Protein AF-A0AAV7J5C0-F1 (afdb_monomer_lite)

Radius of gyration: 35.24 Å; chains: 1; bounding box: 101×125×85 Å

pLDDT: mean 81.5, std 19.81, range [24.53, 98.94]

Sequence (619 aa):
MILKFVVALVFYFIASALSSQLDLTEGSPRLYENSSSINQPAPWHVSIRINGVHFCSGAIIGRDWVVTSAQCIASCTGTNRLITIQTASANFTISGSIHSIMTSIIHESYSTINCNLPTNDIGLLRISDYFNLDGPHAPKIINLNSSFTAPPDRKLNISNWNQDLVDGKISTNVEVSNWAILSSQQCIQYYYSMSGIDRSRFCAIDIEGPTGNPCSIGDTGNPVVLNGQLVGIKSWKMNCNLLPQAASLFTNIPVEKRFPHPSPIIELRAVKNEIEILGMRKAHLRDAVAMCDFMAYMEEQLKYKTTKWDEMQVARVVNEFRLEMDYNQGISFPTIVGYGPHAALPHYEPIDSTSLMIELNSTLVIDSGGQYLDGTTDVTRTIHFGEPTQEQKEAYTRVLIGSIELASLIFPSSLRTDQLDILARRPLWGMGNDYMHGTGHGIGHFLSVHEPPISVSYNMNATPTAGCTCYLSPGNFLSNEPGYYKAGDFGIRLENILEVVEADTPQQDKQRFLKFRDVTLIPYEPKLIDTSMLSSAHRRWLNNYNSRIRNEVGPELKKHLRMVGFKWMMKKTRSIPESGDVDERLFVGAASPSYFKYSGALITIVILIQIWADELLIL

Secondary structure (DSSP, 8-state):
--SSSSSSSSSSSSSSS---S-------------------S-TTEEEEEETTEEEEEEEE-SSSEEEE-THHHHTTTTS---EEEEEPPSBTTT---EEEEEEEEE-TT-B-TTTT--BS--EEEEESS-----STT---PPPB-TT----TT-EEEEEEEEEPTTT-PEEEEEEEEEEEEPPHHHHHHHTGGGT---TTEEEEEESSSTT--TT---SSS-EEEETTEEEEEEEE---TTT-TTPPEEEE---GGG------HHHHHHHS--HHHHHHHHHHHHHHHHHHHHHHHHHHHHHHHT-S--BHHHHHHHHHHHHHTSTTEEEESSPPEEEEGGGGGSTTPPP-TTTPPB--SSSEEEEEE-EEETTEE--EEEEEESS---HHHHHHHHHHHHHHHHHHT-EEETT-BGGGGHHHHHHHHHTTT---SS-SEEE--SSS-SSEEEEEE-S-GGG---TTS--B--TT-EEEE--EEEETTTEEEE--EEEEEEE---S-TTT--EEEEEE-------GGG--GGG--HHHHHHHHHHHHHHHHHHHHHHHHTT-HHHHHHHHHHTPPPPS-----GGGT--S-------SSHHHHHHHHHHHHHHHHTT--

Structure (mmCIF, N/CA/C/O backbone):
data_AF-A0AAV7J5C0-F1
#
_entry.id   AF-A0AAV7J5C0-F1
#
loop_
_atom_site.group_PDB
_atom_site.id
_atom_site.type_symbol
_atom_site.label_atom_id
_atom_site.label_alt_id
_atom_site.label_comp_id
_atom_site.label_asym_id
_atom_site.label_entity_id
_atom_site.label_seq_id
_atom_site.pdbx_PDB_ins_code
_atom_site.Cartn_x
_atom_site.Cartn_y
_atom_site.Cartn_z
_atom_site.occupancy
_atom_site.B_iso_or_equiv
_atom_site.auth_seq_id
_atom_site.auth_comp_id
_atom_site.auth_asym_id
_atom_site.auth_atom_id
_atom_site.pdbx_PDB_model_num
ATOM 1 N N . MET A 1 1 ? 26.106 -51.277 40.915 1.00 50.81 1 MET A N 1
ATOM 2 C CA . MET A 1 1 ? 27.466 -51.723 40.532 1.00 50.81 1 MET A CA 1
ATOM 3 C C . MET A 1 1 ? 27.262 -52.882 39.562 1.00 50.81 1 MET A C 1
ATOM 5 O O . MET A 1 1 ? 26.451 -53.727 39.892 1.00 50.81 1 MET A O 1
ATOM 9 N N . ILE A 1 2 ? 27.872 -52.874 38.368 1.00 45.19 2 ILE A N 1
ATOM 10 C CA . ILE A 1 2 ? 27.502 -53.707 37.186 1.00 45.19 2 ILE A CA 1
ATOM 11 C C . ILE A 1 2 ? 26.276 -53.183 36.396 1.00 45.19 2 ILE A C 1
ATOM 13 O O . ILE A 1 2 ? 25.371 -53.915 36.030 1.00 45.19 2 ILE A O 1
ATOM 17 N N . LEU A 1 3 ? 26.249 -51.874 36.118 1.00 39.81 3 LEU A N 1
ATOM 18 C CA . LEU A 1 3 ? 25.565 -51.306 34.935 1.00 39.81 3 LEU A CA 1
ATOM 19 C C . LEU A 1 3 ? 26.186 -49.951 34.533 1.00 39.81 3 LEU A C 1
ATOM 21 O O . LEU A 1 3 ? 25.512 -49.017 34.122 1.00 39.81 3 LEU A O 1
ATOM 25 N N . LYS A 1 4 ? 27.505 -49.828 34.734 1.00 40.94 4 LYS A N 1
ATOM 26 C CA . LYS A 1 4 ? 28.337 -48.689 34.298 1.00 40.94 4 LYS A CA 1
ATOM 27 C C . LYS A 1 4 ? 29.605 -49.144 33.553 1.00 40.94 4 LYS A C 1
ATOM 29 O O . LYS A 1 4 ? 30.483 -48.336 33.299 1.00 40.94 4 LYS A O 1
ATOM 34 N N . PHE A 1 5 ? 29.693 -50.429 33.191 1.00 41.41 5 PHE A N 1
ATOM 35 C CA . PHE A 1 5 ? 30.897 -51.042 32.605 1.00 41.41 5 PHE A CA 1
ATOM 36 C C . PHE A 1 5 ? 30.724 -51.564 31.165 1.00 41.41 5 PHE A C 1
ATOM 38 O O . PHE A 1 5 ? 31.688 -52.041 30.584 1.00 41.41 5 PHE A O 1
ATOM 45 N N . VAL A 1 6 ? 29.535 -51.432 30.558 1.00 44.97 6 VAL A N 1
ATOM 46 C CA . VAL A 1 6 ? 29.284 -51.874 29.165 1.00 44.97 6 VAL A CA 1
ATOM 47 C C . VAL A 1 6 ? 29.281 -50.706 28.164 1.00 44.97 6 VAL A C 1
ATOM 49 O O . VAL A 1 6 ? 29.524 -50.910 26.983 1.00 44.97 6 VAL A O 1
ATOM 52 N N . VAL A 1 7 ? 29.127 -49.457 28.618 1.00 44.66 7 VAL A N 1
ATOM 53 C CA . VAL A 1 7 ? 29.108 -48.281 27.717 1.00 44.66 7 VAL A CA 1
ATOM 54 C C . VAL A 1 7 ? 30.515 -47.713 27.450 1.00 44.66 7 VAL A C 1
ATOM 56 O O . VAL A 1 7 ? 30.726 -47.032 26.455 1.00 44.66 7 VAL A O 1
ATOM 59 N N . ALA A 1 8 ? 31.518 -48.058 28.265 1.00 41.66 8 ALA A N 1
ATOM 60 C CA . ALA A 1 8 ? 32.898 -47.581 28.096 1.00 41.66 8 ALA A CA 1
ATOM 61 C C . ALA A 1 8 ? 33.771 -48.454 27.164 1.00 41.66 8 ALA A C 1
ATOM 63 O O . ALA A 1 8 ? 34.853 -48.030 26.773 1.00 41.66 8 ALA A O 1
ATOM 64 N N . LEU A 1 9 ? 33.312 -49.653 26.780 1.00 34.59 9 LEU A N 1
ATOM 65 C CA . LEU A 1 9 ? 34.086 -50.607 25.966 1.00 34.59 9 LEU A CA 1
ATOM 66 C C . LEU A 1 9 ? 33.751 -50.572 24.466 1.00 34.59 9 LEU A C 1
ATOM 68 O O . LEU A 1 9 ? 34.530 -51.075 23.663 1.00 34.59 9 LEU A O 1
ATOM 72 N N . VAL A 1 10 ? 32.659 -49.909 24.070 1.00 39.97 10 VAL A N 1
ATOM 73 C CA . VAL A 1 10 ? 32.349 -49.644 22.649 1.00 39.97 10 VAL A CA 1
ATOM 74 C C . VAL A 1 10 ? 33.140 -48.437 22.120 1.00 39.97 10 VAL A C 1
ATOM 76 O O . VAL A 1 10 ? 33.421 -48.352 20.930 1.00 39.97 10 VAL A O 1
ATOM 79 N N . PHE A 1 11 ? 33.600 -47.545 23.006 1.00 38.06 11 PHE A N 1
ATOM 80 C CA . PHE A 1 11 ? 34.345 -46.338 22.628 1.00 38.06 11 PHE A CA 1
ATOM 81 C C . PHE A 1 11 ? 35.867 -46.521 22.505 1.00 38.06 11 PHE A C 1
ATOM 83 O O . PHE A 1 11 ? 36.533 -45.627 21.992 1.00 38.06 11 PHE A O 1
ATOM 90 N N . TYR A 1 12 ? 36.434 -47.660 22.924 1.00 33.25 12 TYR A N 1
ATOM 91 C CA . TYR A 1 12 ? 37.893 -47.866 22.908 1.00 33.25 12 TYR A CA 1
ATOM 92 C C . TYR A 1 12 ? 38.411 -48.678 21.705 1.00 33.25 12 TYR A C 1
ATOM 94 O O . TYR A 1 12 ? 39.612 -48.704 21.466 1.00 33.25 12 TYR A O 1
ATOM 102 N N . PHE A 1 13 ? 37.534 -49.295 20.903 1.00 28.00 13 PHE A N 1
ATOM 103 C CA . PHE A 1 13 ? 37.941 -50.105 19.740 1.00 28.00 13 PHE A CA 1
ATOM 104 C C . PHE A 1 13 ? 37.869 -49.387 18.383 1.00 28.00 13 PHE A C 1
ATOM 106 O O . PHE A 1 13 ? 38.189 -49.989 17.364 1.00 28.00 13 PHE A O 1
ATOM 113 N N . ILE A 1 14 ? 37.502 -48.101 18.353 1.00 34.12 14 ILE A N 1
ATOM 114 C CA . ILE A 1 14 ? 37.456 -47.309 17.106 1.00 34.12 14 ILE A CA 1
ATOM 115 C C . ILE A 1 14 ? 38.638 -46.318 17.012 1.00 34.12 14 ILE A C 1
ATOM 117 O O . ILE A 1 14 ? 38.885 -45.742 15.960 1.00 34.12 14 ILE A O 1
ATOM 121 N N . ALA A 1 15 ? 39.441 -46.160 18.073 1.00 33.69 15 ALA A N 1
ATOM 122 C CA . ALA A 1 15 ? 40.487 -45.133 18.141 1.00 33.69 15 ALA A CA 1
ATOM 123 C C . ALA A 1 15 ? 41.924 -45.598 17.806 1.00 33.69 15 ALA A C 1
ATOM 125 O O . ALA A 1 15 ? 42.844 -44.788 17.899 1.00 33.69 15 ALA A O 1
ATOM 126 N N . SER A 1 16 ? 42.177 -46.857 17.426 1.00 34.84 16 SER A N 1
ATOM 127 C CA . SER A 1 16 ? 43.568 -47.322 17.248 1.00 34.84 16 SER A CA 1
ATOM 128 C C . SER A 1 16 ? 43.761 -48.500 16.286 1.00 34.84 16 SER A C 1
ATOM 130 O O . SER A 1 16 ? 44.389 -49.494 16.632 1.00 34.84 16 SER A O 1
ATOM 132 N N . ALA A 1 17 ? 43.289 -48.388 15.044 1.00 27.02 17 ALA A N 1
ATOM 133 C CA . ALA A 1 17 ? 43.823 -49.197 13.942 1.00 27.02 17 ALA A CA 1
ATOM 134 C C . ALA A 1 17 ? 43.470 -48.577 12.585 1.00 27.02 17 ALA A C 1
ATOM 136 O O . ALA A 1 17 ? 42.417 -48.881 12.043 1.00 27.02 17 ALA A O 1
ATOM 137 N N . LEU A 1 18 ? 44.346 -47.701 12.077 1.00 27.02 18 LEU A N 1
ATOM 138 C CA . LEU A 1 18 ? 44.785 -47.589 10.670 1.00 27.02 18 LEU A CA 1
ATOM 139 C C . LEU A 1 18 ? 45.393 -46.204 10.410 1.00 27.02 18 LEU A C 1
ATOM 141 O O . LEU A 1 18 ? 44.842 -45.347 9.731 1.00 27.02 18 LEU A O 1
ATOM 145 N N . SER A 1 19 ? 46.601 -46.015 10.936 1.00 29.31 19 SER A N 1
ATOM 146 C CA . SER A 1 19 ? 47.623 -45.201 10.290 1.00 29.31 19 SER A CA 1
ATOM 147 C C . SER A 1 19 ? 48.310 -46.062 9.227 1.00 29.31 19 SER A C 1
ATOM 149 O O . SER A 1 19 ? 49.227 -46.819 9.531 1.00 29.31 19 SER A O 1
ATOM 151 N N . SER A 1 20 ? 47.822 -46.005 7.988 1.00 30.77 20 SER A N 1
ATOM 152 C CA . SER A 1 20 ? 48.600 -46.091 6.737 1.00 30.77 2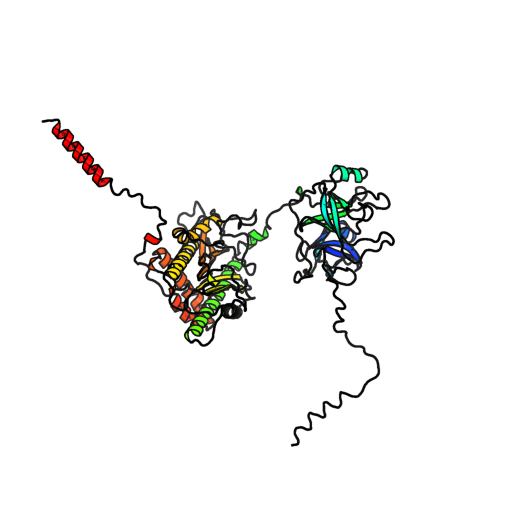0 SER A CA 1
ATOM 153 C C . SER A 1 20 ? 47.685 -46.430 5.553 1.00 30.77 20 SER A C 1
ATOM 155 O O . SER A 1 20 ? 47.003 -47.444 5.569 1.00 30.77 20 SER A O 1
ATOM 157 N N . GLN A 1 21 ? 47.782 -45.587 4.516 1.00 28.34 21 GLN A N 1
ATOM 158 C CA . GLN A 1 21 ? 47.250 -45.690 3.144 1.00 28.34 21 GLN A CA 1
ATOM 159 C C . GLN A 1 21 ? 46.032 -44.817 2.773 1.00 28.34 21 GLN A C 1
ATOM 161 O O . GLN A 1 21 ? 44.883 -45.169 2.993 1.00 28.34 21 GLN A O 1
ATOM 166 N N . LEU A 1 22 ? 46.401 -43.700 2.123 1.00 26.55 22 LEU A N 1
ATOM 167 C CA . LEU A 1 22 ? 45.762 -42.927 1.047 1.00 26.55 22 LEU A CA 1
ATOM 168 C C . LEU A 1 22 ? 44.254 -42.620 1.128 1.00 26.55 22 LEU A C 1
ATOM 170 O O . LEU A 1 22 ? 43.413 -43.382 0.661 1.00 26.55 22 LEU A O 1
ATOM 174 N N . ASP A 1 23 ? 43.979 -41.395 1.583 1.00 25.27 23 ASP A N 1
ATOM 175 C CA . ASP A 1 23 ? 42.691 -40.703 1.540 1.00 25.27 23 ASP A CA 1
ATOM 176 C C . ASP A 1 23 ? 42.185 -40.435 0.111 1.00 25.27 23 ASP A C 1
ATOM 178 O O . ASP A 1 23 ? 42.802 -39.714 -0.678 1.00 25.27 23 ASP A O 1
ATOM 182 N N . LEU A 1 24 ? 40.984 -40.942 -0.166 1.00 31.98 24 LEU A N 1
ATOM 183 C CA . LEU A 1 24 ? 40.069 -40.487 -1.210 1.00 31.98 24 LEU A CA 1
ATOM 184 C C . LEU A 1 24 ? 38.686 -40.328 -0.567 1.00 31.98 24 LEU A C 1
ATOM 186 O O . LEU A 1 24 ? 37.942 -41.298 -0.522 1.00 31.98 24 LEU A O 1
ATOM 190 N N . THR A 1 25 ? 38.326 -39.138 -0.075 1.00 26.66 25 THR A N 1
ATOM 191 C CA . THR A 1 25 ? 36.914 -38.726 0.065 1.00 26.66 25 THR A CA 1
ATOM 192 C C . THR A 1 25 ? 36.747 -37.201 0.020 1.00 26.66 25 THR A C 1
ATOM 194 O O . THR A 1 25 ? 37.504 -36.441 0.615 1.00 26.66 25 THR A O 1
ATOM 197 N N . GLU A 1 26 ? 35.761 -36.814 -0.794 1.00 31.91 26 GLU A N 1
ATOM 198 C CA . GLU A 1 26 ? 34.923 -35.606 -0.839 1.00 31.91 26 GLU A CA 1
ATOM 199 C C . GLU A 1 26 ? 35.341 -34.383 0.000 1.00 31.91 26 GLU A C 1
ATOM 201 O O . GLU A 1 26 ? 35.212 -34.334 1.221 1.00 31.91 26 GLU A O 1
ATOM 206 N N . GLY A 1 27 ? 35.792 -33.335 -0.697 1.00 26.08 27 GLY A N 1
ATOM 207 C CA . GLY A 1 27 ? 36.252 -32.086 -0.095 1.00 26.08 27 GLY A CA 1
ATOM 208 C C . GLY A 1 27 ? 35.125 -31.118 0.278 1.00 26.08 27 GLY A C 1
ATOM 209 O O . GLY A 1 27 ? 34.558 -30.446 -0.580 1.00 26.08 27 GLY A O 1
ATOM 210 N N . SER A 1 28 ? 34.897 -30.986 1.583 1.00 24.69 28 SER A N 1
ATOM 211 C CA . SER A 1 28 ? 34.346 -29.812 2.272 1.00 24.69 28 SER A CA 1
ATOM 212 C C . SER A 1 28 ? 35.288 -28.579 2.154 1.00 24.69 28 SER A C 1
ATOM 214 O O . SER A 1 28 ? 36.425 -28.711 1.691 1.00 24.69 28 SER A O 1
ATOM 216 N N . PRO A 1 29 ? 34.841 -27.360 2.524 1.00 27.84 29 PRO A N 1
ATOM 217 C CA . PRO A 1 29 ? 35.244 -26.097 1.903 1.00 27.84 29 PRO A CA 1
ATOM 218 C C . PRO A 1 29 ? 36.692 -25.711 2.223 1.00 27.84 29 PRO A C 1
ATOM 220 O O . PRO A 1 29 ? 37.071 -25.532 3.380 1.00 27.84 29 PRO A O 1
ATOM 223 N N . ARG A 1 30 ? 37.510 -25.531 1.181 1.00 25.92 30 ARG A N 1
ATOM 224 C CA . ARG A 1 30 ? 38.859 -24.976 1.321 1.00 25.92 30 ARG A CA 1
ATOM 225 C C . ARG A 1 30 ? 38.798 -23.452 1.422 1.00 25.92 30 ARG A C 1
ATOM 227 O O . ARG A 1 30 ? 38.588 -22.768 0.431 1.00 25.92 30 ARG A O 1
ATOM 234 N N . LEU A 1 31 ? 38.988 -22.995 2.659 1.00 24.53 31 LEU A N 1
ATOM 235 C CA . LEU A 1 31 ? 39.850 -21.885 3.077 1.00 24.53 31 LEU A CA 1
ATOM 236 C C . LEU A 1 31 ? 39.789 -20.609 2.217 1.00 24.53 31 LEU A C 1
ATOM 238 O O . LEU A 1 31 ? 40.468 -20.477 1.203 1.00 24.53 31 LEU A O 1
ATOM 242 N N . TYR A 1 32 ? 39.048 -19.623 2.733 1.00 30.55 32 TYR A N 1
ATOM 243 C CA . TYR A 1 32 ? 39.318 -18.205 2.508 1.00 30.55 32 TYR A CA 1
ATOM 244 C C . TYR A 1 32 ? 40.724 -17.881 3.039 1.00 30.55 32 TYR A C 1
ATOM 246 O O . TYR A 1 32 ? 40.896 -17.567 4.216 1.00 30.55 32 TYR A O 1
ATOM 254 N N . GLU A 1 33 ? 41.740 -17.982 2.185 1.00 25.03 33 GLU A N 1
ATOM 255 C CA . GLU A 1 33 ? 43.044 -17.379 2.445 1.00 25.03 33 GLU A CA 1
ATOM 256 C C . GLU A 1 33 ? 43.032 -15.915 1.989 1.00 25.03 33 GLU A C 1
ATOM 258 O O . GLU A 1 33 ? 42.821 -15.603 0.821 1.00 25.03 33 GLU A O 1
ATOM 263 N N . ASN A 1 34 ? 43.256 -15.035 2.967 1.00 24.88 34 ASN A N 1
ATOM 264 C CA . ASN A 1 34 ? 43.573 -13.613 2.868 1.00 24.88 34 ASN A CA 1
ATOM 265 C C . ASN A 1 34 ? 42.674 -12.749 1.974 1.00 24.88 34 ASN A C 1
ATOM 267 O O . ASN A 1 34 ? 42.957 -12.447 0.817 1.00 24.88 34 ASN A O 1
ATOM 271 N N . SER A 1 35 ? 41.651 -12.212 2.636 1.00 34.16 35 SER A N 1
ATOM 272 C CA . SER A 1 35 ? 40.953 -10.982 2.290 1.00 34.16 35 SER A CA 1
ATOM 273 C C . SER A 1 35 ? 41.927 -9.809 2.096 1.00 34.16 35 SER A C 1
ATOM 275 O O . SER A 1 35 ? 42.224 -9.060 3.028 1.00 34.16 35 SER A O 1
ATOM 277 N N . SER A 1 36 ? 42.376 -9.597 0.864 1.00 30.23 36 SER A N 1
ATOM 278 C CA . SER A 1 36 ? 42.463 -8.242 0.333 1.00 30.23 36 SER A CA 1
ATOM 279 C C . SER A 1 36 ? 41.067 -7.874 -0.178 1.00 30.23 36 SER A C 1
ATOM 281 O O . SER A 1 36 ? 40.387 -8.665 -0.826 1.00 30.23 36 SER A O 1
ATOM 283 N N . SER A 1 37 ? 40.575 -6.705 0.214 1.00 34.91 37 SER A N 1
ATOM 284 C CA . SER A 1 37 ? 39.234 -6.195 -0.079 1.00 34.91 37 SER A CA 1
ATOM 285 C C . SER A 1 37 ? 38.869 -6.280 -1.572 1.00 34.91 37 SER A C 1
ATOM 287 O O . SER A 1 37 ? 39.297 -5.435 -2.360 1.00 34.91 37 SER A O 1
ATOM 289 N N . ILE A 1 38 ? 38.046 -7.256 -1.970 1.00 46.94 38 ILE A N 1
ATOM 290 C CA . ILE A 1 38 ? 37.492 -7.331 -3.330 1.00 46.94 38 ILE A CA 1
ATOM 291 C C . ILE A 1 38 ? 36.287 -6.385 -3.411 1.00 46.94 38 ILE A C 1
ATOM 293 O O . ILE A 1 38 ? 35.133 -6.786 -3.266 1.00 46.94 38 ILE A O 1
ATOM 297 N N . ASN A 1 39 ? 36.555 -5.098 -3.625 1.00 51.72 39 ASN A N 1
ATOM 298 C CA . ASN A 1 39 ? 35.543 -4.171 -4.126 1.00 51.72 39 ASN A CA 1
ATOM 299 C C . ASN A 1 39 ? 35.336 -4.468 -5.617 1.00 51.72 39 ASN A C 1
ATOM 301 O O . ASN A 1 39 ? 36.281 -4.355 -6.392 1.00 51.72 39 ASN A O 1
ATOM 305 N N . GLN A 1 40 ? 34.122 -4.841 -6.031 1.00 63.69 40 GLN A N 1
ATOM 306 C CA . GLN A 1 40 ? 33.781 -4.911 -7.455 1.00 63.69 40 GLN A CA 1
ATOM 307 C C . GLN A 1 40 ? 33.479 -3.495 -7.966 1.00 63.69 40 GLN A C 1
ATOM 309 O O . GLN A 1 40 ? 32.478 -2.912 -7.545 1.00 63.69 40 GLN A O 1
ATOM 314 N N . PRO A 1 41 ? 34.294 -2.920 -8.866 1.00 71.19 41 PRO A N 1
ATOM 315 C CA . PRO A 1 41 ? 34.124 -1.525 -9.270 1.00 71.19 41 PRO A CA 1
ATOM 316 C C . PRO A 1 41 ? 32.923 -1.312 -10.214 1.00 71.19 41 PRO A C 1
ATOM 318 O O . PRO A 1 41 ? 32.425 -0.193 -10.318 1.00 71.19 41 PRO A O 1
ATOM 321 N N . ALA A 1 42 ? 32.427 -2.372 -10.867 1.00 85.81 42 ALA A N 1
ATOM 322 C CA . ALA A 1 42 ? 31.291 -2.334 -11.792 1.00 85.81 42 ALA A CA 1
ATOM 323 C C . ALA A 1 42 ? 30.406 -3.600 -11.667 1.00 85.81 42 ALA A C 1
ATOM 325 O O . ALA A 1 42 ? 30.484 -4.492 -12.511 1.00 85.81 42 ALA A O 1
ATOM 326 N N . PRO A 1 43 ? 29.547 -3.707 -10.634 1.00 87.88 43 PRO A N 1
ATOM 327 C CA . PRO A 1 43 ? 28.757 -4.918 -10.344 1.00 87.88 43 PRO A CA 1
ATOM 328 C C . PRO A 1 43 ? 27.667 -5.244 -11.385 1.00 87.88 43 PRO A C 1
ATOM 330 O O . PRO A 1 43 ? 27.026 -6.287 -11.315 1.00 87.88 43 PRO A O 1
ATOM 333 N N . TRP A 1 44 ? 27.422 -4.354 -12.344 1.00 90.50 44 TRP A N 1
ATOM 334 C CA . TRP A 1 44 ? 26.517 -4.571 -13.480 1.00 90.50 44 TRP A CA 1
ATOM 335 C C . TRP A 1 44 ? 27.212 -5.189 -14.702 1.00 90.50 44 TRP A C 1
ATOM 337 O O . TRP A 1 44 ? 26.527 -5.553 -15.655 1.00 90.50 44 TRP A O 1
ATOM 347 N N . HIS A 1 45 ? 28.548 -5.262 -14.724 1.00 90.12 45 HIS A N 1
ATOM 348 C CA . HIS A 1 45 ? 29.326 -5.761 -15.863 1.00 90.12 45 HIS A CA 1
ATOM 349 C C . HIS A 1 45 ? 29.307 -7.293 -15.899 1.00 90.12 45 HIS A C 1
ATOM 351 O O . HIS A 1 45 ? 29.571 -7.946 -14.889 1.00 90.12 45 HIS A O 1
ATOM 357 N N . VAL A 1 46 ? 29.029 -7.878 -17.067 1.00 91.19 46 VAL A N 1
ATOM 358 C CA . VAL A 1 46 ? 29.038 -9.338 -17.268 1.00 91.19 46 VAL A CA 1
ATOM 359 C C . VAL A 1 46 ? 29.951 -9.793 -18.399 1.00 91.19 46 VAL A C 1
ATOM 361 O O . VAL A 1 46 ? 30.194 -9.056 -19.352 1.00 91.19 46 VAL A O 1
ATOM 364 N N . SER A 1 47 ? 30.435 -11.033 -18.288 1.00 89.69 47 SER A N 1
ATOM 365 C CA . SER A 1 47 ? 31.235 -11.715 -19.306 1.00 89.69 47 SER A CA 1
ATOM 366 C C . SER A 1 47 ? 30.325 -12.618 -20.129 1.00 89.69 47 SER A C 1
ATOM 368 O O . SER A 1 47 ? 29.708 -13.546 -19.605 1.00 89.69 47 SER A O 1
ATOM 370 N N . ILE A 1 48 ? 30.236 -12.343 -21.424 1.00 90.56 48 ILE A N 1
ATOM 371 C CA . ILE A 1 48 ? 29.551 -13.183 -22.402 1.00 90.56 48 ILE A CA 1
ATOM 372 C C . ILE A 1 48 ? 30.557 -14.211 -22.895 1.00 90.56 48 ILE A C 1
ATOM 374 O O . ILE A 1 48 ? 31.606 -13.862 -23.448 1.00 90.56 48 ILE A O 1
ATOM 378 N N . ARG A 1 49 ? 30.238 -15.487 -22.693 1.00 88.56 49 ARG A N 1
ATOM 379 C CA . ARG A 1 49 ? 31.124 -16.609 -22.989 1.00 88.56 49 ARG A CA 1
ATOM 380 C C . ARG A 1 49 ? 30.569 -17.438 -24.133 1.00 88.56 49 ARG A C 1
ATOM 382 O O . ARG A 1 49 ? 29.384 -17.753 -24.152 1.00 88.56 49 ARG A O 1
ATOM 389 N N . ILE A 1 50 ? 31.445 -17.838 -25.049 1.00 86.56 50 ILE A N 1
ATOM 390 C CA . ILE A 1 50 ? 31.152 -18.799 -26.113 1.00 86.56 50 ILE A CA 1
ATOM 391 C C . ILE A 1 50 ? 31.945 -20.065 -25.825 1.00 86.56 50 ILE A C 1
ATOM 393 O O . ILE A 1 50 ? 33.169 -20.021 -25.707 1.00 86.56 50 ILE A O 1
ATOM 397 N N . ASN A 1 51 ? 31.252 -21.198 -25.704 1.00 86.50 51 ASN A N 1
ATOM 398 C CA . ASN A 1 51 ? 31.849 -22.493 -25.366 1.00 86.50 51 ASN A CA 1
ATOM 399 C C . ASN A 1 51 ? 32.744 -22.413 -24.113 1.00 86.50 51 ASN A C 1
ATOM 401 O O . ASN A 1 51 ? 33.818 -23.005 -24.054 1.00 86.50 51 ASN A O 1
ATOM 405 N N . GLY A 1 52 ? 32.314 -21.626 -23.121 1.00 83.06 52 GLY A N 1
ATOM 406 C CA . GLY A 1 52 ? 33.042 -21.435 -21.870 1.00 83.06 52 GLY A CA 1
ATOM 407 C C . GLY A 1 52 ? 34.217 -20.455 -21.939 1.00 83.06 52 GLY A C 1
ATOM 408 O O . GLY A 1 52 ? 34.841 -20.222 -20.910 1.00 83.06 52 GLY A O 1
ATOM 409 N N . VAL A 1 53 ? 34.501 -19.815 -23.072 1.00 83.06 53 VAL A N 1
ATOM 410 C CA . VAL A 1 53 ? 35.581 -18.820 -23.195 1.00 83.06 53 VAL A CA 1
ATOM 411 C C . VAL A 1 53 ? 34.990 -17.418 -23.284 1.00 83.06 53 VAL A C 1
ATOM 413 O O . VAL A 1 53 ? 34.020 -17.216 -24.010 1.00 83.06 53 VAL A O 1
ATOM 416 N N . HIS A 1 54 ? 35.554 -16.459 -22.544 1.00 85.19 54 HIS A N 1
ATOM 417 C CA . HIS A 1 54 ? 35.160 -15.051 -22.641 1.00 85.19 54 HIS A CA 1
ATOM 418 C C . HIS A 1 54 ? 35.291 -14.558 -24.088 1.00 85.19 54 HIS A C 1
ATOM 420 O O . HIS A 1 54 ? 36.318 -14.766 -24.733 1.00 85.19 54 HIS A O 1
ATOM 426 N N . PHE A 1 55 ? 34.233 -13.928 -24.587 1.00 85.12 55 PHE A N 1
ATOM 427 C CA . PHE A 1 55 ? 34.147 -13.433 -25.956 1.00 85.12 55 PHE A CA 1
ATOM 428 C C . PHE A 1 55 ? 33.816 -11.941 -26.008 1.00 85.12 55 PHE A C 1
ATOM 430 O O . PHE A 1 55 ? 34.391 -11.212 -26.812 1.00 85.12 55 PHE A O 1
ATOM 437 N N . CYS A 1 56 ? 32.888 -11.501 -25.158 1.00 89.19 56 CYS A N 1
ATOM 438 C CA . CYS A 1 56 ? 32.376 -10.138 -25.129 1.00 89.19 56 CYS A CA 1
ATOM 439 C C . CYS A 1 56 ? 31.937 -9.722 -23.725 1.00 89.19 56 CYS A C 1
ATOM 441 O O . CYS A 1 56 ? 31.810 -10.549 -22.821 1.00 89.19 56 CYS A O 1
ATOM 443 N N . SER A 1 57 ? 31.593 -8.447 -23.591 1.00 90.56 57 SER A N 1
ATOM 444 C CA . SER A 1 57 ? 31.032 -7.840 -22.391 1.00 90.56 57 SER A CA 1
ATOM 445 C C . SER A 1 57 ? 29.547 -7.511 -22.539 1.00 90.56 57 SER A C 1
ATOM 447 O O . SER A 1 57 ? 28.998 -7.471 -23.643 1.00 90.56 57 SER A O 1
ATOM 449 N N . GLY A 1 58 ? 28.887 -7.242 -21.415 1.00 92.00 58 GLY A N 1
ATOM 450 C CA . GLY A 1 58 ? 27.529 -6.703 -21.374 1.00 92.00 58 GLY A CA 1
ATOM 451 C C . GLY A 1 58 ? 27.205 -6.022 -20.044 1.00 92.00 58 GLY A C 1
ATOM 452 O O . GLY A 1 58 ? 28.016 -6.037 -19.116 1.00 92.00 58 GLY A O 1
ATOM 453 N N . ALA A 1 59 ? 26.002 -5.453 -19.947 1.00 93.50 59 ALA A N 1
ATOM 454 C CA . ALA A 1 59 ? 25.474 -4.828 -18.733 1.00 93.50 59 ALA A CA 1
ATOM 455 C C . ALA A 1 59 ? 24.144 -5.459 -18.299 1.00 93.50 59 ALA A C 1
ATOM 457 O O . ALA A 1 59 ? 23.266 -5.678 -19.134 1.00 93.50 59 ALA A O 1
ATOM 458 N N . ILE A 1 60 ? 23.965 -5.690 -16.999 1.00 94.00 60 ILE A N 1
ATOM 459 C CA . ILE A 1 60 ? 22.704 -6.166 -16.411 1.00 94.00 60 ILE A CA 1
ATOM 460 C C . ILE A 1 60 ? 21.695 -5.016 -16.370 1.00 94.00 60 ILE A C 1
ATOM 462 O O . ILE A 1 60 ? 21.872 -4.062 -15.617 1.00 94.00 60 ILE A O 1
ATOM 466 N N . ILE A 1 61 ? 20.617 -5.120 -17.144 1.00 92.56 61 ILE A N 1
ATOM 467 C CA . ILE A 1 61 ? 19.555 -4.097 -17.227 1.00 92.56 61 ILE A CA 1
ATOM 468 C C . ILE A 1 61 ? 18.212 -4.573 -16.652 1.00 92.56 61 ILE A C 1
ATOM 470 O O . ILE A 1 61 ? 17.243 -3.820 -16.628 1.00 92.56 61 ILE A O 1
ATOM 474 N N . GLY A 1 62 ? 18.147 -5.816 -16.172 1.00 89.75 62 GLY A N 1
ATOM 475 C CA . GLY A 1 62 ? 16.972 -6.401 -15.529 1.00 89.75 62 GLY A CA 1
ATOM 476 C C . GLY A 1 62 ? 17.331 -7.657 -14.736 1.00 89.75 62 GLY A C 1
ATOM 477 O O . GLY A 1 62 ? 18.485 -8.077 -14.731 1.00 89.75 62 GLY A O 1
ATOM 478 N N . ARG A 1 63 ? 16.345 -8.277 -14.074 1.00 90.31 63 ARG A N 1
ATOM 479 C CA . ARG A 1 63 ? 16.558 -9.497 -13.263 1.00 90.31 63 ARG A CA 1
ATOM 480 C C . ARG A 1 63 ? 17.015 -10.707 -14.084 1.00 90.31 63 ARG A C 1
ATOM 482 O O . ARG A 1 63 ? 17.636 -11.608 -13.535 1.00 90.31 63 ARG A O 1
ATOM 489 N N . ASP A 1 64 ? 16.709 -10.707 -15.373 1.00 93.88 64 ASP A N 1
ATOM 490 C CA . ASP A 1 64 ? 17.016 -11.763 -16.337 1.00 93.88 64 ASP A CA 1
ATOM 491 C C . ASP A 1 64 ? 17.519 -11.205 -17.682 1.00 93.88 64 ASP A C 1
ATOM 493 O O . ASP A 1 64 ? 17.609 -11.949 -18.654 1.00 93.88 64 ASP A O 1
ATOM 497 N N . TRP A 1 65 ? 17.858 -9.909 -17.757 1.00 95.25 65 TRP A N 1
ATOM 498 C CA . TRP A 1 65 ? 18.226 -9.233 -19.007 1.00 95.25 65 TRP A CA 1
ATOM 499 C C . TRP A 1 65 ? 19.616 -8.602 -18.970 1.00 95.25 65 TRP A C 1
ATOM 501 O O . TRP A 1 65 ? 19.956 -7.838 -18.063 1.00 95.25 65 TRP A O 1
ATOM 511 N N . VAL A 1 66 ? 20.373 -8.856 -20.036 1.00 94.62 66 VAL A N 1
ATOM 512 C CA . VAL A 1 66 ? 21.676 -8.257 -20.332 1.00 94.62 66 VAL A CA 1
ATOM 513 C C . VAL A 1 66 ? 21.609 -7.528 -21.669 1.00 94.62 66 VAL A C 1
ATOM 515 O O . VAL A 1 66 ? 21.092 -8.066 -22.647 1.00 94.62 66 VAL A O 1
ATOM 518 N N . VAL A 1 67 ? 22.180 -6.326 -21.732 1.00 93.81 67 VAL A N 1
ATOM 519 C CA . VAL A 1 67 ? 22.435 -5.606 -22.988 1.00 93.81 67 VAL A CA 1
ATOM 520 C C . VAL A 1 67 ? 23.899 -5.743 -23.397 1.00 93.81 67 VAL A C 1
ATOM 522 O O . VAL A 1 67 ? 24.797 -5.714 -22.556 1.00 93.81 67 VAL A O 1
ATOM 525 N N . THR A 1 68 ? 24.144 -5.900 -24.693 1.00 93.38 68 THR A N 1
ATOM 526 C CA . THR A 1 68 ? 25.477 -6.001 -25.304 1.00 93.38 68 THR A CA 1
ATOM 527 C C . THR A 1 68 ? 25.445 -5.458 -26.734 1.00 93.38 68 THR A C 1
ATOM 529 O O . THR A 1 68 ? 24.392 -5.047 -27.219 1.00 93.38 68 THR A O 1
ATOM 532 N N . SER A 1 69 ? 26.580 -5.433 -27.430 1.00 91.56 69 SER A N 1
ATOM 533 C CA . SER A 1 69 ? 26.619 -5.109 -28.860 1.00 91.56 69 SER A CA 1
ATOM 534 C C . SER A 1 69 ? 26.065 -6.268 -29.691 1.00 91.56 69 SER A C 1
ATOM 536 O O . SER A 1 69 ? 26.356 -7.430 -29.399 1.00 91.56 69 SER A O 1
ATOM 538 N N . ALA A 1 70 ? 25.307 -5.980 -30.750 1.00 90.75 70 ALA A N 1
ATOM 539 C CA . ALA A 1 70 ? 24.728 -6.999 -31.631 1.00 90.75 70 ALA A CA 1
ATOM 540 C C . ALA A 1 70 ? 25.788 -7.952 -32.195 1.00 90.75 70 ALA A C 1
ATOM 542 O O . ALA A 1 70 ? 25.568 -9.161 -32.246 1.00 90.75 70 ALA A O 1
ATOM 543 N N . GLN A 1 71 ? 26.969 -7.444 -32.546 1.00 88.12 71 GLN A N 1
ATOM 544 C CA . GLN A 1 71 ? 28.062 -8.265 -33.071 1.00 88.12 71 GLN A CA 1
ATOM 545 C C . GLN A 1 71 ? 28.531 -9.371 -32.109 1.00 88.12 71 GLN A C 1
ATOM 547 O O . GLN A 1 71 ? 29.004 -10.417 -32.556 1.00 88.12 71 GLN A O 1
ATOM 552 N N . CYS A 1 72 ? 28.347 -9.182 -30.796 1.00 89.31 72 CYS A N 1
ATOM 553 C CA . CYS A 1 72 ? 28.702 -10.183 -29.787 1.00 89.31 72 CYS A CA 1
ATOM 554 C C . CYS A 1 72 ? 27.828 -11.437 -29.855 1.00 89.31 72 CYS A C 1
ATOM 556 O O . CYS A 1 72 ? 28.212 -12.488 -29.348 1.00 89.31 72 CYS A O 1
ATOM 558 N N . ILE A 1 73 ? 26.653 -11.330 -30.476 1.00 89.12 73 ILE A N 1
ATOM 559 C CA . ILE A 1 73 ? 25.656 -12.400 -30.537 1.00 89.12 73 ILE A CA 1
ATOM 560 C C . ILE A 1 73 ? 25.270 -12.767 -31.979 1.00 89.12 73 ILE A C 1
ATOM 562 O O . ILE A 1 73 ? 24.819 -13.887 -32.215 1.00 89.12 73 ILE A O 1
ATOM 566 N N . ALA A 1 74 ? 25.522 -11.888 -32.956 1.00 84.38 74 ALA A N 1
ATOM 567 C CA . ALA A 1 74 ? 25.222 -12.099 -34.375 1.00 84.38 74 ALA A CA 1
ATOM 568 C C . ALA A 1 74 ? 25.959 -13.300 -34.976 1.00 84.38 74 ALA A C 1
ATOM 570 O O . ALA A 1 74 ? 25.386 -14.059 -35.751 1.00 84.38 74 ALA A O 1
ATOM 571 N N . SER A 1 75 ? 27.215 -13.528 -34.579 1.00 69.94 75 SER A N 1
ATOM 572 C CA . SER A 1 75 ? 27.992 -14.686 -35.054 1.00 69.94 75 SER A CA 1
ATOM 573 C C . SER A 1 75 ? 27.574 -16.022 -34.423 1.00 69.94 75 SER A C 1
ATOM 575 O O . SER A 1 75 ? 28.100 -17.074 -34.795 1.00 69.94 75 SER A O 1
ATOM 577 N N . CYS A 1 76 ? 26.648 -15.991 -33.463 1.00 67.38 76 CYS A N 1
ATOM 578 C CA . CYS A 1 76 ? 26.161 -17.168 -32.751 1.00 67.38 76 CYS A CA 1
ATOM 579 C C . CYS A 1 76 ? 24.746 -17.572 -33.180 1.00 67.38 76 CYS A C 1
ATOM 581 O O . CYS A 1 76 ? 24.332 -18.704 -32.920 1.00 67.38 76 CYS A O 1
ATOM 583 N N . THR A 1 77 ? 24.010 -16.682 -33.851 1.00 64.44 77 THR A N 1
ATOM 584 C CA . THR A 1 77 ? 22.638 -16.927 -34.302 1.00 64.44 77 THR A CA 1
ATOM 585 C C . THR A 1 77 ? 22.616 -18.071 -35.323 1.00 64.44 77 THR A C 1
ATOM 587 O O . THR A 1 77 ? 23.295 -18.013 -36.343 1.00 64.44 77 THR A O 1
ATOM 590 N N . GLY A 1 78 ? 21.864 -19.142 -35.040 1.00 60.88 78 GLY A N 1
ATOM 591 C CA . GLY A 1 78 ? 21.776 -20.315 -35.923 1.00 60.88 78 GLY A CA 1
ATOM 592 C C . GLY A 1 78 ? 22.971 -21.280 -35.864 1.00 60.88 78 GLY A C 1
ATOM 593 O O . GLY A 1 78 ? 23.121 -22.112 -36.755 1.00 60.88 78 GLY A O 1
ATOM 594 N N . THR A 1 79 ? 23.822 -21.193 -34.835 1.00 65.75 79 THR A N 1
ATOM 595 C CA . THR A 1 79 ? 24.965 -22.103 -34.628 1.00 65.75 79 THR A CA 1
ATOM 596 C C . THR A 1 79 ? 24.784 -22.970 -33.375 1.00 65.75 79 THR A C 1
ATOM 598 O O . THR A 1 79 ? 24.108 -22.561 -32.437 1.00 65.75 79 THR A O 1
ATOM 601 N N . ASN A 1 80 ? 25.452 -24.130 -33.298 1.00 67.56 80 ASN A N 1
ATOM 602 C CA . ASN A 1 80 ? 25.473 -24.994 -32.098 1.00 67.56 80 ASN A CA 1
ATOM 603 C C . ASN A 1 80 ? 26.402 -24.471 -30.975 1.00 67.56 80 ASN A C 1
ATOM 605 O O . ASN A 1 80 ? 26.899 -25.248 -30.161 1.00 67.56 80 ASN A O 1
ATOM 609 N N . ARG A 1 81 ? 26.720 -23.172 -30.956 1.00 75.38 81 ARG A N 1
ATOM 610 C CA . ARG A 1 81 ? 27.625 -22.583 -29.960 1.00 75.38 81 ARG A CA 1
ATOM 611 C C . ARG A 1 81 ? 26.883 -22.355 -28.647 1.00 75.38 81 ARG A C 1
ATOM 613 O O . ARG A 1 81 ? 25.817 -21.746 -28.639 1.00 75.38 81 ARG A O 1
ATOM 620 N N . LEU A 1 82 ? 27.471 -22.790 -27.534 1.00 82.00 82 LEU A N 1
ATOM 621 C CA . LEU A 1 82 ? 26.907 -22.553 -26.208 1.00 82.00 82 LEU A CA 1
ATOM 622 C C . LEU A 1 82 ? 27.261 -21.135 -25.751 1.00 82.00 82 LEU A C 1
ATOM 624 O O . LEU A 1 82 ? 28.435 -20.848 -25.505 1.00 82.00 82 LEU A O 1
ATOM 628 N N . ILE A 1 83 ? 26.255 -20.267 -25.632 1.00 88.38 83 ILE A N 1
ATOM 629 C CA . ILE A 1 83 ? 26.404 -18.930 -25.048 1.00 88.38 83 ILE A CA 1
ATOM 630 C C . ILE A 1 83 ? 26.029 -18.999 -23.569 1.00 88.38 83 ILE A C 1
ATOM 632 O O . ILE A 1 83 ? 24.951 -19.488 -23.226 1.00 88.38 83 ILE A O 1
ATOM 636 N N . THR A 1 84 ? 26.891 -18.477 -22.701 1.00 90.94 84 THR A N 1
ATOM 637 C CA . THR A 1 84 ? 26.585 -18.288 -21.278 1.00 90.94 84 THR A CA 1
ATOM 638 C C . THR A 1 84 ? 26.966 -16.890 -20.810 1.00 90.94 84 THR A C 1
ATOM 640 O O . THR A 1 84 ? 27.838 -16.238 -21.385 1.00 90.94 84 THR A O 1
ATOM 643 N N . ILE A 1 85 ? 26.295 -16.422 -19.761 1.00 91.25 85 ILE A N 1
ATOM 644 C CA . ILE A 1 85 ? 26.623 -15.178 -19.062 1.00 91.25 85 ILE A CA 1
ATOM 645 C C . ILE A 1 85 ? 27.303 -15.532 -17.755 1.00 91.25 85 ILE A C 1
ATOM 647 O O . ILE A 1 85 ? 26.764 -16.309 -16.977 1.00 91.25 85 ILE A O 1
ATOM 651 N N . GLN A 1 86 ? 28.450 -14.930 -17.484 1.00 88.69 86 GLN A N 1
ATOM 652 C CA . GLN A 1 86 ? 29.062 -14.960 -16.166 1.00 88.69 86 GLN A CA 1
ATOM 653 C C . GLN A 1 86 ? 28.920 -13.591 -15.508 1.00 88.69 86 GLN A C 1
ATOM 655 O O . GLN A 1 86 ? 29.393 -12.587 -16.051 1.00 88.69 86 GLN A O 1
ATOM 660 N N . THR A 1 87 ? 28.267 -13.550 -14.347 1.00 81.56 87 THR A N 1
ATOM 661 C CA . THR A 1 87 ? 28.204 -12.342 -13.517 1.00 81.56 87 THR A CA 1
ATOM 662 C C . THR A 1 87 ? 29.486 -12.163 -12.722 1.00 81.56 87 THR A C 1
ATOM 664 O O . THR A 1 87 ? 30.232 -13.116 -12.481 1.00 81.56 87 THR A O 1
ATOM 667 N N . ALA A 1 88 ? 29.767 -10.912 -12.365 1.00 61.03 88 ALA A N 1
ATOM 668 C CA . ALA A 1 88 ? 31.032 -10.516 -11.784 1.00 61.03 88 ALA A CA 1
ATOM 669 C C . ALA A 1 88 ? 31.378 -11.328 -10.526 1.00 61.03 88 ALA A C 1
ATOM 671 O O . ALA A 1 88 ? 30.719 -11.275 -9.489 1.00 61.03 88 ALA A O 1
ATOM 672 N N . SER A 1 89 ? 32.507 -12.015 -10.616 1.00 53.47 89 SER A N 1
ATOM 673 C CA . SER A 1 89 ? 33.567 -11.765 -9.659 1.00 53.47 89 SER A CA 1
ATOM 674 C C . SER A 1 89 ? 34.566 -10.803 -10.291 1.00 53.47 89 SER A C 1
ATOM 676 O O . SER A 1 89 ? 34.595 -10.650 -11.515 1.00 53.47 89 SER A O 1
ATOM 678 N N . ALA A 1 90 ? 35.438 -10.208 -9.481 1.00 54.25 90 ALA A N 1
ATOM 679 C CA . ALA A 1 90 ? 36.555 -9.424 -9.986 1.00 54.25 90 ALA A CA 1
ATOM 680 C C . ALA A 1 90 ? 37.494 -10.219 -10.912 1.00 54.25 90 ALA A C 1
ATOM 682 O O . ALA A 1 90 ? 38.401 -9.602 -11.434 1.00 54.25 90 ALA A O 1
ATOM 683 N N . ASN A 1 91 ? 37.300 -11.531 -11.123 1.00 56.03 91 ASN A N 1
ATOM 684 C CA . ASN A 1 91 ? 38.119 -12.379 -11.978 1.00 56.03 91 ASN A CA 1
ATOM 685 C C . ASN A 1 91 ? 37.277 -13.396 -12.790 1.00 56.03 91 ASN A C 1
ATOM 687 O O . ASN A 1 91 ? 36.804 -14.402 -12.250 1.00 56.03 91 ASN A O 1
ATOM 691 N N . PHE A 1 92 ? 37.150 -13.214 -14.111 1.00 57.47 92 PHE A N 1
ATOM 692 C CA . PHE A 1 92 ? 36.288 -14.088 -14.929 1.00 57.47 92 PHE A CA 1
ATOM 693 C C . PHE A 1 92 ? 36.772 -15.548 -15.060 1.00 57.47 92 PHE A C 1
ATOM 695 O O . PHE A 1 92 ? 36.012 -16.395 -15.531 1.00 57.47 92 PHE A O 1
ATOM 702 N N . THR A 1 93 ? 37.998 -15.890 -14.648 1.00 54.88 93 THR A N 1
ATOM 703 C CA . THR A 1 93 ? 38.510 -17.270 -14.730 1.00 54.88 93 THR A CA 1
ATOM 704 C C . THR A 1 93 ? 38.279 -18.090 -13.461 1.00 54.88 93 THR A C 1
ATOM 706 O O . THR A 1 93 ? 38.267 -19.315 -13.551 1.00 54.88 93 THR A O 1
ATOM 709 N N . ILE A 1 94 ? 38.055 -17.456 -12.300 1.00 54.88 94 ILE A N 1
ATOM 710 C CA . ILE A 1 94 ? 38.080 -18.150 -10.994 1.00 54.88 94 ILE A CA 1
ATOM 711 C C . ILE A 1 94 ? 36.788 -17.957 -10.176 1.00 54.88 94 ILE A C 1
ATOM 713 O O . ILE A 1 94 ? 36.527 -18.746 -9.272 1.00 54.88 94 ILE A O 1
ATOM 717 N N . SER A 1 95 ? 35.932 -16.965 -10.470 1.00 60.00 95 SER A N 1
ATOM 718 C CA . SER A 1 95 ? 34.694 -16.767 -9.683 1.00 60.00 95 SER A CA 1
ATOM 719 C C . SER A 1 95 ? 33.528 -16.110 -10.451 1.00 60.00 95 SER A C 1
ATOM 721 O O . SER A 1 95 ? 33.731 -15.511 -11.509 1.00 60.00 95 SER A O 1
ATOM 723 N N . GLY A 1 96 ? 32.296 -16.227 -9.934 1.00 69.81 96 GLY A N 1
ATOM 724 C CA . GLY A 1 96 ? 31.056 -15.690 -10.532 1.00 69.81 96 GLY A CA 1
ATOM 725 C C . GLY A 1 96 ? 30.022 -16.776 -10.866 1.00 69.81 96 GLY A C 1
ATOM 726 O O . GLY A 1 96 ? 30.386 -17.942 -11.020 1.00 69.81 96 GLY A O 1
ATOM 727 N N . SER A 1 97 ? 28.736 -16.417 -10.971 1.00 82.19 97 SER A N 1
ATOM 728 C CA . SER A 1 97 ? 27.679 -17.359 -11.375 1.00 82.19 97 SER A CA 1
ATOM 729 C C . SER A 1 97 ? 27.555 -17.419 -12.896 1.00 82.19 97 SER A C 1
ATOM 731 O O . SER A 1 97 ? 27.641 -16.394 -13.572 1.00 82.19 97 SER A O 1
ATOM 733 N N . ILE A 1 98 ? 27.373 -18.627 -13.435 1.00 88.50 98 ILE A N 1
ATOM 734 C CA . ILE A 1 98 ? 27.211 -18.870 -14.872 1.00 88.50 98 ILE A CA 1
ATOM 735 C C . ILE A 1 98 ? 25.738 -19.143 -15.163 1.00 88.50 98 ILE A C 1
ATOM 737 O O . ILE A 1 98 ? 25.143 -20.039 -14.573 1.00 88.50 98 ILE A O 1
ATOM 741 N N . HIS A 1 99 ? 25.191 -18.408 -16.120 1.00 91.62 99 HIS A N 1
ATOM 742 C CA . HIS A 1 99 ? 23.794 -18.442 -16.520 1.00 91.62 99 HIS A CA 1
ATOM 743 C C . HIS A 1 99 ? 23.671 -18.871 -17.981 1.00 91.62 99 HIS A C 1
ATOM 745 O O . HIS A 1 99 ? 24.424 -18.413 -18.848 1.00 91.62 99 HIS A O 1
ATOM 751 N N . SER A 1 100 ? 22.712 -19.751 -18.260 1.00 91.50 100 SER A N 1
ATOM 752 C CA . SER A 1 100 ? 22.382 -20.165 -19.630 1.00 91.50 100 SER A CA 1
ATOM 753 C C . SER A 1 100 ? 21.477 -19.135 -20.300 1.00 91.50 100 SER A C 1
ATOM 755 O O . SER A 1 100 ? 20.700 -18.466 -19.625 1.00 91.50 100 SER A O 1
ATOM 757 N N . ILE A 1 101 ? 21.559 -19.013 -21.626 1.00 91.31 101 ILE A N 1
ATOM 758 C CA . ILE A 1 101 ? 20.706 -18.107 -22.405 1.00 91.31 101 ILE A CA 1
ATOM 759 C C . ILE A 1 101 ? 19.372 -18.779 -22.755 1.00 91.31 101 ILE A C 1
ATOM 761 O O . ILE A 1 101 ? 19.356 -19.874 -23.313 1.00 91.31 101 ILE A O 1
AT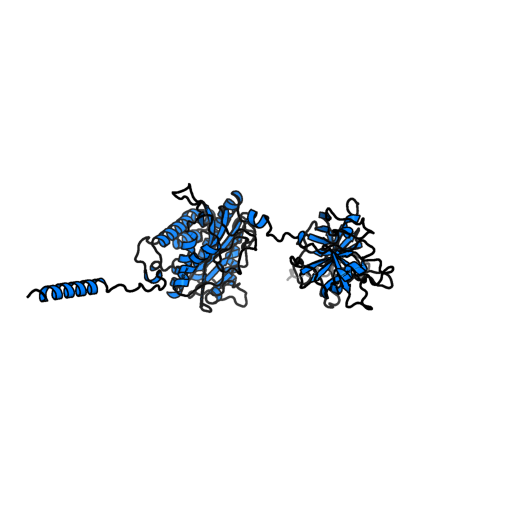OM 765 N N . MET A 1 102 ? 18.266 -18.081 -22.489 1.00 88.00 102 MET A N 1
ATOM 766 C CA . MET A 1 102 ? 16.914 -18.430 -22.937 1.00 88.00 102 MET A CA 1
ATOM 767 C C . MET A 1 102 ? 16.633 -17.881 -24.335 1.00 88.00 102 MET A C 1
ATOM 769 O O . MET A 1 102 ? 16.080 -18.576 -25.183 1.00 88.00 102 MET A O 1
ATOM 773 N N . THR A 1 103 ? 16.969 -16.611 -24.573 1.00 89.62 103 THR A N 1
ATOM 774 C CA . THR A 1 103 ? 16.758 -15.966 -25.873 1.00 89.62 103 THR A CA 1
ATOM 775 C C . THR A 1 103 ? 17.770 -14.856 -26.134 1.00 89.62 103 THR A C 1
ATOM 777 O O . THR A 1 103 ? 18.273 -14.217 -25.208 1.00 89.62 103 THR A O 1
ATOM 780 N N . SER A 1 104 ? 18.064 -14.627 -27.412 1.00 90.38 104 SER A N 1
ATOM 781 C CA . SER A 1 104 ? 18.924 -13.550 -27.897 1.00 90.38 104 SER A CA 1
ATOM 782 C C . SER A 1 104 ? 18.168 -12.723 -28.927 1.00 90.38 104 SER A C 1
ATOM 784 O O . SER A 1 104 ? 17.649 -13.279 -29.895 1.00 90.38 104 SER A O 1
ATOM 786 N N . ILE A 1 105 ? 18.141 -11.407 -28.753 1.00 90.50 105 ILE A N 1
ATOM 787 C CA . ILE A 1 105 ? 17.485 -10.471 -29.665 1.00 90.50 105 ILE A CA 1
ATOM 788 C C . ILE A 1 105 ? 18.552 -9.540 -30.225 1.00 90.50 105 ILE A C 1
ATOM 790 O O . ILE A 1 105 ? 19.265 -8.884 -29.471 1.00 90.50 105 ILE A O 1
ATOM 794 N N . ILE A 1 106 ? 18.656 -9.476 -31.547 1.00 89.88 106 ILE A N 1
ATOM 795 C CA . ILE A 1 106 ? 19.504 -8.513 -32.253 1.00 89.88 106 ILE A CA 1
ATOM 796 C C . ILE A 1 106 ? 18.596 -7.436 -32.829 1.00 89.88 106 ILE A C 1
ATOM 798 O O . ILE A 1 106 ? 17.488 -7.738 -33.273 1.00 89.88 106 ILE A O 1
ATOM 802 N N . HIS A 1 107 ? 19.057 -6.188 -32.827 1.00 86.88 107 HIS A N 1
ATOM 803 C CA . HIS A 1 107 ? 18.344 -5.116 -33.503 1.00 86.88 107 HIS A CA 1
ATOM 804 C C . HIS A 1 107 ? 18.090 -5.478 -34.979 1.00 86.88 107 HIS A C 1
ATOM 806 O O . HIS A 1 107 ? 19.021 -5.777 -35.720 1.00 86.88 107 HIS A O 1
ATOM 812 N N . GLU A 1 108 ? 16.837 -5.405 -35.428 1.00 86.56 108 GLU A N 1
ATOM 813 C CA . GLU A 1 108 ? 16.402 -5.849 -36.766 1.00 86.56 108 GLU A CA 1
ATOM 814 C C . GLU A 1 108 ? 17.139 -5.161 -37.929 1.00 86.56 108 GLU A C 1
ATOM 816 O O . GLU A 1 108 ? 17.340 -5.747 -38.987 1.00 86.56 108 GLU A O 1
ATOM 821 N N . SER A 1 109 ? 17.572 -3.915 -37.722 1.00 85.69 109 SER A N 1
ATOM 822 C CA . SER A 1 109 ? 18.364 -3.133 -38.683 1.00 85.69 109 SER A CA 1
ATOM 823 C C . SER A 1 109 ? 19.878 -3.159 -38.417 1.00 85.69 109 SER A C 1
ATOM 825 O O . SER A 1 109 ? 20.587 -2.246 -38.849 1.00 85.69 109 SER A O 1
ATOM 827 N N . TYR A 1 110 ? 20.380 -4.129 -37.649 1.00 86.56 110 TYR A N 1
ATOM 828 C CA . TYR A 1 110 ? 21.819 -4.316 -37.459 1.00 86.56 110 TYR A CA 1
ATOM 829 C C . TYR A 1 110 ? 22.507 -4.623 -38.798 1.00 86.56 110 TYR A C 1
ATOM 831 O O . TYR A 1 110 ? 22.040 -5.462 -39.567 1.00 86.56 110 TYR A O 1
ATOM 839 N N . SER A 1 111 ? 23.613 -3.937 -39.093 1.00 82.00 111 SER A N 1
ATOM 840 C CA . SER A 1 111 ? 24.351 -4.099 -40.354 1.00 82.00 111 SER A CA 1
ATOM 841 C C . SER A 1 111 ? 25.828 -3.754 -40.191 1.00 82.00 111 SER A C 1
ATOM 843 O O . SER A 1 111 ? 26.178 -2.872 -39.411 1.00 82.00 111 SER A O 1
ATOM 845 N N . THR A 1 112 ? 26.682 -4.430 -40.960 1.00 77.12 112 THR A N 1
ATOM 846 C CA . THR A 1 112 ? 28.138 -4.210 -41.044 1.00 77.12 112 THR A CA 1
ATOM 847 C C . THR A 1 112 ? 28.602 -3.912 -42.477 1.00 77.12 112 THR A C 1
ATOM 849 O O . THR A 1 112 ? 29.790 -3.933 -42.775 1.00 77.12 112 THR A O 1
ATOM 852 N N . ILE A 1 113 ? 27.684 -3.618 -43.403 1.00 65.75 113 ILE A N 1
ATOM 853 C CA . ILE A 1 113 ? 27.984 -3.520 -44.847 1.00 65.75 113 ILE A CA 1
ATOM 854 C C . ILE A 1 113 ? 28.940 -2.350 -45.183 1.00 65.75 113 ILE A C 1
ATOM 856 O O . ILE A 1 113 ? 29.714 -2.431 -46.136 1.00 65.75 113 ILE A O 1
ATOM 860 N N . ASN A 1 114 ? 28.956 -1.281 -44.380 1.00 59.81 114 ASN A N 1
ATOM 861 C CA . ASN A 1 114 ? 29.770 -0.085 -44.625 1.00 59.81 114 ASN A CA 1
ATOM 862 C C . ASN A 1 114 ? 31.182 -0.217 -44.036 1.00 59.81 114 ASN A C 1
ATOM 864 O O . ASN A 1 114 ? 31.433 0.207 -42.912 1.00 59.81 114 ASN A O 1
ATOM 868 N N . CYS A 1 115 ? 32.118 -0.793 -44.796 1.00 60.81 115 CYS A N 1
ATOM 869 C CA . CYS A 1 115 ? 33.520 -0.970 -44.374 1.00 60.81 115 CYS A CA 1
ATOM 870 C C . CYS A 1 115 ? 33.669 -1.751 -43.051 1.00 60.81 115 CYS A C 1
ATOM 872 O O . CYS A 1 115 ? 34.596 -1.502 -42.281 1.00 60.81 115 CYS A O 1
ATOM 874 N N . ASN A 1 116 ? 32.747 -2.681 -42.786 1.00 67.75 116 ASN A N 1
ATOM 875 C CA . ASN A 1 116 ? 32.582 -3.393 -41.519 1.00 67.75 116 ASN A CA 1
ATOM 876 C C . ASN A 1 116 ? 32.152 -2.525 -40.322 1.00 67.75 116 ASN A C 1
ATOM 878 O O . ASN A 1 116 ? 31.953 -3.079 -39.253 1.00 67.75 116 ASN A O 1
ATOM 882 N N . LEU A 1 117 ? 31.928 -1.214 -40.469 1.00 74.88 117 LEU A N 1
ATOM 883 C CA . LEU A 1 117 ? 31.466 -0.362 -39.371 1.00 74.88 117 LEU A CA 1
ATOM 884 C C . LEU A 1 117 ? 30.021 -0.735 -38.966 1.00 74.88 117 LEU A C 1
ATOM 886 O O . LEU A 1 117 ? 29.115 -0.603 -39.796 1.00 74.88 117 LEU A O 1
ATOM 890 N N . PRO A 1 118 ? 29.767 -1.166 -37.717 1.00 79.12 118 PRO A N 1
ATOM 891 C CA . PRO A 1 118 ? 28.449 -1.592 -37.285 1.00 79.12 118 PRO A CA 1
ATOM 892 C C . PRO A 1 118 ? 27.484 -0.420 -37.151 1.00 79.12 118 PRO A C 1
ATOM 894 O O . PRO A 1 118 ? 27.789 0.609 -36.541 1.00 79.12 118 PRO A O 1
ATOM 897 N N . THR A 1 119 ? 26.274 -0.606 -37.662 1.00 81.62 119 THR A N 1
ATOM 898 C CA . THR A 1 119 ? 25.128 0.278 -37.426 1.00 81.62 119 THR A CA 1
ATOM 899 C C . THR A 1 119 ? 24.069 -0.464 -36.628 1.00 81.62 119 THR A C 1
ATOM 901 O O . THR A 1 119 ? 23.859 -1.652 -36.870 1.00 81.62 119 THR A O 1
ATOM 904 N N . ASN A 1 120 ? 23.383 0.229 -35.712 1.00 83.31 120 ASN A N 1
ATOM 905 C CA . ASN A 1 120 ? 22.410 -0.371 -34.787 1.00 83.31 120 ASN A CA 1
ATOM 906 C C . ASN A 1 120 ? 22.983 -1.572 -34.011 1.00 83.31 120 ASN A C 1
ATOM 908 O O . ASN A 1 120 ? 22.332 -2.602 -33.853 1.00 83.31 120 ASN A O 1
ATOM 912 N N . ASP A 1 121 ? 24.231 -1.452 -33.563 1.00 88.44 121 ASP A N 1
ATOM 913 C CA . ASP A 1 121 ? 24.990 -2.525 -32.921 1.00 88.44 121 ASP A CA 1
ATOM 914 C C . ASP A 1 121 ? 24.588 -2.736 -31.457 1.00 88.44 121 ASP A C 1
ATOM 916 O O . ASP A 1 121 ? 25.357 -2.504 -30.530 1.00 88.44 121 ASP A O 1
ATOM 920 N N . ILE A 1 122 ? 23.345 -3.169 -31.256 1.00 89.88 122 ILE A N 1
ATOM 921 C CA . ILE A 1 122 ? 22.752 -3.454 -29.952 1.00 89.88 122 ILE A CA 1
ATOM 922 C C . ILE A 1 122 ? 22.033 -4.804 -29.966 1.00 89.88 122 ILE A C 1
ATOM 924 O O . ILE A 1 122 ? 21.299 -5.147 -30.896 1.00 89.88 122 ILE A O 1
ATOM 928 N N . GLY A 1 123 ? 22.260 -5.575 -28.910 1.00 91.50 123 GLY A N 1
ATOM 929 C CA . GLY A 1 123 ? 21.691 -6.889 -28.684 1.00 91.50 123 GLY A CA 1
ATOM 930 C C . GLY A 1 123 ? 21.240 -7.060 -27.238 1.00 91.50 123 GLY A C 1
ATOM 931 O O . GLY A 1 123 ? 21.799 -6.460 -26.318 1.00 91.50 123 GLY A O 1
ATOM 932 N N . LEU A 1 124 ? 20.226 -7.895 -27.044 1.00 93.50 124 LEU A N 1
ATOM 933 C CA . LEU A 1 124 ? 19.701 -8.279 -25.742 1.00 93.50 124 LEU A CA 1
ATOM 934 C C . LEU A 1 124 ? 19.838 -9.785 -25.556 1.00 93.50 124 LEU A C 1
ATOM 936 O O . LEU A 1 124 ? 19.547 -10.568 -26.460 1.00 93.50 124 LEU A O 1
ATOM 940 N N . LEU A 1 125 ? 20.252 -10.183 -24.364 1.00 93.25 125 LEU A N 1
ATOM 941 C CA . LEU A 1 125 ? 20.333 -11.568 -23.933 1.00 93.25 125 LEU A CA 1
ATOM 942 C C . LEU A 1 125 ? 19.431 -11.743 -22.719 1.00 93.25 125 LEU A C 1
ATOM 944 O O . LEU A 1 125 ? 19.577 -11.023 -21.730 1.00 93.25 125 LEU A O 1
ATOM 948 N N . ARG A 1 126 ? 18.514 -12.705 -22.799 1.00 94.12 126 ARG A N 1
ATOM 949 C CA . ARG A 1 126 ? 17.713 -13.149 -21.663 1.00 94.12 126 ARG A CA 1
ATOM 950 C C . ARG A 1 126 ? 18.287 -14.449 -21.129 1.00 94.12 126 ARG A C 1
ATOM 952 O O . ARG A 1 126 ? 18.457 -15.388 -21.908 1.00 94.12 126 ARG A O 1
ATOM 959 N N . ILE A 1 127 ? 18.573 -14.514 -19.837 1.00 92.88 127 ILE A N 1
ATOM 960 C CA . ILE A 1 127 ? 19.017 -15.751 -19.182 1.00 92.88 127 ILE A CA 1
ATOM 961 C C . ILE A 1 127 ? 17.819 -16.650 -18.830 1.00 92.88 127 ILE A C 1
ATOM 963 O O . ILE A 1 127 ? 16.683 -16.184 -18.778 1.00 92.88 127 ILE A O 1
ATOM 967 N N . SER A 1 128 ? 18.059 -17.952 -18.665 1.00 89.81 128 SER A N 1
ATOM 968 C CA . SER A 1 128 ? 17.018 -18.950 -18.356 1.00 89.81 128 SER A CA 1
ATOM 969 C C . SER A 1 128 ? 16.589 -18.966 -16.888 1.00 89.81 128 SER A C 1
ATOM 971 O O . SER A 1 128 ? 15.547 -19.528 -16.560 1.00 89.81 128 SER A O 1
ATOM 973 N N . ASP A 1 129 ? 17.400 -18.383 -16.016 1.00 89.25 129 ASP A N 1
ATOM 974 C CA . ASP A 1 129 ? 17.175 -18.211 -14.586 1.00 89.25 129 ASP A CA 1
ATOM 975 C C . ASP A 1 129 ? 17.131 -16.711 -14.228 1.00 89.25 129 ASP A C 1
ATOM 977 O O . ASP A 1 129 ? 16.787 -15.877 -15.065 1.00 89.25 129 ASP A O 1
ATOM 981 N N . TYR A 1 130 ? 17.436 -16.354 -12.979 1.00 89.38 130 TYR A N 1
ATOM 982 C CA . TYR A 1 130 ? 17.472 -14.967 -12.515 1.00 89.38 130 TYR A CA 1
ATOM 983 C C . TYR A 1 130 ? 18.800 -14.668 -11.829 1.00 89.38 130 TYR A C 1
ATOM 985 O O . TYR A 1 130 ? 19.370 -15.521 -11.146 1.00 89.38 130 TYR A O 1
ATOM 993 N N . PHE A 1 131 ? 19.271 -13.430 -11.957 1.00 86.75 131 PHE A N 1
ATOM 994 C CA . PHE A 1 131 ? 20.395 -12.957 -11.161 1.00 86.75 131 PHE A CA 1
ATOM 995 C C . PHE A 1 131 ? 20.007 -12.914 -9.680 1.00 86.75 131 PHE A C 1
ATOM 997 O O . PHE A 1 131 ? 18.980 -12.338 -9.317 1.00 86.75 131 PHE A O 1
ATOM 1004 N N . ASN A 1 132 ? 20.851 -13.484 -8.819 1.00 85.62 132 ASN A N 1
ATOM 1005 C CA . ASN A 1 132 ? 20.748 -13.278 -7.379 1.00 85.62 132 ASN A CA 1
ATOM 1006 C C . ASN A 1 132 ? 21.328 -11.896 -7.044 1.00 85.62 132 ASN A C 1
ATOM 1008 O O . ASN A 1 132 ? 22.533 -11.692 -7.173 1.00 85.62 132 ASN A O 1
ATOM 1012 N N . LEU A 1 133 ? 20.461 -10.952 -6.675 1.00 83.94 133 LEU A N 1
ATOM 1013 C CA . LEU A 1 133 ? 20.817 -9.549 -6.426 1.00 83.94 133 LEU A CA 1
ATOM 1014 C C . LEU A 1 133 ? 21.086 -9.255 -4.939 1.00 83.94 133 LEU A C 1
ATOM 1016 O O . LEU A 1 133 ? 21.347 -8.104 -4.586 1.00 83.94 133 LEU A O 1
ATOM 1020 N N . ASP A 1 134 ? 21.027 -10.272 -4.077 1.00 78.44 134 ASP A N 1
ATOM 1021 C CA . ASP A 1 134 ? 21.097 -10.103 -2.629 1.00 78.44 134 ASP A CA 1
ATOM 1022 C C . ASP A 1 134 ? 22.528 -10.256 -2.097 1.00 78.44 134 ASP A C 1
ATOM 1024 O O . ASP A 1 134 ? 23.230 -11.233 -2.368 1.00 78.44 134 ASP A O 1
ATOM 1028 N N . GLY A 1 135 ? 22.953 -9.290 -1.280 1.00 72.00 135 GLY A N 1
ATOM 1029 C CA . GLY A 1 135 ? 24.239 -9.300 -0.581 1.00 72.00 135 GLY A CA 1
ATOM 1030 C C . GLY A 1 135 ? 25.235 -8.228 -1.050 1.00 72.00 135 GLY A C 1
ATOM 1031 O O . GLY A 1 135 ? 25.061 -7.589 -2.088 1.00 72.00 135 GLY A O 1
ATOM 1032 N N . PRO A 1 136 ? 26.317 -8.003 -0.281 1.00 66.06 136 PRO A N 1
ATOM 1033 C CA . PRO A 1 136 ? 27.248 -6.888 -0.495 1.00 66.06 136 PRO A CA 1
ATOM 1034 C C . PRO A 1 136 ? 28.082 -6.996 -1.782 1.00 66.06 136 PRO A C 1
ATOM 1036 O O . PRO A 1 136 ? 28.590 -5.988 -2.270 1.00 66.06 136 PRO A O 1
ATOM 1039 N N . HIS A 1 137 ? 28.204 -8.201 -2.344 1.00 71.50 137 HIS A N 1
ATOM 1040 C CA . HIS A 1 137 ? 28.970 -8.489 -3.562 1.00 71.50 137 HIS A CA 1
ATOM 1041 C C . HIS A 1 137 ? 28.095 -9.025 -4.702 1.00 71.50 137 HIS A C 1
ATOM 1043 O O . HIS A 1 137 ? 28.616 -9.610 -5.650 1.00 71.50 137 HIS A O 1
ATOM 1049 N N . ALA A 1 138 ? 26.774 -8.865 -4.595 1.00 78.75 138 ALA A N 1
ATOM 1050 C CA . ALA A 1 138 ? 25.849 -9.318 -5.619 1.00 78.75 138 ALA A CA 1
ATOM 1051 C C . ALA A 1 138 ? 25.926 -8.446 -6.886 1.00 78.75 138 ALA A C 1
ATOM 1053 O O . ALA A 1 138 ? 26.216 -7.242 -6.794 1.00 78.75 138 ALA A O 1
ATOM 1054 N N . PRO A 1 139 ? 25.640 -9.023 -8.069 1.00 86.44 139 PRO A N 1
ATOM 1055 C CA . PRO A 1 139 ? 25.436 -8.241 -9.277 1.00 86.44 139 PRO A CA 1
ATOM 1056 C C . PRO A 1 139 ? 24.347 -7.180 -9.077 1.00 86.44 139 PRO A C 1
ATOM 1058 O O . PRO A 1 139 ? 23.399 -7.374 -8.317 1.00 86.44 139 PRO A O 1
ATOM 1061 N N . LYS A 1 140 ? 24.461 -6.053 -9.786 1.00 88.81 140 LYS A N 1
ATOM 1062 C CA . LYS A 1 140 ? 23.483 -4.954 -9.715 1.00 88.81 140 LYS A CA 1
ATOM 1063 C C . LYS A 1 140 ? 22.877 -4.656 -11.077 1.00 88.81 140 LYS A C 1
ATOM 1065 O O . LYS A 1 140 ? 23.574 -4.663 -12.085 1.00 88.81 140 LYS A O 1
ATOM 1070 N N . ILE A 1 141 ? 21.588 -4.322 -11.083 1.00 90.88 141 ILE A N 1
ATOM 1071 C CA . ILE A 1 141 ? 20.909 -3.779 -12.262 1.00 90.88 141 ILE A CA 1
ATOM 1072 C C . ILE A 1 141 ? 21.342 -2.321 -12.445 1.00 90.88 141 ILE A C 1
ATOM 1074 O O . ILE A 1 141 ? 21.262 -1.532 -11.501 1.00 90.88 141 ILE A O 1
ATOM 1078 N N . ILE A 1 142 ? 21.772 -1.955 -13.654 1.00 90.94 142 ILE A N 1
ATOM 1079 C CA . ILE A 1 142 ? 22.049 -0.565 -14.022 1.00 90.94 142 ILE A CA 1
ATOM 1080 C C . ILE A 1 142 ? 20.892 0.031 -14.829 1.00 90.94 142 ILE A C 1
ATOM 1082 O O . ILE A 1 142 ? 20.431 -0.538 -15.817 1.00 90.94 142 ILE A O 1
ATOM 1086 N N . ASN A 1 143 ? 20.433 1.213 -14.414 1.00 87.31 143 ASN A N 1
ATOM 1087 C CA . ASN A 1 143 ? 19.354 1.926 -15.093 1.00 87.31 143 ASN A CA 1
ATOM 1088 C C . ASN A 1 143 ? 19.876 2.698 -16.308 1.00 87.31 143 ASN A C 1
ATOM 1090 O O . ASN A 1 143 ? 20.944 3.310 -16.255 1.00 87.31 143 ASN A O 1
ATOM 1094 N N . LEU A 1 144 ? 19.089 2.726 -17.382 1.00 84.25 144 LEU A N 1
ATOM 1095 C CA . LEU A 1 144 ? 19.366 3.531 -18.570 1.00 84.25 144 LEU A CA 1
ATOM 1096 C C . LEU A 1 144 ? 19.153 5.023 -18.289 1.00 84.25 144 LEU A C 1
ATOM 1098 O O . LEU A 1 144 ? 18.157 5.414 -17.680 1.00 84.25 144 LEU A O 1
ATOM 1102 N N . ASN A 1 145 ? 20.047 5.874 -18.793 1.00 82.19 145 ASN A N 1
ATOM 1103 C CA . ASN A 1 145 ? 19.821 7.316 -18.802 1.00 82.19 145 ASN A CA 1
ATOM 1104 C C . ASN A 1 145 ? 18.957 7.701 -20.014 1.00 82.19 145 ASN A C 1
ATOM 1106 O O . ASN A 1 145 ? 19.442 7.780 -21.145 1.00 82.19 145 ASN A O 1
ATOM 1110 N N . SER A 1 146 ? 17.672 7.963 -19.778 1.00 69.06 146 SER A N 1
ATOM 1111 C CA . SER A 1 146 ? 16.701 8.283 -20.831 1.00 69.06 146 SER A CA 1
ATOM 1112 C C . SER A 1 146 ? 16.940 9.632 -21.521 1.00 69.06 146 SER A C 1
ATOM 1114 O O . SER A 1 146 ? 16.536 9.789 -22.674 1.00 69.06 146 SER A O 1
ATOM 1116 N N . SER A 1 147 ? 17.657 10.562 -20.885 1.00 72.75 147 SER A N 1
ATOM 1117 C CA . SER A 1 147 ? 17.864 11.938 -21.367 1.00 72.75 147 SER A CA 1
ATOM 1118 C C . SER A 1 147 ? 19.267 12.198 -21.924 1.00 72.75 147 SER A C 1
ATOM 1120 O O . SER A 1 147 ? 19.597 13.330 -22.268 1.00 72.75 147 SER A O 1
ATOM 1122 N N . PHE A 1 148 ? 20.123 11.177 -22.002 1.00 80.50 148 PHE A N 1
ATOM 1123 C CA . PHE A 1 148 ? 21.508 11.355 -22.428 1.00 80.50 148 PHE A CA 1
ATOM 1124 C C . PHE A 1 148 ? 21.631 11.685 -23.922 1.00 80.50 148 PHE A C 1
ATOM 1126 O O . PHE A 1 148 ? 21.082 10.965 -24.760 1.00 80.50 148 PHE A O 1
ATOM 1133 N N . THR A 1 149 ? 22.414 12.725 -24.234 1.00 74.50 149 THR A N 1
ATOM 1134 C CA . THR A 1 149 ? 22.653 13.253 -25.592 1.00 74.50 149 THR A CA 1
ATOM 1135 C C . THR A 1 149 ? 24.132 13.274 -26.007 1.00 74.50 149 THR A C 1
ATOM 1137 O O . THR A 1 149 ? 24.473 13.963 -26.963 1.00 74.50 149 THR A O 1
ATOM 1140 N N . ALA A 1 150 ? 25.015 12.560 -25.296 1.00 79.62 150 ALA A N 1
ATOM 1141 C CA . ALA A 1 150 ? 26.464 12.520 -25.555 1.00 79.62 150 ALA A CA 1
ATOM 1142 C C . ALA A 1 150 ? 27.133 13.902 -25.767 1.00 79.62 150 ALA A C 1
ATOM 1144 O O . ALA A 1 150 ? 27.719 14.150 -26.820 1.00 79.62 150 ALA A O 1
ATOM 1145 N N . PRO A 1 151 ? 27.052 14.829 -24.792 1.00 82.38 151 PRO A N 1
ATOM 1146 C CA . PRO A 1 151 ? 27.673 16.146 -24.926 1.00 82.38 151 PRO A CA 1
ATOM 1147 C C . PRO A 1 151 ? 29.215 16.051 -24.991 1.00 82.38 151 PRO A C 1
ATOM 1149 O O . PRO A 1 151 ? 29.786 15.262 -24.233 1.00 82.38 151 PRO A O 1
ATOM 1152 N N . PRO A 1 152 ? 29.895 16.860 -25.832 1.00 83.81 152 PRO A N 1
ATOM 1153 C CA . PRO A 1 152 ? 31.360 16.882 -25.918 1.00 83.81 152 PRO A CA 1
ATOM 1154 C C . PRO A 1 152 ? 32.033 17.170 -24.567 1.00 83.81 152 PRO A C 1
ATOM 1156 O O . PRO A 1 152 ? 31.443 17.820 -23.703 1.00 83.81 152 PRO A O 1
ATOM 1159 N N . ASP A 1 153 ? 33.258 16.669 -24.388 1.00 81.25 153 ASP A N 1
ATOM 1160 C CA . ASP A 1 153 ? 34.131 16.823 -23.209 1.00 81.25 153 ASP A CA 1
ATOM 1161 C C . ASP A 1 153 ? 33.578 16.246 -21.896 1.00 81.25 153 ASP A C 1
ATOM 1163 O O . ASP A 1 153 ? 34.223 16.291 -20.842 1.00 81.25 153 ASP A O 1
ATOM 1167 N N . ARG A 1 154 ? 32.382 15.651 -21.932 1.00 87.44 154 ARG A N 1
ATOM 1168 C CA . ARG A 1 154 ? 31.801 14.978 -20.776 1.00 87.44 154 ARG A CA 1
ATOM 1169 C C . ARG A 1 154 ? 32.623 13.740 -20.435 1.00 87.44 154 ARG A C 1
ATOM 1171 O O . ARG A 1 154 ? 32.896 12.913 -21.303 1.00 87.44 154 ARG A O 1
ATOM 1178 N N . LYS A 1 155 ? 32.966 13.605 -19.151 1.00 88.88 155 LYS A N 1
ATOM 1179 C CA . LYS A 1 155 ? 33.659 12.429 -18.623 1.00 88.88 155 LYS A CA 1
ATOM 1180 C C . LYS A 1 155 ? 32.697 11.262 -18.418 1.00 88.88 155 LYS A C 1
ATOM 1182 O O . LYS A 1 155 ? 31.598 11.462 -17.903 1.00 88.88 155 LYS A O 1
ATOM 1187 N N . LEU A 1 156 ? 33.122 10.073 -18.813 1.00 88.38 156 LEU A N 1
ATOM 1188 C CA . LEU A 1 156 ? 32.396 8.812 -18.745 1.00 88.38 156 LEU A CA 1
ATOM 1189 C C . LEU A 1 156 ? 33.237 7.776 -18.007 1.00 88.38 156 LEU A C 1
ATOM 1191 O O . LEU A 1 156 ? 34.457 7.773 -18.149 1.00 88.38 156 LEU A O 1
ATOM 1195 N N . ASN A 1 157 ? 32.575 6.861 -17.308 1.00 89.50 157 ASN A N 1
ATOM 1196 C CA . ASN A 1 157 ? 33.217 5.706 -16.697 1.00 89.50 157 ASN A CA 1
ATOM 1197 C C . ASN A 1 157 ? 32.963 4.494 -17.586 1.00 89.50 157 ASN A C 1
ATOM 1199 O O . ASN A 1 157 ? 31.807 4.164 -17.866 1.00 89.50 157 ASN A O 1
ATOM 1203 N N . ILE A 1 158 ? 34.024 3.823 -18.015 1.00 87.62 158 ILE A N 1
ATOM 1204 C CA . ILE A 1 158 ? 33.917 2.612 -18.829 1.00 87.62 158 ILE A CA 1
ATOM 1205 C C . ILE A 1 158 ? 34.554 1.467 -18.065 1.00 87.62 158 ILE A C 1
ATOM 1207 O O . ILE A 1 158 ? 35.723 1.550 -17.691 1.00 87.62 158 ILE A O 1
ATOM 1211 N N . SER A 1 159 ? 33.773 0.415 -17.830 1.00 86.75 159 SER A N 1
ATOM 1212 C CA . SER A 1 159 ? 34.271 -0.832 -17.260 1.00 86.75 159 SER A CA 1
ATOM 1213 C C . SER A 1 159 ? 34.710 -1.779 -18.379 1.00 86.75 159 SER A C 1
ATOM 1215 O O . SER A 1 159 ? 34.010 -1.872 -19.390 1.00 86.75 159 SER A O 1
ATOM 1217 N N . ASN A 1 160 ? 35.864 -2.441 -18.241 1.00 80.44 160 ASN A N 1
ATOM 1218 C CA . ASN A 1 160 ? 36.422 -3.332 -19.265 1.00 80.44 160 ASN A CA 1
ATOM 1219 C C . ASN A 1 160 ? 37.330 -4.446 -18.706 1.00 80.44 160 ASN A C 1
ATOM 1221 O O . ASN A 1 160 ? 37.809 -4.370 -17.576 1.00 80.44 160 ASN A O 1
ATOM 1225 N N . TRP A 1 161 ? 37.591 -5.469 -19.528 1.00 75.12 161 TRP A N 1
ATOM 1226 C CA . TRP A 1 161 ? 38.727 -6.380 -19.353 1.00 75.12 161 TRP A CA 1
ATOM 1227 C C . TRP A 1 161 ? 39.860 -5.941 -20.284 1.00 75.12 161 TRP A C 1
ATOM 1229 O O . TRP A 1 161 ? 39.796 -6.120 -21.504 1.00 75.12 161 TRP A O 1
ATOM 1239 N N . ASN A 1 162 ? 40.879 -5.293 -19.717 1.00 63.09 162 ASN A N 1
ATOM 1240 C CA . ASN A 1 162 ? 41.998 -4.742 -20.481 1.00 63.09 162 ASN A CA 1
ATOM 1241 C C . ASN A 1 162 ? 42.802 -5.838 -21.186 1.00 63.09 162 ASN A C 1
ATOM 1243 O O . ASN A 1 162 ? 42.973 -6.924 -20.653 1.00 63.09 162 ASN A O 1
ATOM 1247 N N . GLN A 1 163 ? 43.309 -5.564 -22.387 1.00 59.00 163 GLN A N 1
ATOM 1248 C CA . GLN A 1 163 ? 44.202 -6.473 -23.108 1.00 59.00 163 GLN A CA 1
ATOM 1249 C C . GLN A 1 163 ? 45.643 -5.985 -22.933 1.00 59.00 163 GLN A C 1
ATOM 1251 O O . GLN A 1 163 ? 45.924 -4.823 -23.226 1.00 59.00 163 GLN A O 1
ATOM 1256 N N . ASP A 1 164 ? 46.540 -6.852 -22.464 1.00 52.59 164 ASP A N 1
ATOM 1257 C CA . ASP A 1 164 ? 47.971 -6.571 -22.380 1.00 52.59 164 ASP A CA 1
ATOM 1258 C C . ASP A 1 164 ? 48.510 -6.282 -23.789 1.00 52.59 164 ASP A C 1
ATOM 1260 O O . ASP A 1 164 ? 48.307 -7.048 -24.737 1.00 52.59 164 ASP A O 1
ATOM 1264 N N . LEU A 1 165 ? 49.161 -5.128 -23.930 1.00 49.72 165 LEU A N 1
ATOM 1265 C CA . LEU A 1 165 ? 49.652 -4.598 -25.199 1.00 49.72 165 LEU A CA 1
ATOM 1266 C C . LEU A 1 165 ? 50.891 -5.348 -25.717 1.00 49.72 165 LEU A C 1
ATOM 1268 O O . LEU A 1 165 ? 51.250 -5.172 -26.881 1.00 49.72 165 LEU A O 1
ATOM 1272 N N . VAL A 1 166 ? 51.546 -6.162 -24.881 1.00 44.12 166 VAL A N 1
ATOM 1273 C CA . VAL A 1 166 ? 52.806 -6.847 -25.209 1.00 44.12 166 VAL A CA 1
ATOM 1274 C C . VAL A 1 166 ? 52.576 -8.283 -25.679 1.00 44.12 166 VAL A C 1
ATOM 1276 O O . VAL A 1 166 ? 53.215 -8.714 -26.638 1.00 44.12 166 VAL A O 1
ATOM 1279 N N . ASP A 1 167 ? 51.668 -9.028 -25.042 1.00 47.38 167 ASP A N 1
ATOM 1280 C CA . ASP A 1 167 ? 51.406 -10.439 -25.372 1.00 47.38 167 ASP A CA 1
ATOM 1281 C C . ASP A 1 167 ? 49.961 -10.729 -25.819 1.00 47.38 167 ASP A C 1
ATOM 1283 O O . ASP A 1 167 ? 49.640 -11.858 -26.200 1.00 47.38 167 ASP A O 1
ATOM 1287 N N . GLY A 1 168 ? 49.093 -9.712 -25.820 1.00 54.03 168 GLY A N 1
ATOM 1288 C CA . GLY A 1 168 ? 47.710 -9.814 -26.269 1.00 54.03 168 GLY A CA 1
ATOM 1289 C C . GLY A 1 168 ? 46.778 -10.550 -25.303 1.00 54.03 168 GLY A C 1
ATOM 1290 O O . GLY A 1 168 ? 45.635 -10.820 -25.689 1.00 54.03 168 GLY A O 1
ATOM 1291 N N . LYS A 1 169 ? 47.210 -10.888 -24.079 1.00 58.38 169 LYS A N 1
ATOM 1292 C CA . LYS A 1 169 ? 46.354 -11.561 -23.089 1.00 58.38 169 LYS A CA 1
ATOM 1293 C C . LYS A 1 169 ? 45.344 -10.603 -22.470 1.00 58.38 169 LYS A C 1
ATOM 1295 O O . LYS A 1 169 ? 45.650 -9.460 -22.162 1.00 58.38 169 LYS A O 1
ATOM 1300 N N . ILE A 1 170 ? 44.125 -11.088 -22.254 1.00 62.03 170 ILE A N 1
ATOM 1301 C CA . ILE A 1 170 ? 43.067 -10.328 -21.582 1.00 62.03 170 ILE A CA 1
ATOM 1302 C C . ILE A 1 170 ? 43.278 -10.428 -20.064 1.00 62.03 170 ILE A C 1
ATOM 1304 O O . ILE A 1 170 ? 43.378 -11.531 -19.524 1.00 62.03 170 ILE A O 1
ATOM 1308 N N . SER A 1 171 ? 43.340 -9.280 -19.390 1.00 65.69 171 SER A N 1
ATOM 1309 C CA . SER A 1 171 ? 43.332 -9.139 -17.937 1.00 65.69 171 SER A CA 1
ATOM 1310 C C . SER A 1 171 ? 42.125 -9.860 -17.376 1.00 65.69 171 SER A C 1
ATOM 1312 O O . SER A 1 171 ? 40.996 -9.643 -17.810 1.00 65.69 171 SER A O 1
ATOM 1314 N N . THR A 1 172 ? 42.353 -10.701 -16.377 1.00 64.56 172 THR A N 1
ATOM 1315 C CA . THR A 1 172 ? 41.268 -11.423 -15.722 1.00 64.56 172 THR A CA 1
ATOM 1316 C C . THR A 1 172 ? 40.363 -10.497 -14.918 1.00 64.56 172 THR A C 1
ATOM 1318 O O . THR A 1 172 ? 39.220 -10.872 -14.654 1.00 64.56 172 THR A O 1
ATOM 1321 N N . ASN A 1 173 ? 40.851 -9.300 -14.561 1.00 71.62 173 ASN A N 1
ATOM 1322 C CA . ASN A 1 173 ? 40.152 -8.371 -13.689 1.00 71.62 173 ASN A CA 1
ATOM 1323 C C . ASN A 1 173 ? 39.470 -7.233 -14.446 1.00 71.62 173 ASN A C 1
ATOM 1325 O O . ASN A 1 173 ? 40.025 -6.697 -15.402 1.00 71.62 173 ASN A O 1
ATOM 1329 N N . VAL A 1 174 ? 38.260 -6.880 -13.999 1.00 76.81 174 VAL A N 1
ATOM 1330 C CA . VAL A 1 174 ? 37.521 -5.735 -14.540 1.00 76.81 174 VAL A CA 1
ATOM 1331 C C . VAL A 1 174 ? 38.086 -4.438 -13.968 1.00 76.81 174 VAL A C 1
ATOM 1333 O O . VAL A 1 174 ? 38.209 -4.284 -12.752 1.00 76.81 174 VAL A O 1
ATOM 1336 N N . GLU A 1 175 ? 38.398 -3.497 -14.847 1.00 78.25 175 GLU A N 1
ATOM 1337 C CA . GLU A 1 175 ? 38.909 -2.175 -14.497 1.00 78.25 175 GLU A CA 1
ATOM 1338 C C . GLU A 1 175 ? 37.928 -1.103 -14.966 1.00 78.25 175 GLU A C 1
ATOM 1340 O O . GLU A 1 175 ? 37.190 -1.299 -15.931 1.00 78.25 175 GLU A O 1
ATOM 1345 N N . VAL A 1 176 ? 37.882 0.025 -14.255 1.00 83.75 176 VAL A N 1
ATOM 1346 C CA . VAL A 1 176 ? 37.074 1.191 -14.633 1.00 83.75 176 VAL A CA 1
ATOM 1347 C C . VAL A 1 176 ? 38.021 2.332 -14.966 1.00 83.75 176 VAL A C 1
ATOM 1349 O O . VAL A 1 176 ? 38.854 2.691 -14.139 1.00 83.75 176 VAL A O 1
ATOM 1352 N N . SER A 1 177 ? 37.871 2.899 -16.159 1.00 82.19 177 SER A N 1
ATOM 1353 C CA . SER A 1 177 ? 38.687 4.012 -16.661 1.00 82.19 177 SER A CA 1
ATOM 1354 C C . SER A 1 177 ? 37.824 5.227 -16.992 1.00 82.19 177 SER A C 1
ATOM 1356 O O . SER A 1 177 ? 36.640 5.087 -17.332 1.00 82.19 177 SER A O 1
ATOM 1358 N N . ASN A 1 178 ? 38.415 6.423 -16.900 1.00 85.88 178 ASN A N 1
ATOM 1359 C CA . ASN A 1 178 ? 37.756 7.670 -17.281 1.00 85.88 178 ASN A CA 1
ATOM 1360 C C . ASN A 1 178 ? 37.999 8.016 -18.755 1.00 85.88 178 ASN A C 1
ATOM 1362 O O . ASN A 1 178 ? 39.126 8.013 -19.243 1.00 85.88 178 ASN A O 1
ATOM 1366 N N . TRP A 1 179 ? 36.921 8.368 -19.454 1.00 87.12 179 TRP A N 1
ATOM 1367 C CA . TRP A 1 179 ? 36.912 8.669 -20.887 1.00 87.12 179 TRP A CA 1
ATOM 1368 C C . TRP A 1 179 ? 36.266 10.020 -21.160 1.00 87.12 179 TRP A C 1
ATOM 1370 O O . TRP A 1 179 ? 35.343 10.407 -20.451 1.00 87.12 179 TRP A O 1
ATOM 1380 N N . ALA A 1 180 ? 36.696 10.729 -22.202 1.00 87.94 180 ALA A N 1
ATOM 1381 C CA . ALA A 1 180 ? 36.083 11.986 -22.637 1.00 87.94 180 ALA A CA 1
ATOM 1382 C C . ALA A 1 180 ? 35.331 11.811 -23.962 1.00 87.94 180 ALA A C 1
ATOM 1384 O O . ALA A 1 180 ? 35.881 11.267 -24.922 1.00 87.94 180 ALA A O 1
ATOM 1385 N N . ILE A 1 181 ? 34.082 12.287 -24.024 1.00 88.19 181 ILE A N 1
ATOM 1386 C CA . ILE A 1 181 ? 33.287 12.306 -25.261 1.00 88.19 181 ILE A CA 1
ATOM 1387 C C . ILE A 1 181 ? 33.878 13.314 -26.244 1.00 88.19 181 ILE A C 1
ATOM 1389 O O . ILE A 1 181 ? 34.120 14.466 -25.894 1.00 88.19 181 ILE A O 1
ATOM 1393 N N . LEU A 1 182 ? 34.043 12.906 -27.498 1.00 85.38 182 LEU A N 1
ATOM 1394 C CA . LEU A 1 182 ? 34.442 13.809 -28.571 1.00 85.38 182 LEU A CA 1
ATOM 1395 C C . LEU A 1 182 ? 33.237 14.510 -29.194 1.00 85.38 182 LEU A C 1
ATOM 1397 O O . LEU A 1 182 ? 32.152 13.938 -29.304 1.00 85.38 182 LEU A O 1
ATOM 1401 N N . SER A 1 183 ? 33.451 15.724 -29.702 1.00 83.56 183 SER A N 1
ATOM 1402 C CA . SER A 1 183 ? 32.444 16.383 -30.535 1.00 83.56 183 SER A CA 1
ATOM 1403 C C . SER A 1 183 ? 32.140 15.576 -31.797 1.00 83.56 183 SER A C 1
ATOM 1405 O O . SER A 1 183 ? 33.008 14.885 -32.336 1.00 83.56 183 SER A O 1
ATOM 1407 N N . SER A 1 184 ? 30.919 15.710 -32.326 1.00 76.81 184 SER A N 1
ATOM 1408 C CA . SER A 1 184 ? 30.526 15.038 -33.570 1.00 76.81 184 SER A CA 1
ATOM 1409 C C . SER A 1 184 ? 31.486 15.352 -34.720 1.00 76.81 184 SER A C 1
ATOM 1411 O O . SER A 1 184 ? 31.776 14.471 -35.519 1.00 76.81 184 SER A O 1
ATOM 1413 N N . GLN A 1 185 ? 32.036 16.570 -34.783 1.00 79.69 185 GLN A N 1
ATOM 1414 C CA . GLN A 1 185 ? 33.008 16.952 -35.809 1.00 79.69 185 GLN A CA 1
ATOM 1415 C C . GLN A 1 185 ? 34.338 16.201 -35.657 1.00 79.69 185 GLN A C 1
ATOM 1417 O O . GLN A 1 185 ? 34.826 15.646 -36.637 1.00 79.69 185 GLN A O 1
ATOM 1422 N N . GLN A 1 186 ? 34.897 16.132 -34.444 1.00 82.81 186 GLN A N 1
ATOM 1423 C CA . GLN A 1 186 ? 36.123 15.367 -34.172 1.00 82.81 186 GLN A CA 1
ATOM 1424 C C . GLN A 1 186 ? 35.912 13.868 -34.421 1.00 82.81 186 GLN A C 1
ATOM 1426 O O . GLN A 1 186 ? 36.738 13.206 -35.040 1.00 82.81 186 GLN A O 1
ATOM 1431 N N . CYS A 1 187 ? 34.771 13.337 -33.985 1.00 80.81 187 CYS A N 1
ATOM 1432 C CA . CYS A 1 187 ? 34.381 11.949 -34.198 1.00 80.81 187 CYS A CA 1
ATOM 1433 C C . CYS A 1 187 ? 34.257 11.633 -35.702 1.00 80.81 187 CYS A C 1
ATOM 1435 O O . CYS A 1 187 ? 34.844 10.668 -36.179 1.00 80.81 187 CYS A O 1
ATOM 1437 N N . ILE A 1 188 ? 33.604 12.496 -36.490 1.00 77.88 188 ILE A N 1
ATOM 1438 C CA . ILE A 1 188 ? 33.538 12.358 -37.954 1.00 77.88 188 ILE A CA 1
ATOM 1439 C C . ILE A 1 188 ? 34.928 12.438 -38.590 1.00 77.88 188 ILE A C 1
ATOM 1441 O O . ILE A 1 188 ? 35.192 11.676 -39.510 1.00 77.88 188 ILE A O 1
ATOM 1445 N N . GLN A 1 189 ? 35.828 13.305 -38.113 1.00 78.75 189 GLN A N 1
ATOM 1446 C CA . GLN A 1 189 ? 37.193 13.397 -38.647 1.00 78.75 189 GLN A CA 1
ATOM 1447 C C . GLN A 1 189 ? 37.962 12.077 -38.509 1.00 78.75 189 GLN A C 1
ATOM 1449 O O . GLN A 1 189 ? 38.606 11.658 -39.469 1.00 78.75 189 GLN A O 1
ATOM 1454 N N . TYR A 1 190 ? 37.838 11.380 -37.375 1.00 75.38 190 TYR A N 1
ATOM 1455 C CA . TYR A 1 190 ? 38.465 10.065 -37.185 1.00 75.38 190 TYR A CA 1
ATOM 1456 C C . TYR A 1 190 ? 37.918 8.980 -38.124 1.00 75.38 190 TYR A C 1
ATOM 1458 O O . TYR A 1 190 ? 38.641 8.046 -38.465 1.00 75.38 190 TYR A O 1
ATOM 1466 N N . TYR A 1 191 ? 36.661 9.107 -38.558 1.00 75.06 191 TYR A N 1
ATOM 1467 C CA . TYR A 1 191 ? 35.939 8.100 -39.344 1.00 75.06 191 TYR A CA 1
ATOM 1468 C C . TYR A 1 191 ? 35.535 8.589 -40.746 1.00 75.06 191 TYR A C 1
ATOM 1470 O O . TYR A 1 191 ? 34.674 7.996 -41.401 1.00 75.06 191 TYR A O 1
ATOM 1478 N N . TYR A 1 192 ? 36.155 9.670 -41.230 1.00 71.06 192 TYR A N 1
ATOM 1479 C CA . TYR A 1 192 ? 35.759 10.365 -42.459 1.00 71.06 192 TYR A CA 1
ATOM 1480 C C . TYR A 1 192 ? 35.841 9.460 -43.697 1.00 71.06 192 TYR A C 1
ATOM 1482 O O . TYR A 1 192 ? 34.959 9.490 -44.552 1.00 71.06 192 TYR A O 1
ATOM 1490 N N . SER A 1 193 ? 36.854 8.590 -43.760 1.00 62.91 193 SER A N 1
ATOM 1491 C CA . SER A 1 193 ? 37.046 7.617 -44.845 1.00 62.91 193 SER A CA 1
ATOM 1492 C C . SER A 1 193 ? 36.065 6.434 -44.817 1.00 62.91 193 SER A C 1
ATOM 1494 O O . SER A 1 193 ? 36.052 5.645 -45.758 1.00 62.91 193 SER A O 1
ATOM 1496 N N . MET A 1 194 ? 35.235 6.307 -43.773 1.00 62.16 194 MET A N 1
ATOM 1497 C CA . MET A 1 194 ? 34.314 5.183 -43.541 1.00 62.16 194 MET A CA 1
ATOM 1498 C C . MET A 1 194 ? 32.836 5.612 -43.533 1.00 62.16 194 MET A C 1
ATOM 1500 O O . MET A 1 194 ? 32.009 5.009 -42.855 1.00 62.16 194 MET A O 1
ATOM 1504 N N . SER A 1 195 ? 32.485 6.639 -44.315 1.00 57.47 195 SER A N 1
ATOM 1505 C CA . SER A 1 195 ? 31.112 7.168 -44.479 1.00 57.47 195 SER A CA 1
ATOM 1506 C C . SER A 1 195 ? 30.536 7.945 -43.282 1.00 57.47 195 SER A C 1
ATOM 1508 O O . SER A 1 195 ? 29.356 8.295 -43.293 1.00 57.47 195 SER A O 1
ATOM 1510 N N . GLY A 1 196 ? 31.357 8.281 -42.279 1.00 62.72 196 GLY A N 1
ATOM 1511 C CA . GLY A 1 196 ? 30.943 9.083 -41.124 1.00 62.72 196 GLY A CA 1
ATOM 1512 C C . GLY A 1 196 ? 30.117 8.325 -40.072 1.00 62.72 196 GLY A C 1
ATOM 1513 O O . GLY A 1 196 ? 29.858 7.124 -40.167 1.00 62.72 196 GLY A O 1
ATOM 1514 N N . ILE A 1 197 ? 29.730 9.038 -39.012 1.00 71.06 197 ILE A N 1
ATOM 1515 C CA . ILE A 1 197 ? 29.022 8.485 -37.848 1.00 71.06 197 ILE A CA 1
ATOM 1516 C C . ILE A 1 197 ? 27.633 9.124 -37.741 1.00 71.06 197 ILE A C 1
ATOM 1518 O O . ILE A 1 197 ? 27.502 10.339 -37.882 1.00 71.06 197 ILE A O 1
ATOM 1522 N N . ASP A 1 198 ? 26.592 8.310 -37.528 1.00 72.00 198 ASP A N 1
ATOM 1523 C CA . ASP A 1 198 ? 25.218 8.794 -37.331 1.00 72.00 198 ASP A CA 1
ATOM 1524 C C . ASP A 1 198 ? 24.939 9.169 -35.861 1.00 72.00 198 ASP A C 1
ATOM 1526 O O . ASP A 1 198 ? 25.768 8.987 -34.974 1.00 72.00 198 ASP A O 1
ATOM 1530 N N . ARG A 1 199 ? 23.738 9.686 -35.583 1.00 69.38 199 ARG A N 1
ATOM 1531 C CA . ARG A 1 199 ? 23.341 10.141 -34.237 1.00 69.38 199 ARG A CA 1
ATOM 1532 C C . ARG A 1 199 ? 23.132 9.009 -33.221 1.00 69.38 199 ARG A C 1
ATOM 1534 O O . ARG A 1 199 ? 23.058 9.283 -32.024 1.00 69.38 199 ARG A O 1
ATOM 1541 N N . SER A 1 200 ? 23.071 7.753 -33.669 1.00 72.50 200 SER A N 1
ATOM 1542 C CA . SER A 1 200 ? 23.000 6.576 -32.792 1.00 72.50 200 SER A CA 1
ATOM 1543 C C . SER A 1 200 ? 24.348 6.210 -32.182 1.00 72.50 200 SER A C 1
ATOM 1545 O O . SER A 1 200 ? 24.466 5.213 -31.474 1.00 72.50 200 SER A O 1
ATOM 1547 N N . ARG A 1 201 ? 25.392 6.990 -32.463 1.00 84.06 201 ARG A N 1
ATOM 1548 C CA . ARG A 1 201 ? 26.765 6.665 -32.113 1.00 84.06 201 ARG A CA 1
ATOM 1549 C C . ARG A 1 201 ? 27.511 7.904 -31.636 1.00 84.06 201 ARG A C 1
ATOM 1551 O O . ARG A 1 201 ? 27.251 9.018 -32.081 1.00 84.06 201 ARG A O 1
ATOM 1558 N N . PHE A 1 202 ? 28.456 7.702 -30.730 1.00 86.88 202 PHE A N 1
ATOM 1559 C CA . PHE A 1 202 ? 29.389 8.741 -30.302 1.00 86.88 202 PHE A CA 1
ATOM 1560 C C . PHE A 1 202 ? 30.785 8.151 -30.134 1.00 86.88 202 PHE A C 1
ATOM 1562 O O . PHE A 1 202 ? 30.944 6.942 -29.953 1.00 86.88 202 PHE A O 1
ATOM 1569 N N . CYS A 1 203 ? 31.794 9.016 -30.200 1.00 87.38 203 CYS A N 1
ATOM 1570 C CA . CYS A 1 203 ? 33.173 8.638 -29.943 1.00 87.38 203 CYS A CA 1
ATOM 1571 C C . CYS A 1 203 ? 33.594 9.098 -28.553 1.00 87.38 203 CYS A C 1
ATOM 1573 O O . CYS A 1 203 ? 33.204 10.181 -28.111 1.00 87.38 203 CYS A O 1
ATOM 1575 N N . ALA A 1 204 ? 34.457 8.324 -27.910 1.00 87.56 204 ALA A N 1
ATOM 1576 C CA . ALA A 1 204 ? 35.171 8.773 -26.726 1.00 87.56 204 ALA A CA 1
ATOM 1577 C C . ALA A 1 204 ? 36.634 8.322 -26.771 1.00 87.56 204 ALA A C 1
ATOM 1579 O O . ALA A 1 204 ? 36.982 7.393 -27.508 1.00 87.56 204 ALA A O 1
ATOM 1580 N N . ILE A 1 205 ? 37.472 8.994 -25.984 1.00 83.19 205 ILE A N 1
ATOM 1581 C CA . ILE A 1 205 ? 38.902 8.698 -25.838 1.00 83.19 205 ILE A CA 1
ATOM 1582 C C . ILE A 1 205 ? 39.269 8.473 -24.372 1.00 83.19 205 ILE A C 1
ATOM 1584 O O . ILE A 1 205 ? 38.706 9.128 -23.492 1.00 83.19 205 ILE A O 1
ATOM 1588 N N . ASP A 1 206 ? 40.212 7.566 -24.131 1.00 79.12 206 ASP A N 1
ATOM 1589 C CA . ASP A 1 206 ? 40.824 7.342 -22.821 1.00 79.12 206 ASP A CA 1
ATOM 1590 C C . ASP A 1 206 ? 41.661 8.565 -22.435 1.00 79.12 206 ASP A C 1
ATOM 1592 O O . ASP A 1 206 ? 42.513 9.004 -23.215 1.00 79.12 206 ASP A O 1
ATOM 1596 N N . ILE A 1 207 ? 41.423 9.121 -21.248 1.00 75.31 207 ILE A N 1
ATOM 1597 C CA . ILE A 1 207 ? 42.180 10.274 -20.741 1.00 75.31 207 ILE A CA 1
ATOM 1598 C C . ILE A 1 207 ? 43.197 9.899 -19.649 1.00 75.31 207 ILE A C 1
ATOM 1600 O O . ILE A 1 207 ? 43.867 10.793 -19.135 1.00 75.31 207 ILE A O 1
ATOM 1604 N N . GLU A 1 208 ? 43.340 8.613 -19.304 1.00 63.62 208 GLU A N 1
ATOM 1605 C CA . GLU A 1 208 ? 44.191 8.117 -18.205 1.00 63.62 208 GLU A CA 1
ATOM 1606 C C . GLU A 1 208 ? 45.280 7.109 -18.638 1.00 63.62 208 GLU A C 1
ATOM 1608 O O . GLU A 1 208 ? 46.248 6.913 -17.903 1.00 63.62 208 GLU A O 1
ATOM 1613 N N . GLY A 1 209 ? 45.177 6.482 -19.818 1.00 58.16 209 GLY A N 1
ATOM 1614 C CA . GLY A 1 209 ? 46.137 5.462 -20.280 1.00 58.16 209 GLY A CA 1
ATOM 1615 C C . GLY A 1 209 ? 47.566 5.970 -20.606 1.00 58.16 209 GLY A C 1
ATOM 1616 O O . GLY A 1 209 ? 47.744 7.159 -20.887 1.00 58.16 209 GLY A O 1
ATOM 1617 N N . PRO A 1 210 ? 48.600 5.087 -20.678 1.00 47.25 210 PRO A N 1
ATOM 1618 C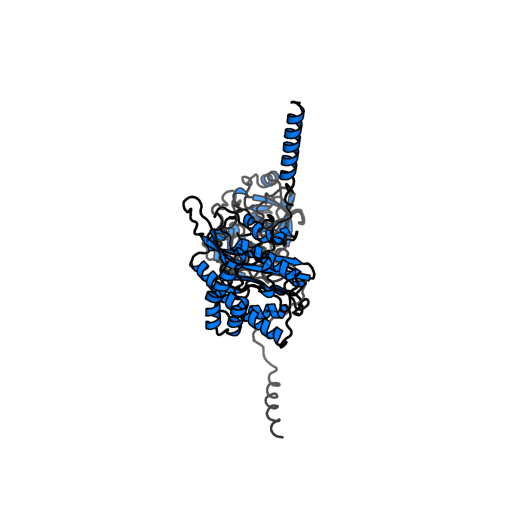 CA . PRO A 1 210 ? 50.038 5.444 -20.707 1.00 47.25 210 PRO A CA 1
ATOM 1619 C C . PRO A 1 210 ? 50.549 6.284 -21.894 1.00 47.25 210 PRO A C 1
ATOM 1621 O O . PRO A 1 210 ? 51.746 6.518 -22.007 1.00 47.25 210 PRO A O 1
ATOM 1624 N N . THR A 1 211 ? 49.680 6.728 -22.797 1.00 45.53 211 THR A N 1
ATOM 1625 C CA . THR A 1 211 ? 49.981 7.650 -23.909 1.00 45.53 211 THR A CA 1
ATOM 1626 C C . THR A 1 211 ? 48.738 8.421 -24.379 1.00 45.53 211 THR A C 1
ATOM 1628 O O . THR A 1 211 ? 48.759 8.989 -25.466 1.00 45.53 211 THR A O 1
ATOM 1631 N N . GLY A 1 212 ? 47.636 8.442 -23.611 1.00 50.03 212 GLY A N 1
ATOM 1632 C CA . GLY A 1 212 ? 46.354 8.927 -24.136 1.00 50.03 212 GLY A CA 1
ATOM 1633 C C . GLY A 1 212 ? 45.958 8.157 -25.398 1.00 50.03 212 GLY A C 1
ATOM 1634 O O . GLY A 1 212 ? 45.709 8.768 -26.430 1.00 50.03 212 GLY A O 1
ATOM 1635 N N . ASN A 1 213 ? 46.008 6.817 -25.346 1.00 57.84 213 ASN A N 1
ATOM 1636 C CA . ASN A 1 213 ? 45.719 5.956 -26.490 1.00 57.84 213 ASN A CA 1
ATOM 1637 C C . ASN A 1 213 ? 44.190 5.859 -26.685 1.00 57.84 213 ASN A C 1
ATOM 1639 O O . ASN A 1 213 ? 43.523 5.116 -25.971 1.00 57.84 213 ASN A O 1
ATOM 1643 N N . PRO A 1 214 ? 43.602 6.549 -27.673 1.00 57.28 214 PRO A N 1
ATOM 1644 C CA . PRO A 1 214 ? 42.150 6.573 -27.888 1.00 57.28 214 PRO A CA 1
ATOM 1645 C C . PRO A 1 214 ? 41.577 5.211 -28.345 1.00 57.28 214 PRO A C 1
ATOM 1647 O O . PRO A 1 214 ? 40.357 5.014 -28.402 1.00 57.28 214 PRO A O 1
ATOM 1650 N N . CYS A 1 215 ? 42.472 4.266 -28.642 1.00 58.28 215 CYS A N 1
ATOM 1651 C CA . CYS A 1 215 ? 42.224 2.922 -29.135 1.00 58.28 215 CYS A CA 1
ATOM 1652 C C . CYS A 1 215 ? 42.359 1.826 -28.047 1.00 58.28 215 CYS A C 1
ATOM 1654 O O . CYS A 1 215 ? 42.109 0.654 -28.343 1.00 58.28 215 CYS A O 1
ATOM 1656 N N . SER A 1 216 ? 42.731 2.151 -26.798 1.00 57.66 216 SER A N 1
ATOM 1657 C CA . SER A 1 216 ? 42.971 1.159 -25.734 1.00 57.66 216 SER A CA 1
ATOM 1658 C C . SER A 1 216 ? 41.700 0.716 -25.004 1.00 57.66 216 SER A C 1
ATOM 1660 O O . SER A 1 216 ? 41.465 1.078 -23.860 1.00 57.66 216 SER A O 1
ATOM 1662 N N . ILE A 1 217 ? 40.885 -0.130 -25.639 1.00 57.69 217 ILE A N 1
ATOM 1663 C CA . ILE A 1 217 ? 39.966 -1.021 -24.908 1.00 57.69 217 ILE A CA 1
ATOM 1664 C C . ILE A 1 217 ? 39.926 -2.378 -25.616 1.00 57.69 217 ILE A C 1
ATOM 1666 O O . ILE A 1 217 ? 39.800 -2.427 -26.845 1.00 57.69 217 ILE A O 1
ATOM 1670 N N . GLY A 1 218 ? 39.936 -3.456 -24.827 1.00 67.06 218 GLY A N 1
ATOM 1671 C CA . GLY A 1 218 ? 39.738 -4.860 -25.209 1.00 67.06 218 GLY A CA 1
ATOM 1672 C C . GLY A 1 218 ? 38.467 -5.163 -26.025 1.00 67.06 218 GLY A C 1
ATOM 1673 O O . GLY A 1 218 ? 38.288 -4.644 -27.130 1.00 67.06 218 GLY A O 1
ATOM 1674 N N . ASP A 1 219 ? 37.629 -6.066 -25.534 1.00 74.25 219 ASP A N 1
ATOM 1675 C CA . ASP A 1 219 ? 36.413 -6.621 -26.154 1.00 74.25 219 ASP A CA 1
ATOM 1676 C C . ASP A 1 219 ? 35.300 -5.576 -26.452 1.00 74.25 219 ASP A C 1
ATOM 1678 O O . ASP A 1 219 ? 35.498 -4.360 -26.325 1.00 74.25 219 ASP A O 1
ATOM 1682 N N . THR A 1 220 ? 34.131 -6.007 -26.939 1.00 86.94 220 THR A N 1
ATOM 1683 C CA . THR A 1 220 ? 32.969 -5.139 -27.249 1.00 86.94 220 THR A CA 1
ATOM 1684 C C . THR A 1 220 ? 31.771 -5.452 -26.355 1.00 86.94 220 THR A C 1
ATOM 1686 O O . THR A 1 220 ? 31.774 -6.449 -25.643 1.00 86.94 220 THR A O 1
ATOM 1689 N N . GLY A 1 221 ? 30.767 -4.573 -26.334 1.00 88.38 221 GLY A N 1
ATOM 1690 C CA . GLY A 1 221 ? 29.639 -4.652 -25.401 1.00 88.38 221 GLY A CA 1
ATOM 1691 C C . GLY A 1 221 ? 29.934 -4.086 -24.006 1.00 88.38 221 GLY A C 1
ATOM 1692 O O . GLY A 1 221 ? 29.111 -4.214 -23.104 1.00 88.38 221 GLY A O 1
ATOM 1693 N N . ASN A 1 222 ? 31.089 -3.436 -23.827 1.00 89.69 222 ASN A N 1
ATOM 1694 C CA . ASN A 1 222 ? 31.492 -2.808 -22.567 1.00 89.69 222 ASN A CA 1
ATOM 1695 C C . ASN A 1 222 ? 30.478 -1.734 -22.115 1.00 89.69 222 ASN A C 1
ATOM 1697 O O . ASN A 1 222 ? 30.139 -0.869 -22.935 1.00 89.69 222 ASN A O 1
ATOM 1701 N N . PRO A 1 223 ? 30.007 -1.755 -20.852 1.00 90.81 223 PRO A N 1
ATOM 1702 C CA . PRO A 1 223 ? 29.088 -0.753 -20.315 1.00 90.81 223 PRO A CA 1
ATOM 1703 C C . PRO A 1 223 ? 29.732 0.637 -20.232 1.00 90.81 223 PRO A C 1
ATOM 1705 O O . PRO A 1 223 ? 30.831 0.792 -19.699 1.00 90.81 223 PRO A O 1
ATOM 1708 N N . VAL A 1 224 ? 29.017 1.664 -20.694 1.00 90.69 224 VAL A N 1
ATOM 1709 C CA . VAL A 1 224 ? 29.414 3.071 -20.538 1.00 90.69 224 VAL A CA 1
ATOM 1710 C C . VAL A 1 224 ? 28.487 3.742 -19.540 1.00 90.69 224 VAL A C 1
ATOM 1712 O O . VAL A 1 224 ? 27.275 3.805 -19.756 1.00 90.69 224 VAL A O 1
ATOM 1715 N N . VAL A 1 225 ? 29.050 4.268 -18.457 1.00 90.25 225 VAL A N 1
ATOM 1716 C CA . VAL A 1 225 ? 28.295 4.775 -17.310 1.00 90.25 225 VAL A CA 1
ATOM 1717 C C . VAL A 1 225 ? 28.577 6.254 -17.075 1.00 90.25 225 VAL A C 1
ATOM 1719 O O . VAL A 1 225 ? 29.722 6.699 -17.063 1.00 90.25 225 VAL A O 1
ATOM 1722 N N . LEU A 1 226 ? 27.517 7.020 -16.829 1.00 88.62 226 LEU A N 1
ATOM 1723 C CA . LEU A 1 226 ? 27.585 8.403 -16.369 1.00 88.62 226 LEU A CA 1
ATOM 1724 C C . LEU A 1 226 ? 26.673 8.563 -15.154 1.00 88.62 226 LEU A C 1
ATOM 1726 O O . LEU A 1 226 ? 25.486 8.256 -15.235 1.00 88.62 226 LEU A O 1
ATOM 1730 N N . ASN A 1 227 ? 27.210 9.067 -14.039 1.00 87.31 227 ASN A N 1
ATOM 1731 C CA . ASN A 1 227 ? 26.452 9.289 -12.799 1.00 87.31 227 ASN A CA 1
ATOM 1732 C C . ASN A 1 227 ? 25.669 8.041 -12.326 1.00 87.31 227 ASN A C 1
ATOM 1734 O O . ASN A 1 227 ? 24.533 8.148 -11.875 1.00 87.31 227 ASN A O 1
ATOM 1738 N N . GLY A 1 228 ? 26.255 6.847 -12.475 1.00 86.62 228 GLY A N 1
ATOM 1739 C CA . GLY A 1 228 ? 25.616 5.582 -12.089 1.00 86.62 228 GLY A CA 1
ATOM 1740 C C . GLY A 1 228 ? 24.518 5.084 -13.038 1.00 86.62 228 GLY A C 1
ATOM 1741 O O . GLY A 1 228 ? 23.832 4.122 -12.708 1.00 86.62 228 GLY A O 1
ATOM 1742 N N . GLN A 1 229 ? 24.345 5.706 -14.208 1.00 89.50 229 GLN A N 1
ATOM 1743 C CA . GLN A 1 229 ? 23.383 5.287 -15.227 1.00 89.50 229 GLN A CA 1
ATOM 1744 C C . GLN A 1 229 ? 24.087 4.856 -16.515 1.00 89.50 229 GLN A C 1
ATOM 1746 O O . GLN A 1 229 ? 25.071 5.469 -16.931 1.00 89.50 229 GLN A O 1
ATOM 1751 N N . LEU A 1 230 ? 23.556 3.823 -17.166 1.00 90.12 230 LEU A N 1
ATOM 1752 C CA . LEU A 1 230 ? 24.043 3.319 -18.444 1.00 90.12 230 LEU A CA 1
ATOM 1753 C C . LEU A 1 230 ? 23.657 4.303 -19.556 1.00 90.12 230 LEU A C 1
ATOM 1755 O O . LEU A 1 230 ? 22.476 4.589 -19.766 1.00 90.12 230 LEU A O 1
ATOM 1759 N N . VAL A 1 231 ? 24.655 4.831 -20.261 1.00 88.44 231 VAL A N 1
ATOM 1760 C CA . VAL A 1 231 ? 24.479 5.813 -21.347 1.00 88.44 231 VAL A CA 1
ATOM 1761 C C . VAL A 1 231 ? 24.814 5.255 -22.728 1.00 88.44 231 VAL A C 1
ATOM 1763 O O . VAL A 1 231 ? 24.465 5.856 -23.741 1.00 88.44 231 VAL A O 1
ATOM 1766 N N . GLY A 1 232 ? 25.472 4.100 -22.780 1.00 89.19 232 GLY A N 1
ATOM 1767 C CA . GLY A 1 232 ? 25.822 3.434 -24.022 1.00 89.19 232 GLY A CA 1
ATOM 1768 C C . GLY A 1 232 ? 26.569 2.133 -23.785 1.00 89.19 232 GLY A C 1
ATOM 1769 O O . GLY A 1 232 ? 26.834 1.736 -22.648 1.00 89.19 232 GLY A O 1
ATOM 1770 N N . ILE A 1 233 ? 26.918 1.485 -24.887 1.00 90.88 233 ILE A N 1
ATOM 1771 C CA . ILE A 1 233 ? 27.734 0.273 -24.919 1.00 90.88 233 ILE A CA 1
ATOM 1772 C C . ILE A 1 233 ? 28.823 0.431 -25.976 1.00 90.88 233 ILE A C 1
ATOM 1774 O O . ILE A 1 233 ? 28.612 1.080 -27.004 1.00 90.88 233 ILE A O 1
ATOM 1778 N N . LYS A 1 234 ? 30.000 -0.150 -25.746 1.00 89.38 234 LYS A N 1
ATOM 1779 C CA . LYS A 1 234 ? 31.066 -0.147 -26.754 1.00 89.38 234 LYS A CA 1
ATOM 1780 C C . LYS A 1 234 ? 30.655 -0.995 -27.952 1.00 89.38 234 LYS A C 1
ATOM 1782 O O . LYS A 1 234 ? 30.451 -2.196 -27.804 1.00 89.38 234 LYS A O 1
ATOM 1787 N N . SER A 1 235 ? 30.584 -0.372 -29.122 1.00 86.31 235 SER A N 1
ATOM 1788 C CA . SER A 1 235 ? 30.198 -1.026 -30.371 1.00 86.31 235 SER A CA 1
ATOM 1789 C C . SER A 1 235 ? 31.418 -1.517 -31.132 1.00 86.31 235 SER A C 1
ATOM 1791 O O . SER A 1 235 ? 31.568 -2.706 -31.372 1.00 86.31 235 SER A O 1
ATOM 1793 N N . TRP A 1 236 ? 32.355 -0.631 -31.456 1.00 78.38 236 TRP A N 1
ATOM 1794 C CA . TRP A 1 236 ? 33.431 -0.972 -32.382 1.00 78.38 236 TRP A CA 1
ATOM 1795 C C . TRP A 1 236 ? 34.748 -0.308 -32.006 1.00 78.38 236 TRP A C 1
ATOM 1797 O O . TRP A 1 236 ? 34.779 0.762 -31.391 1.00 78.38 236 TRP A O 1
ATOM 1807 N N . LYS A 1 237 ? 35.848 -0.946 -32.418 1.00 71.38 237 LYS A N 1
ATOM 1808 C CA . LYS A 1 237 ? 37.190 -0.363 -32.393 1.00 71.38 237 LYS A CA 1
ATOM 1809 C C . LYS A 1 237 ? 37.886 -0.534 -33.738 1.00 71.38 237 LYS A C 1
ATOM 1811 O O . LYS A 1 237 ? 37.798 -1.587 -34.367 1.00 71.38 237 LYS A O 1
ATOM 1816 N N . MET A 1 238 ? 38.603 0.501 -34.159 1.00 67.69 238 MET A N 1
ATOM 1817 C CA . MET A 1 238 ? 39.516 0.413 -35.294 1.00 67.69 238 MET A CA 1
ATOM 1818 C C . MET A 1 238 ? 40.674 -0.537 -34.952 1.00 67.69 238 MET A C 1
ATOM 1820 O O . MET A 1 238 ? 41.033 -0.688 -33.784 1.00 67.69 238 MET A O 1
ATOM 1824 N N . ASN A 1 239 ? 41.295 -1.160 -35.956 1.00 67.00 239 ASN A N 1
ATOM 1825 C CA . ASN A 1 239 ? 42.547 -1.877 -35.729 1.00 67.00 239 ASN A CA 1
ATOM 1826 C C . ASN A 1 239 ? 43.626 -0.872 -35.290 1.00 67.00 239 ASN A C 1
ATOM 1828 O O . ASN A 1 239 ? 44.079 -0.049 -36.090 1.00 67.00 239 ASN A O 1
ATOM 1832 N N . CYS A 1 240 ? 44.032 -0.953 -34.023 1.00 63.38 240 CYS A N 1
ATOM 1833 C CA . CYS A 1 240 ? 44.955 -0.012 -33.390 1.00 63.38 240 CYS A CA 1
ATOM 1834 C C . CYS A 1 240 ? 46.341 0.001 -34.055 1.00 63.38 240 CYS A C 1
ATOM 1836 O O . CYS A 1 240 ? 47.034 1.009 -33.986 1.00 63.38 240 CYS A O 1
ATOM 1838 N N . ASN A 1 241 ? 46.723 -1.079 -34.749 1.00 64.25 241 ASN A N 1
ATOM 1839 C CA . ASN A 1 241 ? 47.973 -1.139 -35.512 1.00 64.25 241 ASN A CA 1
ATOM 1840 C C . ASN A 1 241 ? 47.906 -0.333 -36.817 1.00 64.25 241 ASN A C 1
ATOM 1842 O O . ASN A 1 241 ? 48.939 0.066 -37.343 1.00 64.25 241 ASN A O 1
ATOM 1846 N N . LEU A 1 242 ? 46.702 -0.110 -37.355 1.00 62.97 242 LEU A N 1
ATOM 1847 C CA . LEU A 1 242 ? 46.493 0.646 -38.591 1.00 62.97 242 LEU A CA 1
ATOM 1848 C C . LEU A 1 242 ? 46.245 2.133 -38.316 1.00 62.97 242 LEU A C 1
ATOM 1850 O O . LEU A 1 242 ? 46.730 2.975 -39.065 1.00 62.97 242 LEU A O 1
ATOM 1854 N N . LEU A 1 243 ? 45.499 2.463 -37.257 1.00 65.88 243 LEU A N 1
ATOM 1855 C CA . LEU A 1 243 ? 45.141 3.842 -36.900 1.00 65.88 243 LEU A CA 1
ATOM 1856 C C . LEU A 1 243 ? 45.130 4.029 -35.369 1.00 65.88 243 LEU A C 1
ATOM 1858 O O . LEU A 1 243 ? 44.060 4.082 -34.763 1.00 65.88 243 LEU A O 1
ATOM 1862 N N . PRO A 1 244 ? 46.305 4.163 -34.727 1.00 62.69 244 PRO A N 1
ATOM 1863 C CA . PRO A 1 244 ? 46.438 4.224 -33.264 1.00 62.69 244 PRO A CA 1
ATOM 1864 C C . PRO A 1 244 ? 45.804 5.465 -32.617 1.00 62.69 244 PRO A C 1
ATOM 1866 O O . PRO A 1 244 ? 45.609 5.491 -31.409 1.00 62.69 244 PRO A O 1
ATOM 1869 N N . GLN A 1 245 ? 45.464 6.490 -33.406 1.00 66.69 245 GLN A N 1
ATOM 1870 C CA . GLN A 1 245 ? 44.812 7.712 -32.923 1.00 66.69 245 GLN A CA 1
ATOM 1871 C C . GLN A 1 245 ? 43.278 7.669 -33.035 1.00 66.69 245 GLN A C 1
ATOM 1873 O O . GLN A 1 245 ? 42.620 8.611 -32.613 1.00 66.69 245 GLN A O 1
ATOM 1878 N N . ALA A 1 246 ? 42.675 6.611 -33.589 1.00 71.25 246 ALA A N 1
ATOM 1879 C CA . ALA A 1 246 ? 41.224 6.561 -33.757 1.00 71.25 246 ALA A CA 1
ATOM 1880 C C . ALA A 1 246 ? 40.495 6.407 -32.409 1.00 71.25 246 ALA A C 1
ATOM 1882 O O . ALA A 1 246 ? 40.803 5.513 -31.624 1.00 71.25 246 ALA A O 1
ATOM 1883 N N . ALA A 1 247 ? 39.492 7.253 -32.163 1.00 80.44 247 ALA A N 1
ATOM 1884 C CA . ALA A 1 247 ? 38.618 7.155 -30.994 1.00 80.44 247 ALA A CA 1
ATOM 1885 C C . ALA A 1 247 ? 37.711 5.923 -31.043 1.00 80.44 247 ALA A C 1
ATOM 1887 O O . ALA A 1 247 ? 37.271 5.527 -32.119 1.00 80.44 247 ALA A O 1
ATOM 1888 N N . SER A 1 248 ? 37.379 5.340 -29.891 1.00 85.06 248 SER A N 1
ATOM 1889 C CA . SER A 1 248 ? 36.472 4.184 -29.816 1.00 85.06 248 SER A CA 1
ATOM 1890 C C . SER A 1 248 ? 35.019 4.584 -30.085 1.00 85.06 248 SER A C 1
ATOM 1892 O O . SER A 1 248 ? 34.599 5.677 -29.700 1.00 85.06 248 SER A O 1
ATOM 1894 N N . LEU A 1 249 ? 34.251 3.696 -30.732 1.00 86.81 249 LEU A N 1
ATOM 1895 C CA . LEU A 1 249 ? 32.853 3.932 -31.094 1.00 86.81 249 LEU A CA 1
ATOM 1896 C C . LEU A 1 249 ? 31.901 3.273 -30.098 1.00 86.81 249 LEU A C 1
ATOM 1898 O O . LEU A 1 249 ? 32.001 2.077 -29.804 1.00 86.81 249 LEU A O 1
ATOM 1902 N N . PHE A 1 250 ? 30.918 4.040 -29.648 1.00 88.12 250 PHE A N 1
ATOM 1903 C CA . PHE A 1 250 ? 29.900 3.595 -28.707 1.00 88.12 250 PHE A CA 1
ATOM 1904 C C . PHE A 1 250 ? 28.517 3.751 -29.322 1.00 88.12 250 PHE A C 1
ATOM 1906 O O . PHE A 1 250 ? 28.224 4.773 -29.945 1.00 88.12 250 PHE A O 1
ATOM 1913 N N . THR A 1 251 ? 27.659 2.752 -29.130 1.00 86.69 251 THR A N 1
ATOM 1914 C CA . THR A 1 251 ? 26.241 2.859 -29.473 1.00 86.69 251 THR A CA 1
ATOM 1915 C C . THR A 1 251 ? 25.545 3.668 -28.389 1.00 86.69 251 THR A C 1
ATOM 1917 O O . THR A 1 251 ? 25.470 3.256 -27.229 1.00 86.69 251 THR A O 1
ATOM 1920 N N . ASN A 1 252 ? 25.028 4.826 -28.787 1.00 76.50 252 ASN A N 1
ATOM 1921 C CA . ASN A 1 252 ? 23.992 5.534 -28.059 1.00 76.50 252 ASN A CA 1
ATOM 1922 C C . ASN A 1 252 ? 22.665 4.833 -28.353 1.00 76.50 252 ASN A C 1
ATOM 1924 O O . ASN A 1 252 ? 22.369 4.532 -29.506 1.00 76.50 252 ASN A O 1
ATOM 1928 N N . ILE A 1 253 ? 21.822 4.625 -27.348 1.00 66.06 253 ILE A N 1
ATOM 1929 C CA . ILE A 1 253 ? 20.418 4.304 -27.628 1.00 66.06 253 ILE A CA 1
ATOM 1930 C C . ILE A 1 253 ? 19.802 5.613 -28.134 1.00 66.06 253 ILE A C 1
ATOM 1932 O O . ILE A 1 253 ? 19.702 6.529 -27.329 1.00 66.06 253 ILE A O 1
ATOM 1936 N N . PRO A 1 254 ? 19.437 5.790 -29.410 1.00 60.00 254 PRO A N 1
ATOM 1937 C CA . PRO A 1 254 ? 19.057 7.113 -29.912 1.00 60.00 254 PRO A CA 1
ATOM 1938 C C . PRO A 1 254 ? 17.836 7.651 -29.164 1.00 60.00 254 PRO A C 1
ATOM 1940 O O . PRO A 1 254 ? 16.909 6.885 -28.902 1.00 60.00 254 PRO A O 1
ATOM 1943 N N . VAL A 1 255 ? 17.806 8.946 -28.830 1.00 60.09 255 VAL A N 1
ATOM 1944 C CA . VAL A 1 255 ? 16.659 9.559 -28.128 1.00 60.09 255 VAL A CA 1
ATOM 1945 C C . VAL A 1 255 ? 15.369 9.345 -28.926 1.00 60.09 255 VAL A C 1
ATOM 1947 O O . VAL A 1 255 ? 14.345 9.000 -28.352 1.00 60.09 255 VAL A O 1
ATOM 1950 N N . GLU A 1 256 ? 15.438 9.431 -30.254 1.00 58.19 256 GLU A N 1
ATOM 1951 C CA . GLU A 1 256 ? 14.336 9.186 -31.190 1.00 58.19 256 GLU A CA 1
ATOM 1952 C C . GLU A 1 256 ? 13.827 7.733 -31.218 1.00 58.19 256 GLU A C 1
ATOM 1954 O O . GLU A 1 256 ? 12.760 7.464 -31.765 1.00 58.19 256 GLU A O 1
ATOM 1959 N N . LYS A 1 257 ? 14.579 6.788 -30.644 1.00 57.59 257 LYS A N 1
ATOM 1960 C CA . LYS A 1 257 ? 14.184 5.380 -30.485 1.00 57.59 257 LYS A CA 1
ATOM 1961 C C . LYS A 1 257 ? 13.771 5.048 -29.047 1.00 57.59 257 LYS A C 1
ATOM 1963 O O . LYS A 1 257 ? 13.374 3.917 -28.780 1.00 57.59 257 LYS A O 1
ATOM 1968 N N . ARG A 1 258 ? 13.857 6.006 -28.116 1.00 65.19 258 ARG A N 1
ATOM 1969 C CA . ARG A 1 258 ? 13.384 5.859 -26.736 1.00 65.19 258 ARG A CA 1
ATOM 1970 C C . ARG A 1 258 ? 11.943 6.352 -26.662 1.00 65.19 258 ARG A C 1
ATOM 1972 O O . ARG A 1 258 ? 11.660 7.497 -26.994 1.00 65.19 258 ARG A O 1
ATOM 1979 N N . PHE A 1 259 ? 11.046 5.511 -26.163 1.00 66.56 259 PHE A N 1
ATOM 1980 C CA . PHE A 1 259 ? 9.699 5.926 -25.778 1.00 66.56 259 PHE A CA 1
ATOM 1981 C C . PHE A 1 259 ? 9.569 5.792 -24.254 1.00 66.56 259 PHE A C 1
ATOM 1983 O O . PHE A 1 259 ? 9.179 4.729 -23.769 1.00 66.56 259 PHE A O 1
ATOM 1990 N N . PRO A 1 260 ? 10.000 6.807 -23.477 1.00 64.19 260 PRO A N 1
ATOM 1991 C CA . PRO A 1 260 ? 9.911 6.767 -22.024 1.00 64.19 260 PRO A CA 1
ATOM 1992 C C . PRO A 1 260 ? 8.443 6.897 -21.615 1.00 64.19 260 PRO A C 1
ATOM 1994 O O . PRO A 1 260 ? 7.903 7.997 -21.536 1.00 64.19 260 PRO A O 1
ATOM 1997 N N . HIS A 1 261 ? 7.799 5.761 -21.382 1.00 69.25 261 HIS A N 1
ATOM 1998 C CA . HIS A 1 261 ? 6.412 5.681 -20.949 1.00 69.25 261 HIS A CA 1
ATOM 1999 C C . HIS A 1 261 ? 6.278 4.591 -19.882 1.00 69.25 261 HIS A C 1
ATOM 2001 O O . HIS A 1 261 ? 6.988 3.580 -19.960 1.00 69.25 261 HIS A O 1
ATOM 2007 N N . PRO A 1 262 ? 5.388 4.755 -18.890 1.00 70.38 262 PRO A N 1
ATOM 2008 C CA . PRO A 1 262 ? 5.028 3.667 -17.996 1.00 70.38 262 PRO A CA 1
ATOM 2009 C C . PRO A 1 262 ? 4.632 2.404 -18.765 1.00 70.38 262 PRO A C 1
ATOM 2011 O O . PRO A 1 262 ? 3.986 2.480 -19.815 1.00 70.38 262 PRO A O 1
ATOM 2014 N N . SER A 1 263 ? 5.029 1.243 -18.235 1.00 79.44 263 SER A N 1
ATOM 2015 C CA . SER A 1 263 ? 4.661 -0.052 -18.810 1.00 79.44 263 SER A CA 1
ATOM 2016 C C . SER A 1 263 ? 3.135 -0.168 -18.897 1.00 79.44 263 SER A C 1
ATOM 2018 O O . SER A 1 263 ? 2.479 0.028 -17.872 1.00 79.44 263 SER A O 1
ATOM 2020 N N . PRO A 1 264 ? 2.556 -0.565 -20.048 1.00 83.38 264 PRO A N 1
ATOM 2021 C CA . PRO A 1 264 ? 1.111 -0.784 -20.171 1.00 83.38 264 PRO A CA 1
ATOM 2022 C C . PRO A 1 264 ? 0.560 -1.794 -19.151 1.00 83.38 264 PRO A C 1
ATOM 2024 O O . PRO A 1 264 ? -0.607 -1.737 -18.776 1.00 83.38 264 PRO A O 1
ATOM 2027 N N . ILE A 1 265 ? 1.415 -2.697 -18.653 1.00 86.31 265 ILE A N 1
ATOM 2028 C CA . ILE A 1 265 ? 1.066 -3.679 -17.617 1.00 86.31 265 ILE A CA 1
ATOM 2029 C C . ILE A 1 265 ? 0.633 -2.991 -16.315 1.00 86.31 265 ILE A C 1
ATOM 2031 O O . ILE A 1 265 ? -0.207 -3.538 -15.606 1.00 86.31 265 ILE A O 1
ATOM 2035 N N . ILE A 1 266 ? 1.171 -1.804 -16.004 1.00 85.62 266 ILE A N 1
ATOM 2036 C CA . ILE A 1 266 ? 0.826 -1.049 -14.790 1.00 85.62 266 ILE A CA 1
ATOM 2037 C C . ILE A 1 266 ? -0.667 -0.713 -14.778 1.00 85.62 266 ILE A C 1
ATOM 2039 O O . ILE A 1 266 ? -1.329 -0.948 -13.773 1.00 85.62 266 ILE A O 1
ATOM 2043 N N . GLU A 1 267 ? -1.212 -0.227 -15.894 1.00 86.38 267 GLU A N 1
ATOM 2044 C CA . GLU A 1 267 ? -2.640 0.096 -15.989 1.00 86.38 267 GLU A CA 1
ATOM 2045 C C . GLU A 1 267 ? -3.507 -1.163 -16.069 1.00 86.38 267 GLU A C 1
ATOM 2047 O O . GLU A 1 267 ? -4.542 -1.235 -15.409 1.00 86.38 267 GLU A O 1
ATOM 2052 N N . LEU A 1 268 ? -3.057 -2.183 -16.813 1.00 91.25 268 LEU A N 1
ATOM 2053 C CA . LEU A 1 268 ? -3.793 -3.442 -16.956 1.00 91.25 268 LEU A CA 1
ATOM 2054 C C . LEU A 1 268 ? -3.999 -4.156 -15.615 1.00 91.25 268 LEU A C 1
ATOM 2056 O O . LEU A 1 268 ? -5.103 -4.606 -15.340 1.00 91.25 268 LEU A O 1
ATOM 2060 N N . ARG A 1 269 ? -2.967 -4.239 -14.765 1.00 93.44 269 ARG A N 1
ATOM 2061 C CA . ARG A 1 269 ? -3.077 -4.902 -13.451 1.00 93.44 269 ARG A CA 1
ATOM 2062 C C . ARG A 1 269 ? -3.766 -4.043 -12.385 1.00 93.44 269 ARG A C 1
ATOM 2064 O O . ARG A 1 269 ? -4.214 -4.561 -11.364 1.00 93.44 269 ARG A O 1
ATOM 2071 N N . ALA A 1 270 ? -3.846 -2.725 -12.587 1.00 93.69 270 ALA A N 1
ATOM 2072 C CA . ALA A 1 270 ? -4.515 -1.835 -11.642 1.00 93.69 270 ALA A CA 1
ATOM 2073 C C . ALA A 1 270 ? -6.025 -2.117 -11.574 1.00 93.69 270 ALA A C 1
ATOM 2075 O O . ALA A 1 270 ? -6.620 -2.008 -10.499 1.00 93.69 270 ALA A O 1
ATOM 2076 N N . VAL A 1 271 ? -6.634 -2.505 -12.700 1.00 96.88 271 VAL A N 1
ATOM 2077 C CA . VAL A 1 271 ? -8.056 -2.855 -12.817 1.00 96.88 271 VAL A CA 1
ATOM 2078 C C . VAL A 1 271 ? -8.213 -4.372 -12.725 1.00 96.88 271 VAL A C 1
ATOM 2080 O O . VAL A 1 271 ? -7.964 -5.087 -13.692 1.00 96.88 271 VAL A O 1
ATOM 2083 N N . LYS A 1 272 ? -8.624 -4.869 -11.556 1.00 98.12 272 LYS A N 1
ATOM 2084 C CA . LYS A 1 272 ? -8.754 -6.309 -11.311 1.00 98.12 272 LYS A CA 1
ATOM 2085 C C . LYS A 1 272 ? -9.941 -6.870 -12.091 1.00 98.12 272 LYS A C 1
ATOM 2087 O O . LYS A 1 272 ? -11.007 -6.255 -12.146 1.00 98.12 272 LYS A O 1
ATOM 2092 N N . ASN A 1 273 ? -9.768 -8.056 -12.664 1.00 98.12 273 ASN A N 1
ATOM 2093 C CA . ASN A 1 273 ? -10.863 -8.803 -13.280 1.00 98.12 273 ASN A CA 1
ATOM 2094 C C . ASN A 1 273 ? -11.769 -9.453 -12.213 1.00 98.12 273 ASN A C 1
ATOM 2096 O O . ASN A 1 273 ? -11.468 -9.432 -11.021 1.00 98.12 273 ASN A O 1
ATOM 2100 N N . GLU A 1 274 ? -12.884 -10.062 -12.622 1.00 98.25 274 GLU A N 1
ATOM 2101 C CA . GLU A 1 274 ? -13.868 -10.632 -11.686 1.00 98.25 274 GLU A CA 1
ATOM 2102 C C . GLU A 1 274 ? -13.294 -11.711 -10.755 1.00 98.25 274 GLU A C 1
ATOM 2104 O O . GLU A 1 274 ? -13.671 -11.774 -9.583 1.00 98.25 274 GLU A O 1
ATOM 2109 N N . ILE A 1 275 ? -12.365 -12.541 -11.241 1.00 98.56 275 ILE A N 1
ATOM 2110 C CA . ILE A 1 275 ? -11.726 -13.586 -10.432 1.00 98.56 275 ILE A CA 1
ATOM 2111 C C . ILE A 1 275 ? -10.818 -12.953 -9.380 1.00 98.56 275 ILE A C 1
ATOM 2113 O O . ILE A 1 275 ? -10.895 -13.326 -8.210 1.00 98.56 275 ILE A O 1
ATOM 2117 N N . GLU A 1 276 ? -10.020 -11.962 -9.776 1.00 98.69 276 GLU A N 1
ATOM 2118 C CA . GLU A 1 276 ? -9.145 -11.216 -8.869 1.00 98.69 276 GLU A CA 1
ATOM 2119 C C . GLU A 1 276 ? -9.956 -10.424 -7.831 1.00 98.69 276 GLU A C 1
ATOM 2121 O O . GLU A 1 276 ? -9.630 -10.451 -6.650 1.00 98.69 276 GLU A O 1
ATOM 2126 N N . ILE A 1 277 ? -11.063 -9.781 -8.223 1.00 98.81 277 ILE A N 1
ATOM 2127 C CA . ILE A 1 277 ? -11.972 -9.081 -7.297 1.00 98.81 277 ILE A CA 1
ATOM 2128 C C . ILE A 1 277 ? -12.521 -10.050 -6.241 1.00 98.81 277 ILE A C 1
ATOM 2130 O O . ILE A 1 277 ? -12.533 -9.748 -5.044 1.00 98.81 277 ILE A O 1
ATOM 2134 N N . LEU A 1 278 ? -12.995 -11.224 -6.671 1.00 98.69 278 LEU A N 1
ATOM 2135 C CA . LEU A 1 278 ? -13.506 -12.248 -5.760 1.00 98.69 278 LEU A CA 1
ATOM 2136 C C . LEU A 1 278 ? -12.408 -12.795 -4.844 1.00 98.69 278 LEU A C 1
ATOM 2138 O O . LEU A 1 278 ? -12.687 -13.051 -3.671 1.00 98.69 278 LEU A O 1
ATOM 2142 N N . GLY A 1 279 ? -11.189 -12.958 -5.362 1.00 98.75 279 GLY A N 1
ATOM 2143 C CA . GLY A 1 279 ? -10.007 -13.310 -4.583 1.00 98.75 279 GLY A CA 1
ATOM 2144 C C . GLY A 1 279 ? -9.727 -12.277 -3.496 1.00 98.75 279 GLY A C 1
ATOM 2145 O O . GLY A 1 279 ? -9.772 -12.612 -2.313 1.00 98.75 279 GLY A O 1
ATOM 2146 N N . MET A 1 280 ? -9.572 -11.004 -3.878 1.00 98.75 280 MET A N 1
ATOM 2147 C CA . MET A 1 280 ? -9.299 -9.897 -2.957 1.00 98.75 280 MET A CA 1
ATOM 2148 C C . MET A 1 280 ? -10.326 -9.849 -1.825 1.00 98.75 280 MET A C 1
ATOM 2150 O O . MET A 1 280 ? -9.954 -9.771 -0.655 1.00 98.75 280 MET A O 1
ATOM 2154 N N . ARG A 1 281 ? -11.623 -9.967 -2.140 1.00 98.75 281 ARG A N 1
ATOM 2155 C CA . ARG A 1 281 ? -12.693 -9.999 -1.127 1.00 98.75 281 ARG A CA 1
ATOM 2156 C C . ARG A 1 281 ? -12.544 -11.170 -0.148 1.00 98.75 281 ARG A C 1
ATOM 2158 O O . ARG A 1 281 ? -12.769 -10.991 1.046 1.00 98.75 281 ARG A O 1
ATOM 2165 N N . LYS A 1 282 ? -12.167 -12.360 -0.626 1.00 98.75 282 LYS A N 1
ATOM 2166 C CA . LYS A 1 282 ? -11.948 -13.539 0.230 1.00 98.75 282 LYS A CA 1
ATOM 2167 C C . LYS A 1 282 ? -10.684 -13.406 1.077 1.00 98.75 282 LYS A C 1
ATOM 2169 O O . LYS A 1 282 ? -10.733 -13.745 2.257 1.00 98.75 282 LYS A O 1
ATOM 2174 N N . ALA A 1 283 ? -9.592 -12.891 0.513 1.00 98.81 283 ALA A N 1
ATOM 2175 C CA . ALA A 1 283 ? -8.355 -12.624 1.242 1.00 98.81 283 ALA A CA 1
ATOM 2176 C C . ALA A 1 283 ? -8.612 -11.664 2.415 1.00 98.81 283 ALA A C 1
ATOM 2178 O O . ALA A 1 283 ? -8.294 -11.990 3.555 1.00 98.81 283 ALA A O 1
ATOM 2179 N N . HIS A 1 284 ? -9.317 -10.553 2.174 1.00 98.88 284 HIS A N 1
ATOM 2180 C CA . HIS A 1 284 ? -9.679 -9.596 3.226 1.00 98.88 284 HIS A CA 1
ATOM 2181 C C . HIS A 1 284 ? -10.645 -10.176 4.267 1.00 98.88 284 HIS A C 1
ATOM 2183 O O . HIS A 1 284 ? -10.549 -9.840 5.446 1.00 98.88 284 HIS A O 1
ATOM 2189 N N . LEU A 1 285 ? -11.559 -11.068 3.868 1.00 98.81 285 LEU A N 1
ATOM 2190 C CA . LEU A 1 285 ? -12.434 -11.761 4.815 1.00 98.81 285 LEU A CA 1
ATOM 2191 C C . LEU A 1 285 ? -11.636 -12.686 5.748 1.00 98.81 285 LEU A C 1
ATOM 2193 O O . LEU A 1 285 ? -11.883 -12.684 6.954 1.00 98.81 285 LEU A O 1
ATOM 2197 N N . ARG A 1 286 ? -10.663 -13.441 5.218 1.00 98.62 286 ARG A N 1
ATOM 2198 C CA . ARG A 1 286 ? -9.756 -14.266 6.037 1.00 98.62 286 ARG A CA 1
ATOM 2199 C C . ARG A 1 286 ? -8.902 -13.401 6.959 1.00 98.62 286 ARG A C 1
ATOM 2201 O O . ARG A 1 286 ? -8.794 -13.694 8.146 1.00 98.62 286 ARG A O 1
ATOM 2208 N N . ASP A 1 287 ? -8.370 -12.302 6.441 1.00 98.88 287 ASP A N 1
ATOM 2209 C CA . ASP A 1 287 ? -7.563 -11.371 7.226 1.00 98.88 287 ASP A CA 1
ATOM 2210 C C . ASP A 1 287 ? -8.363 -10.742 8.373 1.00 98.88 287 ASP A C 1
ATOM 2212 O O . ASP A 1 287 ? -7.877 -10.636 9.498 1.00 98.88 287 ASP A O 1
ATOM 2216 N N . ALA A 1 288 ? -9.636 -10.417 8.133 1.00 98.88 288 ALA A N 1
ATOM 2217 C CA . ALA A 1 288 ? -10.538 -9.925 9.166 1.00 98.88 288 ALA A CA 1
ATOM 2218 C C . ALA A 1 288 ? -10.792 -10.956 10.279 1.00 98.88 288 ALA A C 1
ATOM 2220 O O . ALA A 1 288 ? -10.894 -10.574 11.448 1.00 98.88 288 ALA A O 1
ATOM 2221 N N . VAL A 1 289 ? -10.873 -12.250 9.943 1.00 98.81 289 VAL A N 1
ATOM 2222 C CA . VAL A 1 289 ? -10.975 -13.341 10.929 1.00 98.81 289 VAL A CA 1
ATOM 2223 C C . VAL A 1 289 ? -9.715 -13.392 11.794 1.00 98.81 289 VAL A C 1
ATOM 2225 O O . VAL A 1 289 ? -9.842 -13.356 13.019 1.00 98.81 289 VAL A O 1
ATOM 2228 N N . ALA A 1 290 ? -8.527 -13.404 11.178 1.00 98.69 290 ALA A N 1
ATOM 2229 C CA . ALA A 1 290 ? -7.249 -13.408 11.893 1.00 98.69 290 ALA A CA 1
ATOM 2230 C C . ALA A 1 290 ? -7.115 -12.199 12.825 1.00 98.69 290 ALA A C 1
ATOM 2232 O O . ALA A 1 290 ? -6.830 -12.358 14.010 1.00 98.69 290 ALA A O 1
ATOM 2233 N N . MET A 1 291 ? -7.403 -10.997 12.320 1.00 98.69 291 MET A N 1
ATOM 2234 C CA . MET A 1 291 ? -7.303 -9.760 13.093 1.00 98.69 291 MET A CA 1
ATOM 2235 C C . MET A 1 291 ? -8.302 -9.706 14.250 1.00 98.69 291 MET A C 1
ATOM 2237 O O . MET A 1 291 ? -7.932 -9.317 15.356 1.00 98.69 291 MET A O 1
ATOM 2241 N N . CYS A 1 292 ? -9.558 -10.119 14.043 1.00 98.75 292 CYS A N 1
ATOM 2242 C CA . CYS A 1 292 ? -10.542 -10.157 15.128 1.00 98.75 292 CYS A CA 1
ATOM 2243 C C . CYS A 1 292 ? -10.154 -11.159 16.223 1.00 98.75 292 CYS A C 1
ATOM 2245 O O . CYS A 1 292 ? -10.371 -10.881 17.403 1.00 98.75 292 CYS A O 1
ATOM 2247 N N . ASP A 1 293 ? -9.612 -12.320 15.852 1.00 98.50 293 ASP A N 1
ATOM 2248 C CA . ASP A 1 293 ? -9.188 -13.334 16.817 1.00 98.50 293 ASP A CA 1
ATOM 2249 C C . ASP A 1 293 ? -7.927 -12.899 17.576 1.00 98.50 293 ASP A C 1
ATOM 2251 O O . ASP A 1 293 ? -7.888 -12.972 18.805 1.00 98.50 293 ASP A O 1
ATOM 2255 N N . PHE A 1 294 ? -6.954 -12.321 16.869 1.00 98.38 294 PHE A N 1
ATOM 2256 C CA . PHE A 1 294 ? -5.754 -11.733 17.456 1.00 98.38 294 PHE A CA 1
ATOM 2257 C C . PHE A 1 294 ? -6.085 -10.619 18.459 1.00 98.38 294 PHE A C 1
ATOM 2259 O O . PHE A 1 294 ? -5.620 -10.648 19.599 1.00 98.38 294 PHE A O 1
ATOM 2266 N N . MET A 1 295 ? -6.923 -9.650 18.075 1.00 97.75 295 MET A N 1
ATOM 2267 C CA . MET A 1 295 ? -7.301 -8.544 18.962 1.00 97.75 295 MET A CA 1
ATOM 2268 C C . MET A 1 295 ? -8.047 -9.037 20.206 1.00 97.75 295 MET A C 1
ATOM 2270 O O . MET A 1 295 ? -7.839 -8.517 21.305 1.00 97.75 295 MET A O 1
ATOM 2274 N N . ALA A 1 296 ? -8.892 -10.059 20.049 1.00 97.19 296 ALA A N 1
ATOM 2275 C CA . ALA A 1 296 ? -9.586 -10.682 21.166 1.00 97.19 296 ALA A CA 1
ATOM 2276 C C . ALA A 1 296 ? -8.616 -11.380 22.126 1.00 97.19 296 ALA A C 1
ATOM 2278 O O . ALA A 1 296 ? -8.714 -11.192 23.340 1.00 97.19 296 ALA A O 1
ATOM 2279 N N . TYR A 1 297 ? -7.665 -12.140 21.579 1.00 95.69 297 TYR A N 1
ATOM 2280 C CA . TYR A 1 297 ? -6.613 -12.801 22.340 1.00 95.69 297 TYR A CA 1
ATOM 2281 C C . TYR A 1 297 ? -5.749 -11.789 23.102 1.00 95.69 297 TYR A C 1
ATOM 2283 O O . TYR A 1 297 ? -5.545 -11.935 24.307 1.00 95.69 297 TYR A O 1
ATOM 2291 N N . MET A 1 298 ? -5.300 -10.722 22.440 1.00 93.56 298 MET A N 1
ATOM 2292 C CA . MET A 1 298 ? -4.465 -9.691 23.056 1.00 93.56 298 MET A CA 1
ATOM 2293 C C . MET A 1 298 ? -5.186 -8.963 24.202 1.00 93.56 298 MET A C 1
ATOM 2295 O O . MET A 1 298 ? -4.615 -8.807 25.285 1.00 93.56 298 MET A O 1
ATOM 2299 N N . GLU A 1 299 ? -6.452 -8.563 24.011 1.00 92.25 299 GLU A N 1
ATOM 2300 C CA . GLU A 1 299 ? -7.257 -7.968 25.091 1.00 92.25 299 GLU A CA 1
ATOM 2301 C C . GLU A 1 299 ? -7.402 -8.914 26.293 1.00 92.25 299 GLU A C 1
ATOM 2303 O O . GLU A 1 299 ? -7.386 -8.462 27.441 1.00 92.25 299 GLU A O 1
ATOM 2308 N N . GLU A 1 300 ? -7.538 -10.219 26.052 1.00 90.56 300 GLU A N 1
ATOM 2309 C CA . GLU A 1 300 ? -7.634 -11.224 27.108 1.00 90.56 300 GLU A CA 1
ATOM 2310 C C . GLU A 1 300 ? -6.321 -11.349 27.897 1.00 90.56 300 GLU A C 1
ATOM 2312 O O . GLU A 1 300 ? -6.335 -11.283 29.130 1.00 90.56 300 GLU A O 1
ATOM 2317 N N . GLN A 1 301 ? -5.181 -11.444 27.203 1.00 88.31 301 GLN A N 1
ATOM 2318 C CA . GLN A 1 301 ? -3.864 -11.556 27.840 1.00 88.31 301 GLN A CA 1
ATOM 2319 C C . GLN A 1 301 ? -3.528 -10.330 28.700 1.00 88.31 301 GLN A C 1
ATOM 2321 O O . GLN A 1 301 ? -3.084 -10.469 29.844 1.00 88.31 301 GLN A O 1
ATOM 2326 N N . LEU A 1 302 ? -3.803 -9.121 28.200 1.00 85.81 302 LEU A N 1
ATOM 2327 C CA . LEU A 1 302 ? -3.563 -7.886 28.953 1.00 85.81 302 LEU A CA 1
ATOM 2328 C C . LEU A 1 302 ? -4.488 -7.753 30.168 1.00 85.81 302 LEU A C 1
ATOM 2330 O O . LEU A 1 302 ? -4.065 -7.273 31.222 1.00 85.81 302 LEU A O 1
ATOM 2334 N N . LYS A 1 303 ? -5.736 -8.227 30.066 1.00 82.56 303 LYS A N 1
ATOM 2335 C CA . LYS A 1 303 ? -6.685 -8.215 31.187 1.00 82.56 303 LYS A CA 1
ATOM 2336 C C . LYS A 1 303 ? -6.240 -9.123 32.334 1.00 82.56 303 LYS A C 1
ATOM 2338 O O . LYS A 1 303 ? -6.383 -8.741 33.496 1.00 82.56 303 LYS A O 1
ATOM 2343 N N . TYR A 1 304 ? -5.728 -10.314 32.028 1.00 77.88 304 TYR A N 1
ATOM 2344 C CA . TYR A 1 304 ? -5.299 -11.281 33.043 1.00 77.88 304 TYR A CA 1
ATOM 2345 C C . TYR A 1 304 ? -3.841 -11.103 33.486 1.00 77.88 304 TYR A C 1
ATOM 2347 O O . TYR A 1 304 ? -3.413 -11.783 34.419 1.00 77.88 304 TYR A O 1
ATOM 2355 N N . LYS A 1 305 ? -3.100 -10.167 32.868 1.00 72.25 305 LYS A N 1
ATOM 2356 C CA . LYS A 1 305 ? -1.676 -9.885 33.135 1.00 72.25 305 LYS A CA 1
ATOM 2357 C C . LYS A 1 305 ? -0.810 -11.148 33.096 1.00 72.25 305 LYS A C 1
ATOM 2359 O O . LYS A 1 305 ? 0.158 -11.276 33.843 1.00 72.25 305 LYS A O 1
ATOM 2364 N N . THR A 1 306 ? -1.192 -12.094 32.246 1.00 64.44 306 THR A N 1
ATOM 2365 C CA . THR A 1 306 ? -0.572 -13.418 32.130 1.00 64.44 306 THR A CA 1
ATOM 2366 C C . THR A 1 306 ? 0.802 -13.344 31.477 1.00 64.44 306 THR A C 1
ATOM 2368 O O . THR A 1 306 ? 1.671 -14.150 31.800 1.00 64.44 306 THR A O 1
ATOM 2371 N N . THR A 1 307 ? 1.023 -12.350 30.614 1.00 68.12 307 THR A N 1
ATOM 2372 C CA . THR A 1 307 ? 2.294 -12.096 29.931 1.00 68.12 307 THR A CA 1
ATOM 2373 C C . THR A 1 307 ? 2.553 -10.598 29.766 1.00 68.12 307 THR A C 1
ATOM 2375 O O . THR A 1 307 ? 1.632 -9.784 29.692 1.00 68.12 307 THR A O 1
ATOM 2378 N N . LYS A 1 308 ? 3.838 -10.229 29.736 1.00 82.56 308 LYS A N 1
ATOM 2379 C CA . LYS A 1 308 ? 4.315 -8.878 29.424 1.00 82.56 308 LYS A CA 1
ATOM 2380 C C . LYS A 1 308 ? 4.423 -8.732 27.908 1.00 82.56 308 LYS A C 1
ATOM 2382 O O . LYS A 1 308 ? 5.242 -9.428 27.323 1.00 82.56 308 LYS A O 1
ATOM 2387 N N . TRP A 1 309 ? 3.634 -7.838 27.317 1.00 92.44 309 TRP A N 1
ATOM 2388 C CA . TRP A 1 309 ? 3.632 -7.569 25.878 1.00 92.44 309 TRP A CA 1
ATOM 2389 C C . TRP A 1 309 ? 4.449 -6.329 25.556 1.00 92.44 309 TRP A C 1
ATOM 2391 O O . TRP A 1 309 ? 4.274 -5.301 26.201 1.00 92.44 309 TRP A O 1
ATOM 2401 N N . ASP A 1 310 ? 5.287 -6.424 24.539 1.00 95.25 310 ASP A N 1
ATOM 2402 C CA . ASP A 1 310 ? 5.981 -5.299 23.921 1.00 95.25 310 ASP A CA 1
ATOM 2403 C C . ASP A 1 310 ? 5.594 -5.204 22.432 1.00 95.25 310 ASP A C 1
ATOM 2405 O O . ASP A 1 310 ? 4.884 -6.072 21.912 1.00 95.25 310 ASP A O 1
ATOM 2409 N N . GLU A 1 311 ? 6.015 -4.143 21.749 1.00 97.50 311 GLU A N 1
ATOM 2410 C CA . GLU A 1 311 ? 5.684 -3.898 20.337 1.00 97.50 311 GLU A CA 1
ATOM 2411 C C . GLU A 1 311 ? 6.133 -5.047 19.415 1.00 97.50 311 GLU A C 1
ATOM 2413 O O . GLU A 1 311 ? 5.372 -5.494 18.553 1.00 97.50 311 GLU A O 1
ATOM 2418 N N . MET A 1 312 ? 7.331 -5.591 19.649 1.00 96.12 312 MET A N 1
ATOM 2419 C CA . MET A 1 312 ? 7.873 -6.751 18.930 1.00 96.12 312 MET A CA 1
ATOM 2420 C C . MET A 1 312 ? 6.992 -7.998 19.076 1.00 96.12 312 MET A C 1
ATOM 2422 O O . MET A 1 312 ? 6.741 -8.714 18.102 1.00 96.12 312 MET A O 1
ATOM 2426 N N . GLN A 1 313 ? 6.489 -8.272 20.280 1.00 95.50 313 GLN A N 1
ATOM 2427 C CA . GLN A 1 313 ? 5.594 -9.400 20.525 1.00 95.50 313 GLN A CA 1
ATOM 2428 C C . GLN A 1 313 ? 4.251 -9.225 19.819 1.00 95.50 313 GLN A C 1
ATOM 2430 O O . GLN A 1 313 ? 3.739 -10.192 19.258 1.00 95.50 313 GLN A O 1
ATOM 2435 N N . VAL A 1 314 ? 3.695 -8.013 19.809 1.00 97.12 314 VAL A N 1
ATOM 2436 C CA . VAL A 1 314 ? 2.468 -7.702 19.058 1.00 97.12 314 VAL A CA 1
ATOM 2437 C C . VAL A 1 314 ? 2.686 -7.962 17.568 1.00 97.12 314 VAL A C 1
ATOM 2439 O O . VAL A 1 314 ? 1.894 -8.690 16.970 1.00 97.12 314 VAL A O 1
ATOM 2442 N N . ALA A 1 315 ? 3.783 -7.449 16.998 1.00 97.50 315 ALA A N 1
ATOM 2443 C CA . ALA A 1 315 ? 4.128 -7.626 15.588 1.00 97.50 315 ALA A CA 1
ATOM 2444 C C . ALA A 1 315 ? 4.298 -9.108 15.219 1.00 97.50 315 ALA A C 1
ATOM 2446 O O . ALA A 1 315 ? 3.759 -9.579 14.220 1.00 97.50 315 ALA A O 1
ATOM 2447 N N . ARG A 1 316 ? 4.996 -9.883 16.056 1.00 96.75 316 ARG A N 1
ATOM 2448 C CA . ARG A 1 316 ? 5.167 -11.324 15.839 1.00 96.75 316 ARG A CA 1
ATOM 2449 C C . ARG A 1 316 ? 3.836 -12.071 15.900 1.00 96.75 316 ARG A C 1
ATOM 2451 O O . ARG A 1 316 ? 3.530 -12.849 15.001 1.00 96.75 316 ARG A O 1
ATOM 2458 N N . VAL A 1 317 ? 3.046 -11.850 16.951 1.00 97.38 317 VAL A N 1
ATOM 2459 C CA . VAL A 1 317 ? 1.844 -12.657 17.192 1.00 97.38 317 VAL A CA 1
ATOM 2460 C C . VAL A 1 317 ? 0.746 -12.339 16.179 1.00 97.38 317 VAL A C 1
ATOM 2462 O O . VAL A 1 317 ? 0.097 -13.263 15.703 1.00 97.38 317 VAL A O 1
ATOM 2465 N N . VAL A 1 318 ? 0.558 -11.082 15.762 1.00 98.38 318 VAL A N 1
ATOM 2466 C CA . VAL A 1 318 ? -0.432 -10.782 14.709 1.00 98.38 318 VAL A CA 1
ATOM 2467 C C . VAL A 1 318 ? -0.097 -11.495 13.390 1.00 98.38 318 VAL A C 1
ATOM 2469 O O . VAL A 1 318 ? -0.995 -11.971 12.694 1.00 98.38 318 VAL A O 1
ATOM 2472 N N . ASN A 1 319 ? 1.193 -11.652 13.082 1.00 98.12 319 ASN A N 1
ATOM 2473 C CA . ASN A 1 319 ? 1.648 -12.397 11.910 1.00 98.12 319 ASN A CA 1
ATOM 2474 C C . ASN A 1 319 ? 1.402 -13.903 12.053 1.00 98.12 319 ASN A C 1
ATOM 2476 O O . ASN A 1 319 ? 0.977 -14.538 11.092 1.00 98.12 319 ASN A O 1
ATOM 2480 N N . GLU A 1 320 ? 1.583 -14.468 13.247 1.00 98.25 320 GLU A N 1
ATOM 2481 C CA . GLU A 1 320 ? 1.259 -15.874 13.535 1.00 98.25 320 GLU A CA 1
ATOM 2482 C C . GLU A 1 320 ? -0.230 -16.173 13.313 1.00 98.25 320 GLU A C 1
ATOM 2484 O O . GLU A 1 320 ? -0.562 -17.136 12.625 1.00 98.25 320 GLU A O 1
ATOM 2489 N N . PHE A 1 321 ? -1.130 -15.303 13.781 1.00 98.44 321 PHE A N 1
ATOM 2490 C CA . PHE A 1 321 ? -2.571 -15.460 13.546 1.00 98.44 321 PHE A CA 1
ATOM 2491 C C . PHE A 1 321 ? -2.939 -15.407 12.054 1.00 98.44 321 PHE A C 1
ATOM 2493 O O . PHE A 1 321 ? -3.867 -16.093 11.626 1.00 98.44 321 PHE A O 1
ATOM 2500 N N . ARG A 1 322 ? -2.217 -14.621 11.244 1.00 98.31 322 ARG A N 1
ATOM 2501 C CA . ARG A 1 322 ? -2.399 -14.600 9.782 1.00 98.31 322 ARG A CA 1
ATOM 2502 C C . ARG A 1 322 ? -1.855 -15.848 9.098 1.00 98.31 322 ARG A C 1
ATOM 2504 O O . ARG A 1 322 ? -2.498 -16.349 8.180 1.00 98.31 322 ARG A O 1
ATOM 2511 N N . LEU A 1 323 ? -0.708 -16.360 9.543 1.00 97.44 323 LEU A N 1
ATOM 2512 C CA . LEU A 1 323 ? -0.097 -17.582 9.004 1.00 97.44 323 LEU A CA 1
ATOM 2513 C C . LEU A 1 323 ? -1.000 -18.813 9.172 1.00 97.44 323 LEU A C 1
ATOM 2515 O O . LEU A 1 323 ? -0.914 -19.748 8.381 1.00 97.44 323 LEU A O 1
ATOM 2519 N N . GLU A 1 324 ? -1.880 -18.811 10.175 1.00 96.75 324 GLU A N 1
ATOM 2520 C CA . GLU A 1 324 ? -2.875 -19.868 10.391 1.00 96.75 324 GLU A CA 1
ATOM 2521 C C . GLU A 1 324 ? -4.043 -19.840 9.389 1.00 96.75 324 GLU A C 1
ATOM 2523 O O . GLU A 1 324 ? -4.816 -20.800 9.325 1.00 96.75 324 GLU A O 1
ATOM 2528 N N . MET A 1 325 ? -4.210 -18.760 8.619 1.00 97.88 325 MET A N 1
ATOM 2529 C CA . MET A 1 325 ? -5.305 -18.628 7.660 1.00 97.88 325 MET A CA 1
ATOM 2530 C C . MET A 1 325 ? -4.978 -19.280 6.316 1.00 97.88 325 MET A C 1
ATOM 2532 O O . MET A 1 325 ? -3.868 -19.177 5.793 1.00 97.88 325 MET A O 1
ATOM 2536 N N . ASP A 1 326 ? -5.998 -19.890 5.706 1.00 97.62 326 ASP A N 1
ATOM 2537 C CA . ASP A 1 326 ? -5.881 -20.515 4.388 1.00 97.62 326 ASP A CA 1
ATOM 2538 C C . ASP A 1 326 ? -5.294 -19.551 3.346 1.00 97.62 326 ASP A C 1
ATOM 2540 O O . ASP A 1 326 ? -5.673 -18.380 3.273 1.00 97.62 326 ASP A O 1
ATOM 2544 N N . TYR A 1 327 ? -4.419 -20.089 2.493 1.00 98.06 327 TYR A N 1
ATOM 2545 C CA . TYR A 1 327 ? -3.727 -19.392 1.403 1.00 98.06 327 TYR A CA 1
ATOM 2546 C C . TYR A 1 327 ? -2.730 -18.305 1.805 1.00 98.06 327 TYR A C 1
ATOM 2548 O O . TYR A 1 327 ? -2.125 -17.734 0.899 1.00 98.06 327 TYR A O 1
ATOM 2556 N N . ASN A 1 328 ? -2.498 -18.045 3.094 1.00 98.31 328 ASN A N 1
ATOM 2557 C CA . ASN A 1 328 ? -1.472 -17.094 3.514 1.00 98.31 328 ASN A CA 1
ATOM 2558 C C . ASN A 1 328 ? -0.068 -17.542 3.039 1.00 98.31 328 ASN A C 1
ATOM 2560 O O . ASN A 1 328 ? 0.253 -18.730 3.049 1.00 98.31 328 ASN A O 1
ATOM 2564 N N . GLN A 1 329 ? 0.747 -16.595 2.574 1.00 98.12 329 GLN A N 1
ATOM 2565 C CA . GLN A 1 329 ? 2.114 -16.761 2.056 1.00 98.12 329 GLN A CA 1
ATOM 2566 C C . GLN A 1 329 ? 3.115 -15.843 2.783 1.00 98.12 329 GLN A C 1
ATOM 2568 O O . GLN A 1 329 ? 4.223 -15.617 2.298 1.00 98.12 329 GLN A O 1
ATOM 2573 N N . GLY A 1 330 ? 2.731 -15.307 3.943 1.00 95.88 330 GLY A N 1
ATOM 2574 C CA . GLY A 1 330 ? 3.519 -14.371 4.736 1.00 95.88 330 GLY A CA 1
ATOM 2575 C C . GLY A 1 330 ? 2.931 -12.962 4.776 1.00 95.88 330 GLY A C 1
ATOM 2576 O O . GLY A 1 330 ? 1.789 -12.714 4.385 1.00 95.88 330 GLY A O 1
ATOM 2577 N N . ILE A 1 331 ? 3.732 -12.037 5.295 1.00 97.38 331 ILE A N 1
ATOM 2578 C CA . ILE A 1 331 ? 3.380 -10.622 5.452 1.00 97.38 331 ILE A CA 1
ATOM 2579 C C . ILE A 1 331 ? 3.490 -9.863 4.126 1.00 97.38 331 ILE A C 1
ATOM 2581 O O . ILE A 1 331 ? 4.350 -10.170 3.299 1.00 97.38 331 ILE A O 1
ATOM 2585 N N . SER A 1 332 ? 2.636 -8.859 3.916 1.00 97.75 332 SER A N 1
ATOM 2586 C CA . SER A 1 332 ? 2.715 -7.980 2.738 1.00 97.75 332 SER A CA 1
ATOM 2587 C C . SER A 1 332 ? 3.757 -6.863 2.883 1.00 97.75 332 SER A C 1
ATOM 2589 O O . SER A 1 332 ? 4.269 -6.384 1.870 1.00 97.75 332 SER A O 1
ATOM 2591 N N . PHE A 1 333 ? 4.121 -6.514 4.119 1.00 96.38 333 PHE A N 1
ATOM 2592 C CA . PHE A 1 333 ? 5.180 -5.576 4.509 1.00 96.38 333 PHE A CA 1
ATOM 2593 C C . PHE A 1 333 ? 5.566 -5.804 5.989 1.00 96.38 333 PHE A C 1
ATOM 2595 O O . PHE A 1 333 ? 4.819 -6.483 6.703 1.00 96.38 333 PHE A O 1
ATOM 2602 N N . PRO A 1 334 ? 6.720 -5.293 6.470 1.00 96.12 334 PRO A N 1
ATOM 2603 C CA . PRO A 1 334 ? 7.087 -5.357 7.886 1.00 96.12 334 PRO A CA 1
ATOM 2604 C C . PRO A 1 334 ? 6.014 -4.734 8.783 1.00 96.12 334 PRO A C 1
ATOM 2606 O O . PRO A 1 334 ? 5.625 -3.587 8.600 1.00 96.12 334 PRO A O 1
ATOM 2609 N N . THR A 1 335 ? 5.525 -5.497 9.757 1.00 97.50 335 THR A N 1
ATOM 2610 C CA . THR A 1 335 ? 4.439 -5.058 10.637 1.00 97.50 335 THR A CA 1
ATOM 2611 C C . THR A 1 335 ? 4.857 -3.877 11.507 1.00 97.50 335 THR A C 1
ATOM 2613 O O . THR A 1 335 ? 5.772 -3.989 12.323 1.00 97.50 335 THR A O 1
ATOM 2616 N N . ILE A 1 336 ? 4.130 -2.774 11.375 1.00 97.62 336 ILE A N 1
ATOM 2617 C CA . ILE A 1 336 ? 4.304 -1.559 12.163 1.00 97.62 336 ILE A CA 1
ATOM 2618 C C . ILE A 1 336 ? 3.470 -1.695 13.436 1.00 97.62 336 ILE A C 1
ATOM 2620 O O . ILE A 1 336 ? 2.246 -1.848 13.399 1.00 97.62 336 ILE A O 1
ATOM 2624 N N . VAL A 1 337 ? 4.137 -1.624 14.585 1.00 98.25 337 VAL A N 1
ATOM 2625 C CA . VAL A 1 337 ? 3.477 -1.570 15.891 1.00 98.25 337 VAL A CA 1
ATOM 2626 C C . VAL A 1 337 ? 4.085 -0.448 16.699 1.00 98.25 337 VAL A C 1
ATOM 2628 O O . VAL A 1 337 ? 5.220 -0.574 17.134 1.00 98.25 337 VAL A O 1
ATOM 2631 N N . GLY A 1 338 ? 3.324 0.618 16.929 1.00 98.06 338 GLY A N 1
ATOM 2632 C CA . GLY A 1 338 ? 3.755 1.751 17.744 1.00 98.06 338 GLY A CA 1
ATOM 2633 C C . GLY A 1 338 ? 2.858 1.934 18.962 1.00 98.06 338 GLY A C 1
ATOM 2634 O O . GLY A 1 338 ? 1.647 2.107 18.819 1.00 98.06 338 GLY A O 1
ATOM 2635 N N . TYR A 1 339 ? 3.443 1.928 20.156 1.00 98.19 339 TYR A N 1
ATOM 2636 C CA . TYR A 1 339 ? 2.801 2.230 21.428 1.00 98.19 339 TYR A CA 1
ATOM 2637 C C . TYR A 1 339 ? 3.173 3.635 21.904 1.00 98.19 339 TYR A C 1
ATOM 2639 O O . TYR A 1 339 ? 4.346 4.009 21.950 1.00 98.19 339 TYR A O 1
ATOM 2647 N N . GLY A 1 340 ? 2.167 4.426 22.285 1.00 97.94 340 GLY A N 1
ATOM 2648 C CA . GLY A 1 340 ? 2.367 5.777 22.805 1.00 97.94 340 GLY A CA 1
ATOM 2649 C C . GLY A 1 340 ? 3.248 6.629 21.881 1.00 97.94 340 GLY A C 1
ATOM 2650 O O . GLY A 1 340 ? 2.868 6.826 20.727 1.00 97.94 340 GLY A O 1
ATOM 2651 N N . PRO A 1 341 ? 4.421 7.120 22.322 1.00 97.69 341 PRO A N 1
ATOM 2652 C CA . PRO A 1 341 ? 5.264 7.982 21.495 1.00 97.69 341 PRO A CA 1
ATOM 2653 C C . PRO A 1 341 ? 5.660 7.370 20.144 1.00 97.69 341 PRO A C 1
ATOM 2655 O O . PRO A 1 341 ? 5.804 8.106 19.169 1.00 97.69 341 PRO A O 1
ATOM 2658 N N . HIS A 1 342 ? 5.799 6.043 20.056 1.00 98.19 342 HIS A N 1
ATOM 2659 C CA . HIS A 1 342 ? 6.104 5.354 18.797 1.00 98.19 342 HIS A CA 1
ATOM 2660 C C . HIS A 1 342 ? 4.917 5.312 17.837 1.00 98.19 342 HIS A C 1
ATOM 2662 O O . HIS A 1 342 ? 5.113 5.332 16.626 1.00 98.19 342 HIS A O 1
ATOM 2668 N N . ALA A 1 343 ? 3.681 5.362 18.345 1.00 97.69 343 ALA A N 1
ATOM 2669 C CA . ALA A 1 343 ? 2.491 5.496 17.506 1.00 97.69 343 ALA A CA 1
ATOM 2670 C C . ALA A 1 343 ? 2.492 6.810 16.701 1.00 97.69 343 ALA A C 1
ATOM 2672 O O . ALA A 1 343 ? 1.858 6.889 15.651 1.00 97.69 343 ALA A O 1
ATOM 2673 N N . ALA A 1 344 ? 3.205 7.844 17.170 1.00 96.81 344 ALA A N 1
ATOM 2674 C CA . ALA A 1 344 ? 3.343 9.131 16.486 1.00 96.81 344 ALA A CA 1
ATOM 2675 C C . ALA A 1 344 ? 4.336 9.108 15.303 1.00 96.81 344 ALA A C 1
ATOM 2677 O O . ALA A 1 344 ? 4.593 10.147 14.694 1.00 96.81 344 ALA A O 1
ATOM 2678 N N . LEU A 1 345 ? 4.921 7.953 14.984 1.00 94.00 345 LEU A N 1
ATOM 2679 C CA . LEU A 1 345 ? 5.877 7.774 13.897 1.00 94.00 345 LEU A CA 1
ATOM 2680 C C . LEU A 1 345 ? 5.226 6.907 12.802 1.00 94.00 345 LEU A C 1
ATOM 2682 O O . LEU A 1 345 ? 5.078 5.703 12.999 1.00 94.00 345 LEU A O 1
ATOM 2686 N N . PRO A 1 346 ? 4.841 7.479 11.642 1.00 87.12 346 PRO A N 1
ATOM 2687 C CA . PRO A 1 346 ? 4.026 6.770 10.651 1.00 87.12 346 PRO A CA 1
ATOM 2688 C C . PRO A 1 346 ? 4.610 5.437 10.166 1.00 87.12 346 PRO A C 1
ATOM 2690 O O . PRO A 1 346 ? 3.849 4.488 9.993 1.00 87.12 346 PRO A O 1
ATOM 2693 N N . HIS A 1 347 ? 5.936 5.367 9.990 1.00 84.38 347 HIS A N 1
ATOM 2694 C CA . HIS A 1 347 ? 6.674 4.194 9.495 1.00 84.38 347 HIS A CA 1
ATOM 2695 C C . HIS A 1 347 ? 7.567 3.564 10.580 1.00 84.38 347 HIS A C 1
ATOM 2697 O O . HIS A 1 347 ? 8.697 3.164 10.305 1.00 84.38 347 HIS A O 1
ATOM 2703 N N . TYR A 1 348 ? 7.129 3.571 11.841 1.00 91.50 348 TYR A N 1
ATOM 2704 C CA . TYR A 1 348 ? 7.891 2.937 12.915 1.00 91.50 348 TYR A CA 1
ATOM 2705 C C . TYR A 1 348 ? 7.858 1.413 12.797 1.00 91.50 348 TYR A C 1
ATOM 2707 O O . TYR A 1 348 ? 6.806 0.795 12.920 1.00 91.50 348 TYR A O 1
ATOM 2715 N N . GLU A 1 349 ? 9.026 0.806 12.624 1.00 90.25 349 GLU A N 1
ATOM 2716 C CA . GLU A 1 349 ? 9.195 -0.641 12.720 1.00 90.25 349 GLU A CA 1
ATOM 2717 C C . GLU A 1 349 ? 9.830 -0.973 14.078 1.00 90.25 349 GLU A C 1
ATOM 2719 O O . GLU A 1 349 ? 10.927 -0.474 14.374 1.00 90.25 349 GLU A O 1
ATOM 2724 N N . PRO A 1 350 ? 9.165 -1.778 14.927 1.00 89.12 350 PRO A N 1
ATOM 2725 C CA . PRO A 1 350 ? 9.730 -2.156 16.209 1.00 89.12 350 PRO A CA 1
ATOM 2726 C C . PRO A 1 350 ? 10.985 -3.007 16.012 1.00 89.12 350 PRO A C 1
ATOM 2728 O O . PRO A 1 350 ? 11.052 -3.867 15.135 1.00 89.12 350 PRO A O 1
ATOM 2731 N N . ILE A 1 351 ? 11.983 -2.768 16.859 1.00 89.94 351 ILE A N 1
ATOM 2732 C CA . ILE A 1 351 ? 13.187 -3.594 16.982 1.00 89.94 351 ILE A CA 1
ATOM 2733 C C . ILE A 1 351 ? 13.458 -3.859 18.459 1.00 89.94 351 ILE A C 1
ATOM 2735 O O . ILE A 1 351 ? 13.078 -3.058 19.313 1.00 89.94 351 ILE A O 1
ATOM 2739 N N . ASP A 1 352 ? 14.173 -4.939 18.770 1.00 88.69 352 ASP A N 1
ATOM 2740 C CA . ASP A 1 352 ? 14.428 -5.367 20.155 1.00 88.69 352 ASP A CA 1
ATOM 2741 C C . ASP A 1 352 ? 15.002 -4.257 21.055 1.00 88.69 352 ASP A C 1
ATOM 2743 O O . ASP A 1 352 ? 14.717 -4.213 22.249 1.00 88.69 352 ASP A O 1
ATOM 2747 N N . SER A 1 353 ? 15.807 -3.346 20.498 1.00 90.00 353 SER A N 1
ATOM 2748 C CA . SER A 1 353 ? 16.450 -2.268 21.257 1.00 90.00 353 SER A CA 1
ATOM 2749 C C . SER A 1 353 ? 15.552 -1.063 21.541 1.00 90.00 353 SER A C 1
ATOM 2751 O O . SER A 1 353 ? 15.881 -0.281 22.434 1.00 90.00 353 SER A O 1
ATOM 2753 N N . THR A 1 354 ? 14.456 -0.885 20.798 1.00 90.25 354 THR A N 1
ATOM 2754 C CA . THR A 1 354 ? 13.532 0.249 20.965 1.00 90.25 354 THR A CA 1
ATOM 2755 C C . THR A 1 354 ? 12.145 -0.180 21.429 1.00 90.25 354 THR A C 1
ATOM 2757 O O . THR A 1 354 ? 11.442 0.662 21.965 1.00 90.25 354 THR A O 1
ATOM 2760 N N . SER A 1 355 ? 11.778 -1.458 21.301 1.00 94.44 355 SER A N 1
ATOM 2761 C CA . SER A 1 355 ? 10.451 -1.996 21.631 1.00 94.44 355 SER A CA 1
ATOM 2762 C C . SER A 1 355 ? 9.961 -1.567 23.020 1.00 94.44 355 SER A C 1
ATOM 2764 O O . SER A 1 355 ? 10.564 -1.896 24.048 1.00 94.44 355 SER A O 1
ATOM 2766 N N . LEU A 1 356 ? 8.852 -0.830 23.056 1.00 95.50 356 LEU A N 1
ATOM 2767 C CA . LEU A 1 356 ? 8.199 -0.401 24.287 1.00 95.50 356 LEU A CA 1
ATOM 2768 C C . LEU A 1 356 ? 7.241 -1.465 24.813 1.00 95.50 356 LEU A C 1
ATOM 2770 O O . LEU A 1 356 ? 6.560 -2.166 24.067 1.00 95.50 356 LEU A O 1
ATOM 2774 N N . MET A 1 357 ? 7.142 -1.524 26.140 1.00 95.12 357 MET A N 1
ATOM 2775 C CA . MET A 1 357 ? 6.112 -2.299 26.820 1.00 95.12 357 MET A CA 1
ATOM 2776 C C . MET A 1 357 ? 4.733 -1.691 26.556 1.00 95.12 357 MET A C 1
ATOM 2778 O O . MET A 1 357 ? 4.540 -0.483 26.707 1.00 95.12 357 MET A O 1
ATOM 2782 N N . ILE A 1 358 ? 3.767 -2.540 26.217 1.00 94.75 358 ILE A N 1
ATOM 2783 C CA . ILE A 1 358 ? 2.375 -2.145 26.034 1.00 94.75 358 ILE A CA 1
ATOM 2784 C C . ILE A 1 358 ? 1.732 -1.947 27.406 1.00 94.75 358 ILE A C 1
ATOM 2786 O O . ILE A 1 358 ? 1.509 -2.900 28.157 1.00 94.75 358 ILE A O 1
ATOM 2790 N N . GLU A 1 359 ? 1.405 -0.697 27.712 1.00 91.38 359 GLU A N 1
ATOM 2791 C CA . GLU A 1 359 ? 0.702 -0.296 28.928 1.00 91.38 359 GLU A CA 1
ATOM 2792 C C . GLU A 1 359 ? -0.768 0.068 28.619 1.00 91.38 359 GLU A C 1
ATOM 2794 O O . GLU A 1 359 ? -1.276 -0.108 27.509 1.00 91.38 359 GLU A O 1
ATOM 2799 N N . LEU A 1 360 ? -1.505 0.540 29.629 1.00 91.88 360 LEU A N 1
ATOM 2800 C CA . LEU A 1 360 ? -2.943 0.824 29.510 1.00 91.88 360 LEU A CA 1
ATOM 2801 C C . LEU A 1 360 ? -3.269 2.299 29.222 1.00 91.88 360 LEU A C 1
ATOM 2803 O O . LEU A 1 360 ? -4.446 2.638 29.117 1.00 91.88 360 LEU A O 1
ATOM 2807 N N . ASN A 1 361 ? -2.272 3.182 29.164 1.00 93.00 361 ASN A N 1
ATOM 2808 C CA . ASN A 1 361 ? -2.462 4.636 29.232 1.00 93.00 361 ASN A CA 1
ATOM 2809 C C . ASN A 1 361 ? -2.326 5.380 27.895 1.00 93.00 361 ASN A C 1
ATOM 2811 O O . ASN A 1 361 ? -2.513 6.595 27.882 1.00 93.00 361 ASN A O 1
ATOM 2815 N N . SER A 1 362 ? -1.980 4.697 26.804 1.00 97.12 362 SER A N 1
ATOM 2816 C CA . SER A 1 362 ? -1.861 5.333 25.492 1.00 97.12 362 SER A CA 1
ATOM 2817 C C . SER A 1 362 ? -2.382 4.458 24.354 1.00 97.12 362 SER A C 1
ATOM 2819 O O . SER A 1 362 ? -2.839 3.328 24.560 1.00 97.12 362 SER A O 1
ATOM 2821 N N . THR A 1 363 ? -2.371 5.019 23.146 1.00 98.25 363 THR A N 1
ATOM 2822 C CA . THR A 1 363 ? -2.786 4.317 21.934 1.00 98.25 363 THR A CA 1
ATOM 2823 C C . THR A 1 363 ? -1.735 3.303 21.496 1.00 98.25 363 THR A C 1
ATOM 2825 O O . THR A 1 363 ? -0.533 3.482 21.699 1.00 98.25 363 THR A O 1
ATOM 2828 N N . LEU A 1 364 ? -2.217 2.230 20.875 1.00 98.38 364 LEU A N 1
ATOM 2829 C CA . LEU A 1 364 ? -1.419 1.260 20.141 1.00 98.38 364 LEU A CA 1
ATOM 2830 C C . LEU A 1 364 ? -1.882 1.275 18.686 1.00 98.38 364 LEU A C 1
ATOM 2832 O O . LEU A 1 364 ? -3.042 0.961 18.408 1.00 98.38 364 LEU A O 1
ATOM 2836 N N . VAL A 1 365 ? -0.989 1.649 17.777 1.00 98.75 365 VAL A N 1
ATOM 2837 C CA . VAL A 1 365 ? -1.189 1.545 16.329 1.00 98.75 365 VAL A CA 1
ATOM 2838 C C . VAL A 1 365 ? -0.636 0.201 15.884 1.00 98.75 365 VAL A C 1
ATOM 2840 O O . VAL A 1 365 ? 0.516 -0.107 16.176 1.00 98.75 365 VAL A O 1
ATOM 2843 N N . ILE A 1 366 ? -1.459 -0.591 15.201 1.00 98.69 366 ILE A N 1
ATOM 2844 C CA . ILE A 1 366 ? -1.063 -1.847 14.564 1.00 98.69 366 ILE A CA 1
ATOM 2845 C C . ILE A 1 366 ? -1.394 -1.711 13.090 1.00 98.69 366 ILE A C 1
ATOM 2847 O O . ILE A 1 366 ? -2.574 -1.687 12.734 1.00 98.69 366 ILE A O 1
ATOM 2851 N N . ASP A 1 367 ? -0.361 -1.615 12.270 1.00 98.81 367 ASP A N 1
ATOM 2852 C CA . ASP A 1 367 ? -0.449 -1.554 10.822 1.00 98.81 367 ASP A CA 1
ATOM 2853 C C . ASP A 1 367 ? 0.262 -2.764 10.212 1.00 98.81 367 ASP A C 1
ATOM 2855 O O . ASP A 1 367 ? 1.426 -3.059 10.499 1.00 98.81 367 ASP A O 1
ATOM 2859 N N . SER A 1 368 ? -0.514 -3.564 9.490 1.00 98.69 368 SER A N 1
ATOM 2860 C CA . SER A 1 368 ? -0.121 -4.914 9.125 1.00 98.69 368 SER A CA 1
ATOM 2861 C C . SER A 1 368 ? -0.979 -5.479 8.003 1.00 98.69 368 SER A C 1
ATOM 2863 O O . SER A 1 368 ? -2.186 -5.252 7.956 1.00 98.69 368 SER A O 1
ATOM 2865 N N . GLY A 1 369 ? -0.392 -6.354 7.193 1.00 98.62 369 GLY A N 1
ATOM 2866 C CA . GLY A 1 369 ? -1.106 -7.043 6.129 1.00 98.62 369 GLY A CA 1
ATOM 2867 C C . GLY A 1 369 ? -0.509 -8.404 5.785 1.00 98.62 369 GLY A C 1
ATOM 2868 O O . GLY A 1 369 ? 0.586 -8.767 6.223 1.00 98.62 369 GLY A O 1
ATOM 2869 N N . GLY A 1 370 ? -1.260 -9.182 5.009 1.00 98.56 370 GLY A N 1
ATOM 2870 C CA . GLY A 1 370 ? -0.893 -10.519 4.562 1.00 98.56 370 GLY A CA 1
ATOM 2871 C C . GLY A 1 370 ? -0.880 -10.642 3.041 1.00 98.56 370 GLY A C 1
ATOM 2872 O O . GLY A 1 370 ? -1.664 -10.007 2.333 1.00 98.56 370 GLY A O 1
ATOM 2873 N N . GLN A 1 371 ? -0.000 -11.505 2.541 1.00 98.62 371 GLN A N 1
ATOM 2874 C CA . GLN A 1 371 ? -0.064 -12.021 1.180 1.00 98.62 371 GLN A CA 1
ATOM 2875 C C . GLN A 1 371 ? -0.841 -13.328 1.193 1.00 98.62 371 GLN A C 1
ATOM 2877 O O . GLN A 1 371 ? -0.478 -14.257 1.908 1.00 98.62 371 GLN A O 1
ATOM 2882 N N . TYR A 1 372 ? -1.889 -13.414 0.391 1.00 98.75 372 TYR A N 1
ATOM 2883 C CA . TYR A 1 372 ? -2.660 -14.626 0.165 1.00 98.75 372 TYR A CA 1
ATOM 2884 C C . TYR A 1 372 ? -2.556 -14.993 -1.314 1.00 98.75 372 TYR A C 1
ATOM 2886 O O . TYR A 1 372 ? -2.466 -14.105 -2.158 1.00 98.75 372 TYR A O 1
ATOM 2894 N N . LEU A 1 373 ? -2.611 -16.282 -1.664 1.00 98.38 373 LEU A N 1
ATOM 2895 C CA . LEU A 1 373 ? -2.585 -16.706 -3.078 1.00 98.38 373 LEU A CA 1
ATOM 2896 C C . LEU A 1 373 ? -3.689 -16.045 -3.929 1.00 98.38 373 LEU A C 1
ATOM 2898 O O . LEU A 1 373 ? -3.565 -15.972 -5.150 1.00 98.38 373 LEU A O 1
ATOM 2902 N N . ASP A 1 374 ? -4.765 -15.589 -3.285 1.00 98.38 374 ASP A N 1
ATOM 2903 C CA . ASP A 1 374 ? -5.914 -14.923 -3.887 1.00 98.38 374 ASP A CA 1
ATOM 2904 C C . ASP A 1 374 ? -6.021 -13.421 -3.550 1.00 98.38 374 ASP A C 1
ATOM 2906 O O . ASP A 1 374 ? -7.043 -12.816 -3.850 1.00 98.38 374 ASP A O 1
ATOM 2910 N N . GLY A 1 375 ? -5.008 -12.777 -2.956 1.00 98.56 375 GLY A N 1
ATOM 2911 C CA . GLY A 1 375 ? -5.040 -11.325 -2.744 1.00 98.56 375 GLY A CA 1
ATOM 2912 C C . GLY A 1 375 ? -3.984 -10.777 -1.786 1.00 98.56 375 GLY A C 1
ATOM 2913 O O . GLY A 1 375 ? -3.301 -11.519 -1.092 1.00 98.56 375 GLY A O 1
ATOM 2914 N N . THR A 1 376 ? -3.865 -9.454 -1.726 1.00 98.88 376 THR A N 1
ATOM 2915 C CA . THR A 1 376 ? -2.976 -8.750 -0.786 1.00 98.88 376 THR A CA 1
ATOM 2916 C C . THR A 1 376 ? -3.822 -7.895 0.148 1.00 98.88 376 THR A C 1
ATOM 2918 O O . THR A 1 376 ? -4.767 -7.254 -0.312 1.00 98.88 376 THR A O 1
ATOM 2921 N N . THR A 1 377 ? -3.512 -7.892 1.445 1.00 98.88 377 THR A N 1
ATOM 2922 C CA . THR A 1 377 ? -4.206 -7.050 2.429 1.00 98.88 377 THR A CA 1
ATOM 2923 C C . THR A 1 377 ? -3.288 -5.991 3.014 1.00 98.88 377 THR A C 1
ATOM 2925 O O . THR A 1 377 ? -2.067 -6.169 3.074 1.00 98.88 377 THR A O 1
ATOM 2928 N N . ASP A 1 378 ? -3.923 -4.905 3.443 1.00 98.81 378 ASP A N 1
ATOM 2929 C CA . ASP A 1 378 ? -3.336 -3.827 4.222 1.00 98.81 378 ASP A CA 1
ATOM 2930 C C . ASP A 1 378 ? -4.379 -3.322 5.224 1.00 98.81 378 ASP A C 1
ATOM 2932 O O . ASP A 1 378 ? -5.558 -3.156 4.877 1.00 98.81 378 ASP A O 1
ATOM 2936 N N . VAL A 1 379 ? -3.994 -3.182 6.488 1.00 98.81 379 VAL A N 1
ATOM 2937 C CA . VAL A 1 379 ? -4.903 -2.702 7.524 1.00 98.81 379 VAL A CA 1
ATOM 2938 C C . VAL A 1 379 ? -4.158 -2.157 8.730 1.00 98.81 379 VAL A C 1
ATOM 2940 O O . VAL A 1 379 ? -3.567 -2.881 9.536 1.00 98.81 379 VAL A O 1
ATOM 2943 N N . THR A 1 380 ? -4.411 -0.881 8.968 1.00 98.88 380 THR A N 1
ATOM 2944 C CA . THR A 1 380 ? -4.157 -0.223 10.238 1.00 98.88 380 THR A CA 1
ATOM 2945 C C . THR A 1 380 ? -5.383 -0.155 11.155 1.00 98.88 380 THR A C 1
ATOM 2947 O O . THR A 1 380 ? -6.472 0.316 10.791 1.00 98.88 380 THR A O 1
ATOM 2950 N N . ARG A 1 381 ? -5.198 -0.532 12.424 1.00 98.81 381 ARG A N 1
ATOM 2951 C CA . ARG A 1 381 ? -6.114 -0.201 13.524 1.00 98.81 381 ARG A CA 1
ATOM 2952 C C . ARG A 1 381 ? -5.364 0.453 14.674 1.00 98.81 381 ARG A C 1
ATOM 2954 O O . ARG A 1 381 ? -4.328 -0.029 15.116 1.00 98.81 381 ARG A O 1
ATOM 2961 N N . THR A 1 382 ? -5.962 1.515 15.206 1.00 98.81 382 THR A N 1
ATOM 2962 C CA . THR A 1 382 ? -5.528 2.134 16.460 1.00 98.81 382 THR A CA 1
ATOM 2963 C C . THR A 1 382 ? -6.462 1.709 17.589 1.00 98.81 382 THR A C 1
ATOM 2965 O O . THR A 1 382 ? -7.681 1.867 17.473 1.00 98.81 382 THR A O 1
ATOM 2968 N N . ILE A 1 383 ? -5.903 1.174 18.674 1.00 97.69 383 ILE A N 1
ATOM 2969 C CA . ILE A 1 383 ? -6.641 0.689 19.850 1.00 97.69 383 ILE A CA 1
ATOM 2970 C C . ILE A 1 383 ? -6.112 1.317 21.145 1.00 97.69 383 ILE A C 1
ATOM 2972 O O . ILE A 1 383 ? -5.071 1.969 21.159 1.00 97.69 383 ILE A O 1
ATOM 2976 N N . HIS A 1 384 ? -6.847 1.140 22.246 1.00 97.19 384 HIS A N 1
ATOM 2977 C CA . HIS A 1 384 ? -6.462 1.617 23.577 1.00 97.19 384 HIS A CA 1
ATOM 2978 C C . HIS A 1 384 ? -6.941 0.628 24.644 1.00 97.19 384 HIS A C 1
ATOM 2980 O O . HIS A 1 384 ? -8.117 0.253 24.648 1.00 97.19 384 HIS A O 1
ATOM 2986 N N . PHE A 1 385 ? -6.086 0.222 25.586 1.00 93.94 385 PHE A N 1
ATOM 2987 C CA . PHE A 1 385 ? -6.440 -0.821 26.563 1.00 9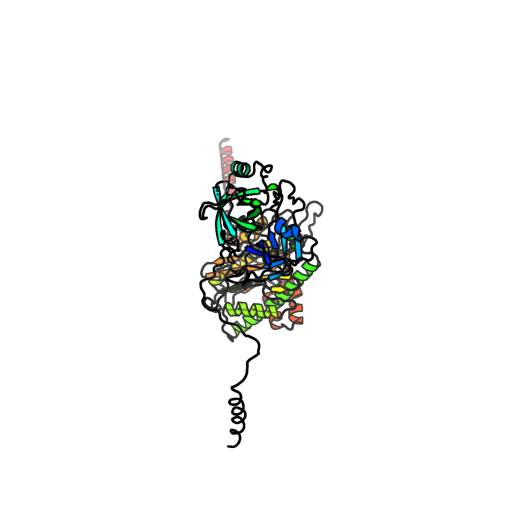3.94 385 PHE A CA 1
ATOM 2988 C C . PHE A 1 385 ? -7.043 -0.289 27.872 1.00 93.94 385 PHE A C 1
ATOM 2990 O O . PHE A 1 385 ? -7.923 -0.948 28.424 1.00 93.94 385 PHE A O 1
ATOM 2997 N N . GLY A 1 386 ? -6.692 0.920 28.318 1.00 93.44 386 GLY A N 1
ATOM 2998 C CA . GLY A 1 386 ? -7.344 1.606 29.446 1.00 93.44 386 GLY A CA 1
ATOM 2999 C C . GLY A 1 386 ? -8.404 2.619 29.008 1.00 93.44 386 GLY A C 1
ATOM 3000 O O . GLY A 1 386 ? -9.124 2.373 28.031 1.00 93.44 386 GLY A O 1
ATOM 3001 N N . GLU A 1 387 ? -8.457 3.754 29.708 1.00 96.19 387 GLU A N 1
ATOM 3002 C CA . GLU A 1 387 ? -9.359 4.887 29.456 1.00 96.19 387 GLU A CA 1
ATOM 3003 C C . GLU A 1 387 ? -8.672 5.972 28.608 1.00 96.19 387 GLU A C 1
ATOM 3005 O O . GLU A 1 387 ? -7.704 6.566 29.086 1.00 96.19 387 GLU A O 1
ATOM 3010 N N . PRO A 1 388 ? -9.144 6.249 27.377 1.00 98.12 388 PRO A N 1
ATOM 3011 C CA . PRO A 1 388 ? -8.535 7.270 26.531 1.00 98.12 388 PRO A CA 1
ATOM 3012 C C . PRO A 1 388 ? -8.803 8.695 27.020 1.00 98.12 388 PRO A C 1
ATOM 3014 O O . PRO A 1 388 ? -9.896 9.000 27.516 1.00 98.12 388 PRO A O 1
ATOM 3017 N N . THR A 1 389 ? -7.845 9.592 26.793 1.00 98.25 389 THR A N 1
ATOM 3018 C CA . THR A 1 389 ? -8.000 11.030 27.051 1.00 98.25 389 THR A CA 1
ATOM 3019 C C . THR A 1 389 ? -8.983 11.674 26.067 1.00 98.25 389 THR A C 1
ATOM 3021 O O . THR A 1 389 ? -9.265 11.130 24.996 1.00 98.25 389 THR A O 1
ATOM 3024 N N . GLN A 1 390 ? -9.506 12.859 26.402 1.00 97.50 390 GLN A N 1
ATOM 3025 C CA . GLN A 1 390 ? -10.389 13.590 25.483 1.00 97.50 390 GLN A CA 1
ATOM 3026 C C . GLN A 1 390 ? -9.671 13.959 24.177 1.00 97.50 390 GLN A C 1
ATOM 3028 O O . GLN A 1 390 ? -10.266 13.861 23.112 1.00 97.50 390 GLN A O 1
ATOM 3033 N N . GLU A 1 391 ? -8.385 14.310 24.247 1.00 97.19 391 GLU A N 1
ATOM 3034 C CA . GLU A 1 391 ? -7.570 14.625 23.069 1.00 97.19 391 GLU A CA 1
ATOM 3035 C C . GLU A 1 391 ? -7.395 13.404 22.151 1.00 97.19 391 GLU A C 1
ATOM 3037 O O . GLU A 1 391 ? -7.572 13.516 20.939 1.00 97.19 391 GLU A O 1
ATOM 3042 N N . GLN A 1 392 ? -7.131 12.219 22.717 1.00 98.44 392 GLN A N 1
ATOM 3043 C CA . GLN A 1 392 ? -7.055 10.969 21.950 1.00 98.44 392 GLN A CA 1
ATOM 3044 C C . GLN A 1 392 ? -8.391 10.644 21.270 1.00 98.44 392 GLN A C 1
ATOM 3046 O O . GLN A 1 392 ? -8.401 10.252 20.103 1.00 98.44 392 GLN A O 1
ATOM 3051 N N . LYS A 1 393 ? -9.521 10.830 21.971 1.00 98.62 393 LYS A N 1
ATOM 3052 C CA . LYS A 1 393 ? -10.863 10.618 21.401 1.00 98.62 393 LYS A CA 1
ATOM 3053 C C . LYS A 1 393 ? -11.176 11.607 20.285 1.00 98.62 393 LYS A C 1
ATOM 3055 O O . LYS A 1 393 ? -11.683 11.204 19.239 1.00 98.62 393 LYS A O 1
ATOM 3060 N N . GLU A 1 394 ? -10.860 12.885 20.479 1.00 97.56 394 GLU A N 1
ATOM 3061 C CA . GLU A 1 394 ? -11.089 13.920 19.473 1.00 97.56 394 GLU A CA 1
ATOM 3062 C C . GLU A 1 394 ? -10.265 13.647 18.208 1.00 97.56 394 GLU A C 1
ATOM 3064 O O . GLU A 1 394 ? -10.818 13.609 17.106 1.00 97.56 394 GLU A O 1
ATOM 3069 N N . ALA A 1 395 ? -8.965 13.380 18.361 1.00 98.06 395 ALA A N 1
ATOM 3070 C CA . ALA A 1 395 ? -8.086 13.054 17.246 1.00 98.06 395 ALA A CA 1
ATOM 3071 C C . ALA A 1 395 ? -8.554 11.789 16.505 1.00 98.06 395 ALA A C 1
ATOM 3073 O O . ALA A 1 395 ? -8.677 11.805 15.279 1.00 98.06 395 ALA A O 1
ATOM 3074 N N . TYR A 1 396 ? -8.908 10.724 17.236 1.00 98.81 396 TYR A N 1
ATOM 3075 C CA . TYR A 1 396 ? -9.405 9.479 16.641 1.00 98.81 396 TYR A CA 1
ATOM 3076 C C . TYR A 1 396 ? -10.682 9.696 15.856 1.00 98.81 396 TYR A C 1
ATOM 3078 O O . TYR A 1 396 ? -10.830 9.210 14.737 1.00 98.81 396 TYR A O 1
ATOM 3086 N N . THR A 1 397 ? -11.605 10.455 16.435 1.00 98.69 397 THR A N 1
ATOM 3087 C CA . THR A 1 397 ? -12.905 10.684 15.823 1.00 98.69 397 THR A CA 1
ATOM 3088 C C . THR A 1 397 ? -12.782 11.546 14.572 1.00 98.69 397 THR A C 1
ATOM 3090 O O . THR A 1 397 ? -13.479 11.281 13.599 1.00 98.69 397 THR A O 1
ATOM 3093 N N . ARG A 1 398 ? -11.855 12.511 14.527 1.00 98.25 398 ARG A N 1
ATOM 3094 C CA . ARG A 1 398 ? -11.568 13.288 13.307 1.00 98.25 398 ARG A CA 1
ATOM 3095 C C . ARG A 1 398 ? -10.962 12.431 12.200 1.00 98.25 398 ARG A C 1
ATOM 3097 O O . ARG A 1 398 ? -11.428 12.517 11.066 1.00 98.25 398 ARG A O 1
ATOM 3104 N N . VAL A 1 399 ? -9.985 11.583 12.530 1.00 98.75 399 VAL A N 1
ATOM 3105 C CA . VAL A 1 399 ? -9.407 10.617 11.577 1.00 98.75 399 VAL A CA 1
ATOM 3106 C C . VAL A 1 399 ? -10.494 9.674 11.049 1.00 98.75 399 VAL A C 1
ATOM 3108 O O . VAL A 1 399 ? -10.615 9.482 9.840 1.00 98.75 399 VAL A O 1
ATOM 3111 N N . LEU A 1 400 ? -11.349 9.153 11.935 1.00 98.81 400 LEU A N 1
ATOM 3112 C CA . LEU A 1 400 ? -12.470 8.294 11.560 1.00 98.81 400 LEU A CA 1
ATOM 3113 C C . LEU A 1 400 ? -13.472 9.021 10.657 1.00 98.81 400 LEU A C 1
ATOM 3115 O O . LEU A 1 400 ? -13.888 8.455 9.654 1.00 98.81 400 LEU A O 1
ATOM 3119 N N . ILE A 1 401 ? -13.846 10.267 10.968 1.00 98.62 401 ILE A N 1
ATOM 3120 C CA . ILE A 1 401 ? -14.725 11.067 10.102 1.00 98.62 401 ILE A CA 1
ATOM 3121 C C . ILE A 1 401 ? -14.105 11.202 8.710 1.00 98.62 401 ILE A C 1
ATOM 3123 O O . ILE A 1 401 ? -14.800 10.965 7.730 1.00 98.62 401 ILE A O 1
ATOM 3127 N N . GLY A 1 402 ? -12.810 11.512 8.609 1.00 98.12 402 GLY A N 1
ATOM 3128 C CA . GLY A 1 402 ? -12.121 11.615 7.320 1.00 98.12 402 GLY A CA 1
ATOM 3129 C C . GLY A 1 402 ? -12.184 10.311 6.521 1.00 98.12 402 GLY A C 1
ATOM 3130 O O . GLY A 1 402 ? -12.521 10.321 5.338 1.00 98.12 402 GLY A O 1
ATOM 3131 N N . SER A 1 403 ? -11.950 9.183 7.195 1.00 98.56 403 SER A N 1
ATOM 3132 C CA . SER A 1 403 ? -12.056 7.850 6.597 1.00 98.56 403 SER A CA 1
ATOM 3133 C C . SER A 1 403 ? -13.482 7.552 6.105 1.00 98.56 403 SER A C 1
ATOM 3135 O O . SER A 1 403 ? -13.655 7.090 4.977 1.00 98.56 403 SER A O 1
ATOM 3137 N N . ILE A 1 404 ? -14.511 7.877 6.899 1.00 98.69 404 ILE A N 1
ATOM 3138 C CA . ILE A 1 404 ? -15.930 7.686 6.543 1.00 98.69 404 ILE A CA 1
ATOM 3139 C C . ILE A 1 404 ? -16.330 8.556 5.348 1.00 98.69 404 ILE A C 1
ATOM 3141 O O . ILE A 1 404 ? -17.023 8.084 4.446 1.00 98.69 404 ILE A O 1
ATOM 3145 N N . GLU A 1 405 ? -15.922 9.823 5.336 1.00 98.00 405 GLU A N 1
ATOM 3146 C CA . GLU A 1 405 ? -16.252 10.778 4.271 1.00 98.00 405 GLU A CA 1
ATOM 3147 C C . GLU A 1 405 ? -15.688 10.308 2.925 1.00 98.00 405 GLU A C 1
ATOM 3149 O O . GLU A 1 405 ? -16.385 10.367 1.912 1.00 98.00 405 GLU A O 1
ATOM 3154 N N . LEU A 1 406 ? -14.473 9.747 2.912 1.00 98.19 406 LEU A N 1
ATOM 3155 C CA . LEU A 1 406 ? -13.922 9.130 1.707 1.00 98.19 406 LEU A CA 1
ATOM 3156 C C . LEU A 1 406 ? -14.648 7.822 1.347 1.00 98.19 406 LEU A C 1
ATOM 3158 O O . LEU A 1 406 ? -15.099 7.668 0.215 1.00 98.19 406 LEU A O 1
ATOM 3162 N N . ALA A 1 407 ? -14.818 6.898 2.298 1.00 98.31 407 ALA A N 1
ATOM 3163 C CA . ALA A 1 407 ? -15.414 5.581 2.042 1.00 98.31 407 ALA A CA 1
ATOM 3164 C C . ALA A 1 407 ? -16.898 5.637 1.627 1.00 98.31 407 ALA A C 1
ATOM 3166 O O . ALA A 1 407 ? -17.398 4.727 0.969 1.00 98.31 407 ALA A O 1
ATOM 3167 N N . SER A 1 408 ? -17.624 6.689 2.009 1.00 97.62 408 SER A N 1
ATOM 3168 C CA . SER A 1 408 ? -19.045 6.873 1.677 1.00 97.62 408 SER A CA 1
ATOM 3169 C C . SER A 1 408 ? -19.292 7.702 0.412 1.00 97.62 408 SER A C 1
ATOM 3171 O O . SER A 1 408 ? -20.448 7.890 0.021 1.00 97.62 408 SER A O 1
ATOM 3173 N N . LEU A 1 409 ? -18.231 8.181 -0.243 1.00 96.88 409 LEU A N 1
ATOM 3174 C CA . LEU A 1 409 ? -18.335 9.075 -1.386 1.00 96.88 409 LEU A CA 1
ATOM 3175 C C . LEU A 1 409 ? -18.978 8.392 -2.605 1.00 96.88 409 LEU A C 1
ATOM 3177 O O . LEU A 1 409 ? -18.582 7.304 -3.025 1.00 96.88 409 LEU A O 1
ATOM 3181 N N . ILE A 1 410 ? -19.924 9.101 -3.226 1.00 96.19 410 ILE A N 1
ATOM 3182 C CA . ILE A 1 410 ? -20.433 8.827 -4.574 1.00 96.19 410 ILE A CA 1
ATOM 3183 C C . ILE A 1 410 ? -19.950 9.963 -5.477 1.00 96.19 410 ILE A C 1
ATOM 3185 O O . ILE A 1 410 ? -20.248 11.128 -5.213 1.00 96.19 410 ILE A O 1
ATOM 3189 N N . PHE A 1 411 ? -19.197 9.648 -6.528 1.00 95.56 411 PHE A N 1
ATOM 3190 C CA . PHE A 1 411 ? -18.459 10.644 -7.311 1.00 95.56 411 PHE A CA 1
ATOM 3191 C C . PHE A 1 411 ? -18.464 10.326 -8.810 1.00 95.56 411 PHE A C 1
ATOM 3193 O O . PHE A 1 411 ? -18.604 9.165 -9.190 1.00 95.56 411 PHE A O 1
ATOM 3200 N N . PRO A 1 412 ? -18.326 11.329 -9.694 1.00 94.31 412 PRO A N 1
ATOM 3201 C CA . PRO A 1 412 ? -18.240 11.078 -11.127 1.00 94.31 412 PRO A CA 1
ATOM 3202 C C . PRO A 1 412 ? -16.952 10.328 -11.485 1.00 94.31 412 PRO A C 1
ATOM 3204 O O . PRO A 1 412 ? -15.883 10.646 -10.967 1.00 94.31 412 PRO A O 1
ATOM 3207 N N . SER A 1 413 ? -17.014 9.399 -12.442 1.00 93.12 413 SER A N 1
ATOM 3208 C CA . SER A 1 413 ? -15.850 8.596 -12.865 1.00 93.12 413 SER A CA 1
ATOM 3209 C C . SER A 1 413 ? -14.707 9.417 -13.484 1.00 93.12 413 SER A C 1
ATOM 3211 O O . SER A 1 413 ? -13.620 8.898 -13.707 1.00 93.12 413 SER A O 1
ATOM 3213 N N . SER A 1 414 ? -14.947 10.695 -13.788 1.00 91.12 414 SER A N 1
ATOM 3214 C CA . SER A 1 414 ? -13.962 11.643 -14.316 1.00 91.12 414 SER A CA 1
ATOM 3215 C C . SER A 1 414 ? -13.180 12.396 -13.232 1.00 91.12 414 SER A C 1
ATOM 3217 O O . SER A 1 414 ? -12.403 13.289 -13.567 1.00 91.12 414 SER A O 1
ATOM 3219 N N . LEU A 1 415 ? -13.421 12.121 -11.947 1.00 92.44 415 LEU A N 1
ATOM 3220 C CA . LEU A 1 415 ? -12.696 12.757 -10.848 1.00 92.44 415 LEU A CA 1
ATOM 3221 C C . LEU A 1 415 ? -11.293 12.146 -10.718 1.00 92.44 415 LEU A C 1
ATOM 3223 O O . LEU A 1 415 ? -11.135 10.927 -10.799 1.00 92.44 415 LEU A O 1
ATOM 3227 N N . ARG A 1 416 ? -10.273 12.989 -10.530 1.00 90.62 416 ARG A N 1
ATOM 3228 C CA . ARG A 1 416 ? -8.895 12.521 -10.328 1.00 90.62 416 ARG A CA 1
ATOM 3229 C C . ARG A 1 416 ? -8.695 12.050 -8.888 1.00 90.62 416 ARG A C 1
ATOM 3231 O O . ARG A 1 416 ? -9.294 12.599 -7.966 1.00 90.62 416 ARG A O 1
ATOM 3238 N N . THR A 1 417 ? -7.826 11.064 -8.688 1.00 91.31 417 THR A N 1
ATOM 3239 C CA . THR A 1 417 ? -7.567 10.466 -7.367 1.00 91.31 417 THR A CA 1
ATOM 3240 C C . THR A 1 417 ? -7.023 11.458 -6.340 1.00 91.31 417 THR A C 1
ATOM 3242 O O . THR A 1 417 ? -7.423 11.411 -5.183 1.00 91.31 417 THR A O 1
ATOM 3245 N N . ASP A 1 418 ? -6.171 12.402 -6.741 1.00 88.00 418 ASP A N 1
ATOM 3246 C CA . ASP A 1 418 ? -5.624 13.444 -5.858 1.00 88.00 418 ASP A CA 1
ATOM 3247 C C . ASP A 1 418 ? -6.699 14.393 -5.307 1.00 88.00 418 ASP A C 1
ATOM 3249 O O . ASP A 1 418 ? -6.560 14.927 -4.210 1.00 88.00 418 ASP A O 1
ATOM 3253 N N . GLN A 1 419 ? -7.805 14.572 -6.033 1.00 92.25 419 GLN A N 1
ATOM 3254 C CA . GLN A 1 419 ? -8.925 15.413 -5.602 1.00 92.25 419 GLN A CA 1
ATOM 3255 C C . GLN A 1 419 ? -9.741 14.777 -4.469 1.00 92.25 419 GLN A C 1
ATOM 3257 O O . GLN A 1 419 ? -10.518 15.475 -3.821 1.00 92.25 419 GLN A O 1
ATOM 3262 N N . LEU A 1 420 ? -9.576 13.473 -4.223 1.00 94.50 420 LEU A N 1
ATOM 3263 C CA . LEU A 1 420 ? -10.251 12.750 -3.143 1.00 94.50 420 LEU A CA 1
ATOM 3264 C C . LEU A 1 420 ? -9.570 12.960 -1.781 1.00 94.50 420 LEU A C 1
ATOM 3266 O O . LEU A 1 420 ? -10.235 12.926 -0.748 1.00 94.50 420 LEU A O 1
ATOM 3270 N N . ASP A 1 421 ? -8.261 13.221 -1.781 1.00 95.19 421 ASP A N 1
ATOM 3271 C CA . ASP A 1 421 ? -7.396 13.291 -0.594 1.00 95.19 421 ASP A CA 1
ATOM 3272 C C . ASP A 1 421 ? -7.859 14.352 0.426 1.00 95.19 421 ASP A C 1
ATOM 3274 O O . ASP A 1 421 ? -7.816 14.147 1.638 1.00 95.19 421 ASP A O 1
ATOM 3278 N N . ILE A 1 422 ? -8.407 15.472 -0.056 1.00 94.44 422 ILE A N 1
ATOM 3279 C CA . ILE A 1 422 ? -8.920 16.552 0.800 1.00 94.44 422 ILE A CA 1
ATOM 3280 C C . ILE A 1 422 ? -10.071 16.110 1.715 1.00 94.44 422 ILE A C 1
ATOM 3282 O O . ILE A 1 422 ? -10.215 16.652 2.814 1.00 94.44 422 ILE A O 1
ATOM 3286 N N . LEU A 1 423 ? -10.889 15.134 1.301 1.00 94.94 423 LEU A N 1
ATOM 3287 C CA . LEU A 1 423 ? -12.037 14.679 2.092 1.00 94.94 423 LEU A CA 1
ATOM 3288 C C . LEU A 1 423 ? -11.586 14.065 3.416 1.00 94.94 423 LEU A C 1
ATOM 3290 O O . LEU A 1 423 ? -12.154 14.376 4.463 1.00 94.94 423 LEU A O 1
ATOM 3294 N N . ALA A 1 424 ? -10.517 13.270 3.371 1.00 96.81 424 ALA A N 1
ATOM 3295 C CA . ALA A 1 424 ? -9.963 12.622 4.547 1.00 96.81 424 ALA A CA 1
ATOM 3296 C C . ALA A 1 424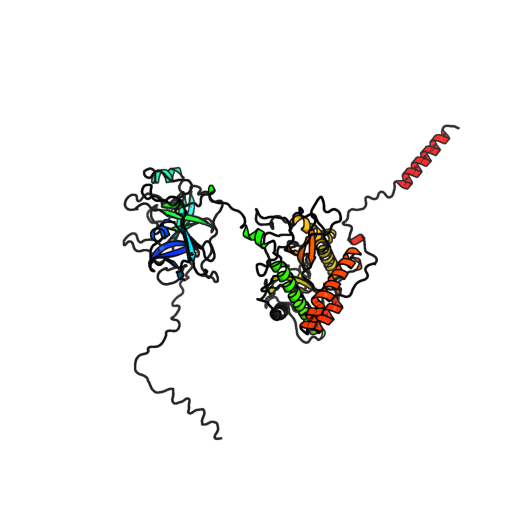 ? -9.213 13.601 5.469 1.00 96.81 424 ALA A C 1
ATOM 3298 O O . ALA A 1 424 ? -9.125 13.374 6.675 1.00 96.81 424 ALA A O 1
ATOM 3299 N N . ARG A 1 425 ? -8.700 14.715 4.930 1.00 96.44 425 ARG A N 1
ATOM 3300 C CA . ARG A 1 425 ? -7.948 15.737 5.686 1.00 96.44 425 ARG A CA 1
ATOM 3301 C C . ARG A 1 425 ? -8.812 16.813 6.316 1.00 96.44 425 ARG A C 1
ATOM 3303 O O . ARG A 1 425 ? -8.478 17.314 7.390 1.00 96.44 425 ARG A O 1
ATOM 3310 N N . ARG A 1 426 ? -9.929 17.171 5.674 1.00 95.00 426 ARG A N 1
ATOM 3311 C CA . ARG A 1 426 ? -10.819 18.266 6.096 1.00 95.00 426 ARG A CA 1
ATOM 3312 C C . ARG A 1 426 ? -11.132 18.260 7.606 1.00 95.00 426 ARG A C 1
ATOM 3314 O O . ARG A 1 426 ? -11.073 19.340 8.199 1.00 95.00 426 ARG A O 1
ATOM 3321 N N . PRO A 1 427 ? -11.422 17.115 8.264 1.00 95.19 427 PRO A N 1
ATOM 3322 C CA . PRO A 1 427 ? -11.716 17.097 9.701 1.00 95.19 427 PRO A CA 1
ATOM 3323 C C . PRO A 1 427 ? -10.535 17.485 10.605 1.00 95.19 427 PRO A C 1
ATOM 3325 O O . PRO A 1 427 ? -10.766 18.004 11.699 1.00 95.19 427 PRO A O 1
ATOM 3328 N N . LEU A 1 428 ? -9.293 17.250 10.164 1.00 95.56 428 LEU A N 1
ATOM 3329 C CA . LEU A 1 428 ? -8.061 17.623 10.874 1.00 95.56 428 LEU A CA 1
ATOM 3330 C C . LEU A 1 428 ? -7.632 19.059 10.553 1.00 95.56 428 LEU A C 1
ATOM 3332 O O . LEU A 1 428 ? -7.253 19.808 11.453 1.00 95.56 428 LEU A O 1
ATOM 3336 N N . TRP A 1 429 ? -7.784 19.498 9.302 1.00 94.56 429 TRP A N 1
ATOM 3337 C CA . TRP A 1 429 ? -7.486 20.883 8.921 1.00 94.56 429 TRP A CA 1
ATOM 3338 C C . TRP A 1 429 ? -8.350 21.900 9.671 1.00 94.56 429 TRP A C 1
ATOM 3340 O O . TRP A 1 429 ? -7.877 22.989 9.989 1.00 94.56 429 TRP A O 1
ATOM 3350 N N . GLY A 1 430 ? -9.586 21.535 10.033 1.00 85.06 430 GLY A N 1
ATOM 3351 C CA . GLY A 1 430 ? -10.460 22.374 10.861 1.00 85.06 430 GLY A CA 1
ATOM 3352 C C . GLY A 1 430 ? -9.872 22.753 12.230 1.00 85.06 430 GLY A C 1
ATOM 3353 O O . GLY A 1 430 ? -10.298 23.749 12.808 1.00 85.06 430 GLY A O 1
ATOM 3354 N N . MET A 1 431 ? -8.881 22.005 12.726 1.00 87.12 431 MET A N 1
ATOM 3355 C CA . MET A 1 431 ? -8.142 22.288 13.966 1.00 87.12 431 MET A CA 1
ATOM 3356 C C . MET A 1 431 ? -6.665 22.651 13.718 1.00 87.12 431 MET A C 1
ATOM 3358 O O . MET A 1 431 ? -5.876 22.675 14.657 1.00 87.12 431 MET A O 1
ATOM 3362 N N . GLY A 1 432 ? -6.278 22.921 12.466 1.00 91.06 432 GLY A N 1
ATOM 3363 C CA . GLY A 1 432 ? -4.903 23.273 12.098 1.00 91.06 432 GLY A CA 1
ATOM 3364 C C . GLY A 1 432 ? -3.911 22.105 12.103 1.00 91.06 432 GLY A C 1
ATOM 3365 O O . GLY A 1 432 ? -2.709 22.348 12.149 1.00 91.06 432 GLY A O 1
ATOM 3366 N N . ASN A 1 433 ? -4.392 20.859 12.054 1.00 93.81 433 ASN A N 1
ATOM 3367 C CA . ASN A 1 433 ? -3.561 19.651 12.045 1.00 93.81 433 ASN A CA 1
ATOM 3368 C C . ASN A 1 433 ? -3.577 18.964 10.677 1.00 93.81 433 ASN A C 1
ATOM 3370 O O . ASN A 1 433 ? -4.566 19.059 9.960 1.00 93.81 433 ASN A O 1
ATOM 3374 N N . ASP A 1 434 ? -2.521 18.220 10.349 1.00 94.81 434 ASP A N 1
ATOM 3375 C CA . ASP A 1 434 ? -2.400 17.435 9.112 1.00 94.81 434 ASP A CA 1
ATOM 3376 C C . ASP A 1 434 ? -1.557 16.165 9.346 1.00 94.81 434 ASP A C 1
ATOM 3378 O O . ASP A 1 434 ? -0.981 15.989 10.423 1.00 94.81 434 ASP A O 1
ATOM 3382 N N . TYR A 1 435 ? -1.456 15.296 8.339 1.00 94.44 435 TYR A N 1
ATOM 3383 C CA . TYR A 1 435 ? -0.578 14.123 8.321 1.00 94.44 435 TYR A CA 1
ATOM 3384 C C . TYR A 1 435 ? 0.332 14.108 7.088 1.00 94.44 435 TYR A C 1
ATOM 3386 O O . TYR A 1 435 ? -0.074 14.428 5.973 1.00 94.44 435 TYR A O 1
ATOM 3394 N N . MET A 1 436 ? 1.589 13.706 7.292 1.00 88.19 436 MET A N 1
ATOM 3395 C CA . MET A 1 436 ? 2.692 13.894 6.335 1.00 88.19 436 MET A CA 1
ATOM 3396 C C . MET A 1 436 ? 2.858 12.748 5.315 1.00 88.19 436 MET A C 1
ATOM 3398 O O . MET A 1 436 ? 3.962 12.502 4.832 1.00 88.19 436 MET A O 1
ATOM 3402 N N . HIS A 1 437 ? 1.776 12.046 4.983 1.00 90.12 437 HIS A N 1
ATOM 3403 C CA . HIS A 1 437 ? 1.719 10.995 3.956 1.00 90.12 437 HIS A CA 1
ATOM 3404 C C . HIS A 1 437 ? 0.427 11.130 3.130 1.00 90.12 437 HIS A C 1
ATOM 3406 O O . HIS A 1 437 ? -0.424 11.957 3.461 1.00 90.12 437 HIS A O 1
ATOM 3412 N N . GLY A 1 438 ? 0.285 10.378 2.031 1.00 91.69 438 GLY A N 1
ATOM 3413 C CA . GLY A 1 438 ? -0.955 10.347 1.236 1.00 91.69 438 GLY A CA 1
ATOM 3414 C C . GLY A 1 438 ? -2.118 9.698 1.998 1.00 91.69 438 GLY A C 1
ATOM 3415 O O . GLY A 1 438 ? -1.880 8.963 2.948 1.00 91.69 438 GLY A O 1
ATOM 3416 N N . THR A 1 439 ? -3.364 9.963 1.596 1.00 96.81 439 THR A N 1
ATOM 3417 C CA . THR A 1 439 ? -4.545 9.261 2.143 1.00 96.81 439 THR A CA 1
ATOM 3418 C C . THR A 1 439 ? -4.627 7.810 1.678 1.00 96.81 439 THR A C 1
ATOM 3420 O O . THR A 1 439 ? -5.318 7.021 2.314 1.00 96.81 439 THR A O 1
ATOM 3423 N N . GLY A 1 440 ? -3.988 7.453 0.561 1.00 95.62 440 GLY A N 1
ATOM 3424 C CA . GLY A 1 440 ? -3.918 6.056 0.154 1.00 95.62 440 GLY A CA 1
ATOM 3425 C C . GLY A 1 440 ? -3.206 5.784 -1.164 1.00 95.62 440 GLY A C 1
ATOM 3426 O O . GLY A 1 440 ? -2.788 6.693 -1.888 1.00 95.62 440 GLY A O 1
ATOM 3427 N N . HIS A 1 441 ? -3.100 4.502 -1.489 1.00 94.62 441 HIS A N 1
ATOM 3428 C CA . HIS A 1 441 ? -2.397 3.945 -2.645 1.00 94.62 441 HIS A CA 1
ATOM 3429 C C . HIS A 1 441 ? -3.145 2.738 -3.219 1.00 94.62 441 HIS A C 1
ATOM 3431 O O . HIS A 1 441 ? -4.012 2.165 -2.568 1.00 94.62 441 HIS A O 1
ATOM 3437 N N . GLY A 1 442 ? -2.823 2.331 -4.450 1.00 96.25 442 GLY A N 1
ATOM 3438 C CA . GLY A 1 442 ? -3.370 1.104 -5.037 1.00 96.25 442 GLY A CA 1
ATOM 3439 C C . GLY A 1 442 ? -2.878 -0.163 -4.334 1.00 96.25 442 GLY A C 1
ATOM 3440 O O . GLY A 1 442 ? -1.759 -0.178 -3.826 1.00 96.25 442 GLY A O 1
ATOM 3441 N N . ILE A 1 443 ? -3.691 -1.225 -4.355 1.00 98.44 443 ILE A N 1
ATOM 3442 C CA . ILE A 1 443 ? -3.358 -2.551 -3.803 1.00 98.44 443 ILE A CA 1
ATOM 3443 C C . ILE A 1 443 ? -3.314 -3.603 -4.918 1.00 98.44 443 ILE A C 1
ATOM 3445 O O . ILE A 1 443 ? -4.256 -3.722 -5.715 1.00 98.44 443 ILE A O 1
ATOM 3449 N N . GLY A 1 444 ? -2.229 -4.379 -4.965 1.00 97.56 444 GLY A N 1
ATOM 3450 C CA . GLY A 1 444 ? -2.055 -5.508 -5.880 1.00 97.56 444 GLY A CA 1
ATOM 3451 C C . GLY A 1 444 ? -2.848 -6.757 -5.493 1.00 97.56 444 GLY A C 1
ATOM 3452 O O . GLY A 1 444 ? -3.293 -6.916 -4.363 1.00 97.56 444 GLY A O 1
ATOM 3453 N N . HIS A 1 445 ? -3.024 -7.672 -6.445 1.00 98.19 445 HIS A N 1
ATOM 3454 C CA . HIS A 1 445 ? -3.587 -8.999 -6.182 1.00 98.19 445 HIS A CA 1
ATOM 3455 C C . HIS A 1 445 ? -2.442 -10.012 -6.050 1.00 98.19 445 HIS A C 1
ATOM 3457 O O . HIS A 1 445 ? -1.874 -10.424 -7.062 1.00 98.19 445 HIS A O 1
ATOM 3463 N N . PHE A 1 446 ? -2.095 -10.389 -4.814 1.00 97.75 446 PHE A N 1
ATOM 3464 C CA . PHE A 1 446 ? -0.927 -11.226 -4.501 1.00 97.75 446 PHE A CA 1
ATOM 3465 C C . PHE A 1 446 ? 0.370 -10.676 -5.133 1.00 97.75 446 PHE A C 1
ATOM 3467 O O . PHE A 1 446 ? 1.152 -11.379 -5.774 1.00 97.75 446 PHE A O 1
ATOM 3474 N N . LEU A 1 447 ? 0.549 -9.359 -5.004 1.00 93.44 447 LEU A N 1
ATOM 3475 C CA . LEU A 1 447 ? 1.635 -8.565 -5.584 1.00 93.44 447 LEU A CA 1
ATOM 3476 C C . LEU A 1 447 ? 2.018 -7.444 -4.598 1.00 93.44 447 LEU A C 1
ATOM 3478 O O . LEU A 1 447 ? 1.895 -7.603 -3.385 1.00 93.44 447 LEU A O 1
ATOM 3482 N N . SER A 1 448 ? 2.539 -6.320 -5.091 1.00 91.75 448 SER A N 1
ATOM 3483 C CA . SER A 1 448 ? 2.912 -5.172 -4.264 1.00 91.75 448 SER A CA 1
ATOM 3484 C C . SER A 1 448 ? 1.714 -4.641 -3.472 1.00 91.75 448 SER A C 1
ATOM 3486 O O . SER A 1 448 ? 0.664 -4.366 -4.050 1.00 91.75 448 SER A O 1
ATOM 3488 N N . VAL A 1 449 ? 1.902 -4.450 -2.162 1.00 96.62 449 VAL A N 1
ATOM 3489 C CA . VAL A 1 449 ? 0.923 -3.763 -1.304 1.00 96.62 449 VAL A CA 1
ATOM 3490 C C . VAL A 1 449 ? 0.768 -2.296 -1.714 1.00 96.62 449 VAL A C 1
ATOM 3492 O O . VAL A 1 449 ? -0.343 -1.812 -1.845 1.00 96.62 449 VAL A O 1
ATOM 3495 N N . HIS A 1 450 ? 1.873 -1.642 -2.080 1.00 92.50 450 HIS A N 1
ATOM 3496 C CA . HIS A 1 450 ? 1.890 -0.340 -2.742 1.00 92.50 450 HIS A CA 1
ATOM 3497 C C . HIS A 1 450 ? 1.949 -0.530 -4.267 1.00 92.50 450 HIS A C 1
ATOM 3499 O O . HIS A 1 450 ? 3.033 -0.700 -4.836 1.00 92.50 450 HIS A O 1
ATOM 3505 N N . GLU A 1 451 ? 0.802 -0.538 -4.950 1.00 90.31 451 GLU A N 1
ATOM 3506 C CA . GLU A 1 451 ? 0.725 -0.786 -6.393 1.00 90.31 451 GLU A CA 1
ATOM 3507 C C . GLU A 1 451 ? 0.410 0.487 -7.210 1.00 90.31 451 GLU A C 1
ATOM 3509 O O . GLU A 1 451 ? -0.671 1.066 -7.076 1.00 90.31 451 GLU A O 1
ATOM 3514 N N . PRO A 1 452 ? 1.311 0.916 -8.121 1.00 84.69 452 PRO A N 1
ATOM 3515 C CA . PRO A 1 452 ? 1.008 1.995 -9.056 1.00 84.69 452 PRO A CA 1
ATOM 3516 C C . PRO A 1 452 ? -0.059 1.560 -10.078 1.00 84.69 452 PRO A C 1
ATOM 3518 O O . PRO A 1 452 ? -0.158 0.370 -10.385 1.00 84.69 452 PRO A O 1
ATOM 3521 N N . PRO A 1 453 ? -0.803 2.506 -10.681 1.00 86.12 453 PRO A N 1
ATOM 3522 C CA . PRO A 1 453 ? -0.570 3.951 -10.648 1.00 86.12 453 PRO A CA 1
ATOM 3523 C C . PRO A 1 453 ? -1.408 4.710 -9.613 1.00 86.12 453 PRO A C 1
ATOM 3525 O O . PRO A 1 453 ? -1.280 5.926 -9.505 1.00 86.12 453 PRO A O 1
ATOM 3528 N N . ILE A 1 454 ? -2.282 4.024 -8.880 1.00 90.88 454 ILE A N 1
ATOM 3529 C CA . ILE A 1 454 ? -3.261 4.674 -8.009 1.00 90.88 454 ILE A CA 1
ATOM 3530 C C . ILE A 1 454 ? -2.547 5.303 -6.808 1.00 90.88 454 ILE A C 1
ATOM 3532 O O . ILE A 1 454 ? -1.837 4.626 -6.068 1.00 90.88 454 ILE A O 1
ATOM 3536 N N . SER A 1 455 ? -2.765 6.603 -6.621 1.00 90.12 455 SER A N 1
ATOM 3537 C CA . SER A 1 455 ? -2.274 7.392 -5.489 1.00 90.12 455 SER A CA 1
ATOM 3538 C C . SER A 1 455 ? -3.320 8.445 -5.132 1.00 90.12 455 SER A C 1
ATOM 3540 O O . SER A 1 455 ? -3.781 9.190 -6.005 1.00 90.12 455 SER A O 1
ATOM 3542 N N . VAL A 1 456 ? -3.716 8.485 -3.862 1.00 93.62 456 VAL A N 1
ATOM 3543 C CA . VAL A 1 456 ? -4.631 9.473 -3.284 1.00 93.62 456 VAL A CA 1
ATOM 3544 C C . VAL A 1 456 ? -3.796 10.400 -2.410 1.00 93.62 456 VAL A C 1
ATOM 3546 O O . VAL A 1 456 ? -3.546 10.130 -1.239 1.00 93.62 456 VAL A O 1
ATOM 3549 N N . SER A 1 457 ? -3.292 11.472 -3.016 1.00 90.06 457 SER A N 1
ATOM 3550 C CA . SER A 1 457 ? -2.449 12.465 -2.351 1.00 90.06 457 SER A CA 1
ATOM 3551 C C . SER A 1 457 ? -2.526 13.796 -3.089 1.00 90.06 457 SER A C 1
ATOM 3553 O O . SER A 1 457 ? -2.332 13.827 -4.306 1.00 90.06 457 SER A O 1
ATOM 3555 N N . TYR A 1 458 ? -2.765 14.903 -2.376 1.00 83.94 458 TYR A N 1
ATOM 3556 C CA . TYR A 1 458 ? -2.682 16.246 -2.962 1.00 83.94 458 TYR A CA 1
ATOM 3557 C C . TYR A 1 458 ? -1.227 16.670 -3.232 1.00 83.94 458 TYR A C 1
ATOM 3559 O O . TYR A 1 458 ? -0.981 17.594 -4.012 1.00 83.94 458 TYR A O 1
ATOM 3567 N N . ASN A 1 459 ? -0.245 16.037 -2.575 1.00 73.19 459 ASN A N 1
ATOM 3568 C CA . ASN A 1 459 ? 1.161 16.384 -2.741 1.00 73.19 459 ASN A CA 1
ATOM 3569 C C . ASN A 1 459 ? 1.688 15.819 -4.065 1.00 73.19 459 ASN A C 1
ATOM 3571 O O . ASN A 1 459 ? 1.964 14.625 -4.189 1.00 73.19 459 ASN A O 1
ATOM 3575 N N . MET A 1 460 ? 1.884 16.706 -5.042 1.00 55.62 460 MET A N 1
ATOM 3576 C CA . MET A 1 460 ? 2.326 16.333 -6.383 1.00 55.62 460 MET A CA 1
ATOM 3577 C C . MET A 1 460 ? 3.748 15.755 -6.454 1.00 55.62 460 MET A C 1
ATOM 3579 O O . MET A 1 460 ? 4.108 15.198 -7.477 1.00 55.62 460 MET A O 1
ATOM 3583 N N . ASN A 1 461 ? 4.560 15.807 -5.393 1.00 49.50 461 ASN A N 1
ATOM 3584 C CA . ASN A 1 461 ? 5.842 15.087 -5.380 1.00 49.50 461 ASN A CA 1
ATOM 3585 C C . ASN A 1 461 ? 5.670 13.574 -5.146 1.00 49.50 461 ASN A C 1
ATOM 3587 O O . ASN A 1 461 ? 6.593 12.806 -5.405 1.00 49.50 461 ASN A O 1
ATOM 3591 N N . ALA A 1 462 ? 4.487 13.148 -4.689 1.00 49.19 462 ALA A N 1
ATOM 3592 C CA . ALA A 1 462 ? 4.066 11.753 -4.574 1.00 49.19 462 ALA A CA 1
ATOM 3593 C C . ALA A 1 462 ? 3.219 11.298 -5.786 1.00 49.19 462 ALA A C 1
ATOM 3595 O O . ALA A 1 462 ? 2.487 10.309 -5.697 1.00 49.19 462 ALA A O 1
ATOM 3596 N N . THR A 1 463 ? 3.262 12.045 -6.902 1.00 45.25 463 THR A N 1
ATOM 3597 C CA . THR A 1 463 ? 2.402 11.806 -8.068 1.00 45.25 463 THR A CA 1
ATOM 3598 C C . THR A 1 463 ? 2.585 10.426 -8.693 1.00 45.25 463 THR A C 1
ATOM 3600 O O . THR A 1 463 ? 3.698 9.891 -8.683 1.00 45.25 463 THR A O 1
ATOM 3603 N N . PRO A 1 464 ? 1.523 9.906 -9.344 1.00 48.78 464 PRO A N 1
ATOM 3604 C CA . PRO A 1 464 ? 1.625 8.781 -10.264 1.00 48.78 464 PRO A CA 1
ATOM 3605 C C . PRO A 1 464 ? 2.794 8.966 -11.228 1.00 48.78 464 PRO A C 1
ATOM 3607 O O . PRO A 1 464 ? 3.112 10.081 -11.648 1.00 48.78 464 PRO A O 1
ATOM 3610 N N . THR A 1 465 ? 3.434 7.851 -11.576 1.00 53.91 465 THR A N 1
ATOM 3611 C CA . THR A 1 465 ? 4.504 7.798 -12.573 1.00 53.91 465 THR A CA 1
ATOM 3612 C C . THR A 1 465 ? 4.074 8.615 -13.791 1.00 53.91 465 THR A C 1
ATOM 3614 O O . THR A 1 465 ? 3.026 8.327 -14.366 1.00 53.91 465 THR A O 1
ATOM 3617 N N . ALA A 1 466 ? 4.822 9.670 -14.134 1.00 51.03 466 ALA A N 1
ATOM 3618 C CA . ALA A 1 466 ? 4.457 10.573 -15.224 1.00 51.03 466 ALA A CA 1
ATOM 3619 C C . ALA A 1 466 ? 4.049 9.763 -16.472 1.00 51.03 466 ALA A C 1
ATOM 3621 O O . ALA A 1 466 ? 4.831 8.943 -16.952 1.00 51.03 466 ALA A O 1
ATOM 3622 N N . GLY A 1 467 ? 2.813 9.957 -16.950 1.00 52.50 467 GLY A N 1
ATOM 3623 C CA . GLY A 1 467 ? 2.229 9.191 -18.060 1.00 52.50 467 GLY A CA 1
ATOM 3624 C C . GLY A 1 467 ? 1.235 8.082 -17.673 1.00 52.50 467 GLY A C 1
ATOM 3625 O O . GLY A 1 467 ? 0.681 7.464 -18.574 1.00 52.50 467 GLY A O 1
ATOM 3626 N N . CYS A 1 468 ? 0.980 7.825 -16.385 1.00 61.28 468 CYS A N 1
ATOM 3627 C CA . CYS A 1 468 ? -0.073 6.904 -15.931 1.00 61.28 468 CYS A CA 1
ATOM 3628 C C . CYS A 1 468 ? -1.425 7.603 -15.705 1.00 61.28 468 CYS A C 1
ATOM 3630 O O . CYS A 1 468 ? -1.467 8.782 -15.341 1.00 61.28 468 CYS A O 1
ATOM 3632 N N . THR A 1 469 ? -2.528 6.854 -15.831 1.00 63.72 469 THR A N 1
ATOM 3633 C CA . THR A 1 469 ? -3.876 7.316 -15.453 1.00 63.72 469 THR A CA 1
ATOM 3634 C C . THR A 1 469 ? -3.988 7.739 -13.978 1.00 63.72 469 THR A C 1
ATOM 3636 O O . THR A 1 469 ? -3.486 7.070 -13.075 1.00 63.72 469 THR A O 1
ATOM 3639 N N . CYS A 1 470 ? -4.706 8.842 -13.742 1.00 80.94 470 CYS A N 1
ATOM 3640 C CA . CYS A 1 470 ? -5.055 9.375 -12.416 1.00 80.94 470 CYS A CA 1
ATOM 3641 C C . CYS A 1 470 ? -6.543 9.159 -12.078 1.00 80.94 470 CYS A C 1
ATOM 3643 O O . CYS A 1 470 ? -7.078 9.849 -11.210 1.00 80.94 470 CYS A O 1
ATOM 3645 N N . TYR A 1 471 ? -7.237 8.291 -12.818 1.00 90.88 471 TYR A N 1
ATOM 3646 C CA . TYR A 1 471 ? -8.679 8.068 -12.705 1.00 90.88 471 TYR A CA 1
ATOM 3647 C C . TYR A 1 471 ? -8.973 6.668 -12.179 1.00 90.88 471 TYR A C 1
ATOM 3649 O O . TYR A 1 471 ? -8.287 5.709 -12.531 1.00 90.88 471 TYR A O 1
ATOM 3657 N N . LEU A 1 472 ? -10.027 6.557 -11.373 1.00 95.19 472 LEU A N 1
ATOM 3658 C CA . LEU A 1 472 ? -10.497 5.279 -10.850 1.00 95.19 472 LEU A CA 1
ATOM 3659 C C . LEU A 1 472 ? -11.500 4.620 -11.798 1.00 95.19 472 LEU A C 1
ATOM 3661 O O . LEU A 1 472 ? -12.254 5.278 -12.512 1.00 95.19 472 LEU A O 1
ATOM 3665 N N . SER A 1 473 ? -11.522 3.295 -11.773 1.00 95.62 473 SER A N 1
ATOM 3666 C CA . SER A 1 473 ? -12.438 2.422 -12.500 1.00 95.62 473 SER A CA 1
ATOM 3667 C C . SER A 1 473 ? -12.864 1.256 -11.602 1.00 95.62 473 SER A C 1
ATOM 3669 O O . SER A 1 473 ? -12.108 0.871 -10.707 1.00 95.62 473 SER A O 1
ATOM 3671 N N . PRO A 1 474 ? -14.054 0.665 -11.810 1.00 97.81 474 PRO A N 1
ATOM 3672 C CA . PRO A 1 474 ? -14.465 -0.531 -11.094 1.00 97.81 474 PRO A CA 1
ATOM 3673 C C . PRO A 1 474 ? -13.436 -1.649 -11.206 1.00 97.81 474 PRO A C 1
ATOM 3675 O O . PRO A 1 474 ? -12.867 -1.855 -12.274 1.00 97.81 474 PRO A O 1
ATOM 3678 N N . GLY A 1 475 ? -13.199 -2.346 -10.097 1.00 97.69 475 GLY A N 1
ATOM 3679 C CA . GLY A 1 475 ? -12.118 -3.327 -9.980 1.00 97.69 475 GLY A CA 1
ATOM 3680 C C . GLY A 1 475 ? -10.783 -2.736 -9.518 1.00 97.69 475 GLY A C 1
ATOM 3681 O O . GLY A 1 475 ? -9.842 -3.484 -9.266 1.00 97.69 475 GLY A O 1
ATOM 3682 N N . ASN A 1 476 ? -10.668 -1.416 -9.347 1.00 98.31 476 ASN A N 1
ATOM 3683 C CA . ASN A 1 476 ? -9.560 -0.854 -8.579 1.00 98.31 476 ASN A CA 1
ATOM 3684 C C . ASN A 1 476 ? -9.725 -1.146 -7.080 1.00 98.31 476 ASN A C 1
ATOM 3686 O O . ASN A 1 476 ? -10.827 -1.043 -6.538 1.00 98.31 476 ASN A O 1
ATOM 3690 N N . PHE A 1 477 ? -8.605 -1.443 -6.421 1.00 98.69 477 PHE A N 1
ATOM 3691 C CA . PHE A 1 477 ? -8.486 -1.553 -4.967 1.00 98.69 477 PHE A CA 1
ATOM 3692 C C . PHE A 1 477 ? -7.463 -0.535 -4.474 1.00 98.69 477 PHE A C 1
ATOM 3694 O O . PHE A 1 477 ? -6.404 -0.398 -5.090 1.00 98.69 477 PHE A O 1
ATOM 3701 N N . LEU A 1 478 ? -7.781 0.171 -3.392 1.00 98.25 478 LEU A N 1
ATOM 3702 C CA . LEU A 1 478 ? -6.940 1.223 -2.827 1.00 98.25 478 LEU A CA 1
ATOM 3703 C C . LEU A 1 478 ? -7.104 1.336 -1.309 1.00 98.25 478 LEU A C 1
ATOM 3705 O O . LEU A 1 478 ? -8.190 1.054 -0.801 1.00 98.25 478 LEU A O 1
ATOM 3709 N N . SER A 1 479 ? -6.060 1.766 -0.604 1.00 98.62 479 SER A N 1
ATOM 3710 C CA . SER A 1 479 ? -6.141 2.111 0.817 1.00 98.62 479 SER A CA 1
ATOM 3711 C C . SER A 1 479 ? -6.881 3.439 1.040 1.00 98.62 479 SER A C 1
ATOM 3713 O O . SER A 1 479 ? -6.981 4.303 0.163 1.00 98.62 479 SER A O 1
ATOM 3715 N N . ASN A 1 480 ? -7.455 3.567 2.232 1.00 98.69 480 ASN A N 1
ATOM 3716 C CA . ASN A 1 480 ? -8.023 4.776 2.815 1.00 98.69 480 ASN A CA 1
ATOM 3717 C C . ASN A 1 480 ? -7.529 4.836 4.257 1.00 98.69 480 ASN A C 1
ATOM 3719 O O . ASN A 1 480 ? -8.145 4.225 5.130 1.00 98.69 480 ASN A O 1
ATOM 3723 N N . GLU A 1 481 ? -6.416 5.530 4.467 1.00 98.44 481 GLU A N 1
ATOM 3724 C CA . GLU A 1 481 ? -5.554 5.438 5.650 1.00 98.44 481 GLU A CA 1
ATOM 3725 C C . GLU A 1 481 ? -5.217 6.802 6.292 1.00 98.44 481 GLU A C 1
ATOM 3727 O O . GLU A 1 481 ? -4.053 7.081 6.581 1.00 98.44 481 GLU A O 1
ATOM 3732 N N . PRO A 1 482 ? -6.183 7.706 6.552 1.00 98.44 482 PRO A N 1
ATOM 3733 C CA . PRO A 1 482 ? -5.872 8.960 7.233 1.00 98.44 482 PRO A CA 1
ATOM 3734 C C . PRO A 1 482 ? -5.230 8.726 8.608 1.00 98.44 482 PRO A C 1
ATOM 3736 O O . PRO A 1 482 ? -5.488 7.725 9.289 1.00 98.44 482 PRO A O 1
ATOM 3739 N N . GLY A 1 483 ? -4.437 9.704 9.052 1.00 98.06 483 GLY A N 1
ATOM 3740 C CA . GLY A 1 483 ? -3.745 9.633 10.334 1.00 98.06 483 GLY A CA 1
ATOM 3741 C C . GLY A 1 483 ? -3.641 10.961 11.077 1.00 98.06 483 GLY A C 1
ATOM 3742 O O . GLY A 1 483 ? -3.940 12.029 10.555 1.00 98.06 483 GLY A O 1
ATOM 3743 N N . TYR A 1 484 ? -3.215 10.885 12.330 1.00 98.38 484 TYR A N 1
ATOM 3744 C CA . TYR A 1 484 ? -2.864 12.008 13.187 1.00 98.38 484 TYR A CA 1
ATOM 3745 C C . TYR A 1 484 ? -1.710 11.587 14.094 1.00 98.38 484 TYR A C 1
ATOM 3747 O O . TYR A 1 484 ? -1.774 10.539 14.735 1.00 98.38 484 TYR A O 1
ATOM 3755 N N . TYR A 1 485 ? -0.669 12.413 14.172 1.00 97.75 485 TYR A N 1
ATOM 3756 C CA . TYR A 1 485 ? 0.569 12.060 14.859 1.00 97.75 485 TYR A CA 1
ATOM 3757 C C . TYR A 1 485 ? 1.023 13.207 15.758 1.00 97.75 485 TYR A C 1
ATOM 3759 O O . TYR A 1 485 ? 1.487 14.243 15.278 1.00 97.75 485 TYR A O 1
ATOM 3767 N N . LYS A 1 486 ? 0.905 13.023 17.075 1.00 97.19 486 LYS A N 1
ATOM 3768 C CA . LYS A 1 486 ? 1.378 13.986 18.066 1.00 97.19 486 LYS A CA 1
ATOM 3769 C C . LYS A 1 486 ? 2.758 13.564 18.552 1.00 97.19 486 LYS A C 1
ATOM 3771 O O . LYS A 1 486 ? 2.894 12.645 19.359 1.00 97.19 486 LYS A O 1
ATOM 3776 N N . ALA A 1 487 ? 3.782 14.230 18.021 1.00 95.88 487 ALA A N 1
ATOM 3777 C CA . ALA A 1 487 ? 5.180 13.889 18.258 1.00 95.88 487 ALA A CA 1
ATOM 3778 C C . ALA A 1 487 ? 5.492 13.714 19.755 1.00 95.88 487 ALA A C 1
ATOM 3780 O O . ALA A 1 487 ? 5.228 14.602 20.564 1.00 95.88 487 ALA A O 1
ATOM 3781 N N . GLY A 1 488 ? 6.077 12.564 20.101 1.00 96.06 488 GLY A N 1
ATOM 3782 C CA . GLY A 1 488 ? 6.478 12.237 21.469 1.00 96.06 488 GLY A CA 1
ATOM 3783 C C . GLY A 1 488 ? 5.345 11.817 22.413 1.00 96.06 488 GLY A C 1
ATOM 3784 O O . GLY A 1 488 ? 5.631 11.605 23.587 1.00 96.06 488 GLY A O 1
ATOM 3785 N N . ASP A 1 489 ? 4.100 11.692 21.940 1.00 97.50 489 ASP A N 1
ATOM 3786 C CA . ASP A 1 489 ? 2.939 11.405 22.796 1.00 97.50 489 ASP A CA 1
ATOM 3787 C C . ASP A 1 489 ? 2.123 10.199 22.304 1.00 97.50 489 ASP A C 1
ATOM 3789 O O . ASP A 1 489 ? 2.222 9.110 22.869 1.00 97.50 489 ASP A O 1
ATOM 3793 N N . PHE A 1 490 ? 1.340 10.370 21.237 1.00 98.38 490 PHE A N 1
ATOM 3794 C CA . PHE A 1 490 ? 0.506 9.314 20.670 1.00 98.38 490 PHE A CA 1
ATOM 3795 C C . PHE A 1 490 ? 0.274 9.540 19.176 1.00 98.38 490 PHE A C 1
ATOM 3797 O O . PHE A 1 490 ? 0.428 10.645 18.650 1.00 98.38 490 PHE A O 1
ATOM 3804 N N . GLY A 1 491 ? -0.150 8.490 18.487 1.00 98.31 491 GLY A N 1
ATOM 3805 C CA . GLY A 1 491 ? -0.596 8.588 17.108 1.00 98.31 491 GLY A CA 1
ATOM 3806 C C . GLY A 1 491 ? -1.779 7.687 16.825 1.00 98.31 491 GLY A C 1
ATOM 3807 O O . GLY A 1 491 ? -2.164 6.836 17.637 1.00 98.31 491 GLY A O 1
ATOM 3808 N N . ILE A 1 492 ? -2.404 7.970 15.693 1.00 98.75 492 ILE A N 1
ATOM 3809 C CA . ILE A 1 492 ? -3.620 7.339 15.214 1.00 98.75 492 ILE A CA 1
ATOM 3810 C C . ILE A 1 492 ? -3.485 7.206 13.708 1.00 98.75 492 ILE A C 1
ATOM 3812 O O . ILE A 1 492 ? -3.287 8.198 13.017 1.00 98.75 492 ILE A O 1
ATOM 3816 N N . ARG A 1 493 ? -3.670 5.996 13.201 1.00 98.81 493 ARG A N 1
ATOM 3817 C CA . ARG A 1 493 ? -3.957 5.740 11.791 1.00 98.81 493 ARG A CA 1
ATOM 3818 C C . ARG A 1 493 ? -5.107 4.744 11.711 1.00 98.81 493 ARG A C 1
ATOM 3820 O O . ARG A 1 493 ? -5.234 3.856 12.561 1.00 98.81 493 ARG A O 1
ATOM 3827 N N . LEU A 1 494 ? -6.008 4.960 10.762 1.00 98.88 494 LEU A N 1
ATOM 3828 C CA . LEU A 1 494 ? -7.172 4.110 10.540 1.00 98.88 494 LEU A CA 1
ATOM 3829 C C . LEU A 1 494 ? -7.259 3.800 9.067 1.00 98.88 494 LEU A C 1
ATOM 3831 O O . LEU A 1 494 ? -7.458 4.712 8.276 1.00 98.88 494 LEU A O 1
ATOM 3835 N N . GLU A 1 495 ? -7.163 2.522 8.731 1.00 98.94 495 GLU A N 1
ATOM 3836 C CA . GLU A 1 495 ? -7.034 2.123 7.343 1.00 98.94 495 GLU A CA 1
ATOM 3837 C C . GLU A 1 495 ? -7.959 0.982 6.964 1.00 98.94 495 GLU A C 1
ATOM 3839 O O . GLU A 1 495 ? -8.037 -0.043 7.643 1.00 98.94 495 GLU A O 1
ATOM 3844 N N . ASN A 1 496 ? -8.634 1.162 5.836 1.00 98.88 496 ASN A N 1
ATOM 3845 C CA . ASN A 1 496 ? -9.326 0.099 5.129 1.00 98.88 496 ASN A CA 1
ATOM 3846 C C . ASN A 1 496 ? -8.876 0.071 3.675 1.00 98.88 496 ASN A C 1
ATOM 3848 O O . ASN A 1 496 ? -8.632 1.118 3.079 1.00 98.88 496 ASN A O 1
ATOM 3852 N N . ILE A 1 497 ? -8.926 -1.114 3.074 1.00 98.88 497 ILE A N 1
ATOM 3853 C CA . ILE A 1 497 ? -8.942 -1.248 1.626 1.00 98.88 497 ILE A CA 1
ATOM 3854 C C . ILE A 1 497 ? -10.373 -1.086 1.120 1.00 98.88 497 ILE A C 1
ATOM 3856 O O . ILE A 1 497 ? -11.328 -1.696 1.625 1.00 98.88 497 ILE A O 1
ATOM 3860 N N . LEU A 1 498 ? -10.498 -0.250 0.097 1.00 98.81 498 LEU A N 1
ATOM 3861 C CA . LEU A 1 498 ? -11.714 0.057 -0.630 1.00 98.81 498 LEU A CA 1
ATOM 3862 C C . LEU A 1 498 ? -11.658 -0.579 -2.019 1.00 98.81 498 LEU A C 1
ATOM 3864 O O . LEU A 1 498 ? -10.652 -0.493 -2.717 1.00 98.81 498 LEU A O 1
ATOM 3868 N N . GLU A 1 499 ? -12.766 -1.175 -2.439 1.00 98.75 499 GLU A N 1
ATOM 3869 C CA . GLU A 1 499 ? -13.018 -1.570 -3.821 1.00 98.75 499 GLU A CA 1
ATOM 3870 C C . GLU A 1 499 ? -13.835 -0.475 -4.516 1.00 98.75 499 GLU A C 1
ATOM 3872 O O . GLU A 1 499 ? -14.866 -0.033 -3.999 1.00 98.75 499 GLU A O 1
ATOM 3877 N N . VAL A 1 500 ? -13.411 -0.059 -5.706 1.00 98.69 500 VAL A N 1
ATOM 3878 C CA . VAL A 1 500 ? -14.192 0.838 -6.564 1.00 98.69 500 VAL A CA 1
ATOM 3879 C C . VAL A 1 500 ? -15.269 0.033 -7.283 1.00 98.69 500 VAL A C 1
ATOM 3881 O O . VAL A 1 500 ? -14.974 -0.971 -7.933 1.00 98.69 500 VAL A O 1
ATOM 3884 N N . VAL A 1 501 ? -16.518 0.491 -7.209 1.00 98.12 501 VAL A N 1
ATOM 3885 C CA . VAL A 1 501 ? -17.667 -0.114 -7.896 1.00 98.12 501 VAL A CA 1
ATOM 3886 C C . VAL A 1 501 ? -18.545 0.963 -8.536 1.00 98.12 501 VAL A C 1
ATOM 3888 O O . VAL A 1 501 ? -18.455 2.143 -8.198 1.00 98.12 501 VAL A O 1
ATOM 3891 N N . GLU A 1 502 ? -19.414 0.568 -9.464 1.00 96.06 502 GLU A N 1
ATOM 3892 C CA . GLU A 1 502 ? -20.415 1.480 -10.032 1.00 96.06 502 GLU A CA 1
ATOM 3893 C C . GLU A 1 502 ? -21.398 1.953 -8.958 1.00 96.06 502 GLU A C 1
ATOM 3895 O O . GLU A 1 502 ? -21.829 1.173 -8.102 1.00 96.06 502 GLU A O 1
ATOM 3900 N N . ALA A 1 503 ? -21.779 3.228 -9.013 1.00 94.06 503 ALA A N 1
ATOM 3901 C CA . ALA A 1 503 ? -22.834 3.769 -8.172 1.00 94.06 503 ALA A CA 1
ATOM 3902 C C . ALA A 1 503 ? -24.192 3.719 -8.879 1.00 94.06 503 ALA A C 1
ATOM 3904 O O . ALA A 1 503 ? -24.346 4.170 -10.012 1.00 94.06 503 ALA A O 1
ATOM 3905 N N . ASP A 1 504 ? -25.206 3.249 -8.156 1.00 87.56 504 ASP A N 1
ATOM 3906 C CA . ASP A 1 504 ? -26.597 3.277 -8.597 1.00 87.56 504 ASP A CA 1
ATOM 3907 C C . ASP A 1 504 ? -27.157 4.693 -8.392 1.00 87.56 504 ASP A C 1
ATOM 3909 O O . ASP A 1 504 ? -27.591 5.044 -7.292 1.00 87.56 504 ASP A O 1
ATOM 3913 N N . THR A 1 505 ? -27.101 5.539 -9.426 1.00 83.31 505 THR A N 1
ATOM 3914 C CA . THR A 1 505 ? -27.630 6.912 -9.370 1.00 83.31 505 THR A CA 1
ATOM 3915 C C . THR A 1 505 ? -28.922 7.063 -10.186 1.00 83.31 505 THR A C 1
ATOM 3917 O O . THR A 1 505 ? -29.074 6.416 -11.223 1.00 83.31 505 THR A O 1
ATOM 3920 N N . PRO A 1 506 ? -29.873 7.929 -9.771 1.00 75.56 506 PRO A N 1
ATOM 3921 C CA . PRO A 1 506 ? -31.160 8.082 -10.466 1.00 75.56 506 PRO A CA 1
ATOM 3922 C C . PRO A 1 506 ? -31.088 8.650 -11.896 1.00 75.56 506 PRO A C 1
ATOM 3924 O O . PRO A 1 506 ? -32.084 8.614 -12.610 1.00 75.56 506 PRO A O 1
ATOM 3927 N N . GLN A 1 507 ? -29.957 9.232 -12.307 1.00 70.81 507 GLN A N 1
ATOM 3928 C CA . GLN A 1 507 ? -29.799 9.989 -13.559 1.00 70.81 507 GLN A CA 1
ATOM 3929 C C . GLN A 1 507 ? -28.728 9.344 -14.455 1.00 70.81 507 GLN A C 1
ATOM 3931 O O . GLN A 1 507 ? -27.705 9.957 -14.757 1.00 70.81 507 GLN A O 1
ATOM 3936 N N . GLN A 1 508 ? -28.962 8.093 -14.866 1.00 59.19 508 GLN A N 1
ATOM 3937 C CA . GLN A 1 508 ? -27.975 7.248 -15.561 1.00 59.19 508 GLN A CA 1
ATOM 3938 C C . GLN A 1 508 ? -27.534 7.770 -16.948 1.00 59.19 508 GLN A C 1
ATOM 3940 O O . GLN A 1 508 ? -26.443 7.436 -17.402 1.00 59.19 508 GLN A O 1
ATOM 3945 N N . ASP A 1 509 ? -28.315 8.640 -17.599 1.00 62.81 509 ASP A N 1
ATOM 3946 C CA . ASP A 1 509 ? -28.152 8.954 -19.032 1.00 62.81 509 ASP A CA 1
ATOM 3947 C C . ASP A 1 509 ? -27.114 10.046 -19.383 1.00 62.81 509 ASP A C 1
ATOM 3949 O O . ASP A 1 509 ? -26.998 10.416 -20.552 1.00 62.81 509 ASP A O 1
ATOM 3953 N N . LYS A 1 510 ? -26.368 10.617 -18.420 1.00 67.81 510 LYS A N 1
ATOM 3954 C CA . LYS A 1 510 ? -25.453 11.756 -18.702 1.00 67.81 510 LYS A CA 1
ATOM 3955 C C . LYS A 1 510 ? -24.021 11.618 -18.188 1.00 67.81 510 LYS A C 1
ATOM 3957 O O . LYS A 1 510 ? -23.109 12.132 -18.831 1.00 67.81 510 LYS A O 1
ATOM 3962 N N . GLN A 1 511 ? -23.804 10.965 -17.047 1.00 81.25 511 GLN A N 1
ATOM 3963 C CA . GLN A 1 511 ? -22.476 10.819 -16.447 1.00 81.25 511 GLN A CA 1
ATOM 3964 C C . GLN A 1 511 ? -22.430 9.569 -15.571 1.00 81.25 511 GLN A C 1
ATOM 3966 O O . GLN A 1 511 ? -23.334 9.331 -14.774 1.00 81.25 511 GLN A O 1
ATOM 3971 N N . ARG A 1 512 ? -21.362 8.783 -15.709 1.00 90.12 512 ARG A N 1
ATOM 3972 C CA . ARG A 1 512 ? -21.119 7.591 -14.895 1.00 90.12 512 ARG A CA 1
ATOM 3973 C C . ARG A 1 512 ? -20.592 7.990 -13.518 1.00 90.12 512 ARG A C 1
ATOM 3975 O O . ARG A 1 512 ? -19.687 8.821 -13.417 1.00 90.12 512 ARG A O 1
ATOM 3982 N N . PHE A 1 513 ? -21.146 7.385 -12.473 1.00 94.94 513 PHE A N 1
ATOM 3983 C CA . PHE A 1 513 ? -20.738 7.602 -11.088 1.00 94.94 513 PHE A CA 1
ATOM 3984 C C . PHE A 1 513 ? -20.180 6.318 -10.483 1.00 94.94 513 PHE A C 1
ATOM 3986 O O . PHE A 1 513 ? -20.648 5.221 -10.773 1.00 94.94 513 PHE A O 1
ATOM 3993 N N . LEU A 1 514 ? -19.197 6.484 -9.612 1.00 97.31 514 LEU A N 1
ATOM 3994 C CA . LEU A 1 514 ? -18.536 5.438 -8.853 1.00 97.31 514 LEU A CA 1
ATOM 3995 C C . LEU A 1 514 ? -18.838 5.624 -7.365 1.00 97.31 514 LEU A C 1
ATOM 3997 O O . LEU A 1 514 ? -19.176 6.721 -6.912 1.00 97.31 514 LEU A O 1
ATOM 4001 N N . LYS A 1 515 ? -18.715 4.537 -6.610 1.00 97.88 515 LYS A N 1
ATOM 4002 C CA . LYS A 1 515 ? -18.733 4.519 -5.146 1.00 97.88 515 LYS A CA 1
ATOM 4003 C C . LYS A 1 515 ? -17.683 3.539 -4.638 1.00 97.88 515 LYS A C 1
ATOM 4005 O O . LYS A 1 515 ? -17.196 2.696 -5.395 1.00 97.88 515 LYS A O 1
ATOM 4010 N N . PHE A 1 516 ? -17.371 3.621 -3.352 1.00 98.50 516 PHE A N 1
ATOM 4011 C CA . PHE A 1 516 ? -16.496 2.655 -2.699 1.00 98.50 516 PHE A CA 1
ATOM 4012 C C . PHE A 1 516 ? -17.287 1.570 -1.966 1.00 98.50 516 PHE A C 1
ATOM 4014 O O . PHE A 1 516 ? -18.408 1.779 -1.495 1.00 98.50 516 PHE A O 1
ATOM 4021 N N . ARG A 1 517 ? -16.677 0.391 -1.863 1.00 98.06 517 ARG A N 1
ATOM 4022 C CA . ARG A 1 517 ? -17.098 -0.706 -0.995 1.00 98.06 517 ARG A CA 1
ATOM 4023 C C . ARG A 1 517 ? -15.924 -1.100 -0.108 1.00 98.06 517 ARG A C 1
ATOM 4025 O O . ARG A 1 517 ? -14.919 -1.581 -0.618 1.00 98.06 517 ARG A O 1
ATOM 4032 N N . ASP A 1 518 ? -16.077 -1.000 1.210 1.00 98.31 518 ASP A N 1
ATOM 4033 C CA . ASP A 1 518 ? -15.084 -1.555 2.134 1.00 98.31 518 ASP A CA 1
ATOM 4034 C C . ASP A 1 518 ? -14.960 -3.071 1.963 1.00 98.31 518 ASP A C 1
ATOM 4036 O O . ASP A 1 518 ? -15.966 -3.805 2.031 1.00 98.31 518 ASP A O 1
ATOM 4040 N N . VAL A 1 519 ? -13.720 -3.528 1.786 1.00 98.44 519 VAL A N 1
ATOM 4041 C CA . VAL A 1 519 ? -13.361 -4.951 1.828 1.00 98.44 519 VAL A CA 1
ATOM 4042 C C . VAL A 1 519 ? -12.641 -5.323 3.121 1.00 98.44 519 VAL A C 1
ATOM 4044 O O . VAL A 1 519 ? -12.824 -6.440 3.597 1.00 98.44 519 VAL A O 1
ATOM 4047 N N . THR A 1 520 ? -11.944 -4.385 3.769 1.00 98.81 520 THR A N 1
ATOM 4048 C CA . THR A 1 520 ? -11.451 -4.562 5.144 1.00 98.81 520 THR A CA 1
ATOM 4049 C C . THR A 1 520 ? -12.613 -4.487 6.139 1.00 98.81 520 THR A C 1
ATOM 4051 O O . THR A 1 520 ? -13.218 -3.432 6.332 1.00 98.81 520 THR A O 1
ATOM 4054 N N . LEU A 1 521 ? -12.930 -5.601 6.804 1.00 98.81 521 LEU A N 1
ATOM 4055 C CA . LEU A 1 521 ? -14.078 -5.731 7.717 1.00 98.81 521 LEU A CA 1
ATOM 4056 C C . LEU A 1 521 ? -13.628 -5.987 9.165 1.00 98.81 521 LEU A C 1
ATOM 4058 O O . LEU A 1 521 ? -13.941 -7.017 9.754 1.00 98.81 521 LEU A O 1
ATOM 4062 N N . ILE A 1 522 ? -12.900 -5.039 9.754 1.00 98.81 522 ILE A N 1
ATOM 4063 C CA . ILE A 1 522 ? -12.376 -5.131 11.127 1.00 98.81 522 ILE A CA 1
ATOM 4064 C C . ILE A 1 522 ? -12.962 -3.988 11.973 1.00 98.81 522 ILE A C 1
ATOM 4066 O O . ILE A 1 522 ? -12.912 -2.837 11.537 1.00 98.81 522 ILE A O 1
ATOM 4070 N N . PRO A 1 523 ? -13.506 -4.241 13.179 1.00 98.62 523 PRO A N 1
ATOM 4071 C CA . PRO A 1 523 ? -14.123 -3.188 13.988 1.00 98.62 523 PRO A CA 1
ATOM 4072 C C . PRO A 1 523 ? -13.167 -2.025 14.296 1.00 98.62 523 PRO A C 1
ATOM 4074 O O . PRO A 1 523 ? -11.983 -2.236 14.556 1.00 98.62 523 PRO A O 1
ATOM 4077 N N . TYR A 1 524 ? -13.693 -0.799 14.315 1.00 98.75 524 TYR A N 1
ATOM 4078 C CA . TYR A 1 524 ? -13.024 0.351 14.938 1.00 98.75 524 TYR A CA 1
ATOM 4079 C C . TYR A 1 524 ? -13.107 0.250 16.472 1.00 98.75 524 TYR A C 1
ATOM 4081 O O . TYR A 1 524 ? -13.946 -0.486 16.992 1.00 98.75 524 TYR A O 1
ATOM 4089 N N . GLU A 1 525 ? -12.265 0.984 17.208 1.00 98.31 525 GLU A N 1
ATOM 4090 C CA . GLU A 1 525 ? -12.213 0.952 18.678 1.00 98.31 525 GLU A CA 1
ATOM 4091 C C . GLU A 1 525 ? -13.287 1.868 19.288 1.00 98.31 525 GLU A C 1
ATOM 4093 O O . GLU A 1 525 ? -13.103 3.087 19.308 1.00 98.31 525 GLU A O 1
ATOM 4098 N N . PRO A 1 526 ? -14.387 1.335 19.860 1.00 97.94 526 PRO A N 1
ATOM 4099 C CA . PRO A 1 526 ? -15.496 2.175 20.303 1.00 97.94 526 PRO A CA 1
ATOM 4100 C C . PRO A 1 526 ? -15.128 3.120 21.451 1.00 97.94 526 PRO A C 1
ATOM 4102 O O . PRO A 1 526 ? -15.743 4.174 21.580 1.00 97.94 526 PRO A O 1
ATOM 4105 N N . LYS A 1 527 ? -14.127 2.780 22.279 1.00 96.88 527 LYS A N 1
ATOM 4106 C CA . LYS A 1 527 ? -13.685 3.643 23.391 1.00 96.88 527 LYS A CA 1
ATOM 4107 C C . LYS A 1 527 ? -13.038 4.948 22.924 1.00 96.88 527 LYS A C 1
ATOM 4109 O O . LYS A 1 527 ? -13.041 5.919 23.678 1.00 96.88 527 LYS A O 1
ATOM 4114 N N . LEU A 1 528 ? -12.474 4.956 21.716 1.00 98.62 528 LEU A N 1
ATOM 4115 C CA . LEU A 1 528 ? -11.817 6.119 21.123 1.00 98.62 528 LEU A CA 1
ATOM 4116 C C . LEU A 1 528 ? -12.784 6.992 20.304 1.00 98.62 528 LEU A C 1
ATOM 4118 O O . LEU A 1 528 ? -12.403 8.075 19.881 1.00 98.62 528 LEU A O 1
ATOM 4122 N N . ILE A 1 529 ? -14.032 6.559 20.098 1.00 98.44 529 ILE A N 1
ATOM 4123 C CA . ILE A 1 529 ? -15.012 7.297 19.294 1.00 98.44 529 ILE A CA 1
ATOM 4124 C C . ILE A 1 529 ? -15.837 8.222 20.190 1.00 98.44 529 ILE A C 1
ATOM 4126 O O . ILE A 1 529 ? -16.670 7.770 20.981 1.00 98.44 529 ILE A O 1
ATOM 4130 N N . ASP A 1 530 ? -15.679 9.529 20.008 1.00 97.31 530 ASP A N 1
ATOM 4131 C CA . ASP A 1 530 ? -16.582 10.526 20.567 1.00 97.31 530 ASP A CA 1
ATOM 4132 C C . ASP A 1 530 ? -17.833 10.646 19.688 1.00 97.31 530 ASP A C 1
ATOM 4134 O O . ASP A 1 530 ? -17.887 11.363 18.688 1.00 97.31 530 ASP A O 1
ATOM 4138 N N . THR A 1 531 ? -18.882 9.915 20.064 1.00 95.12 531 THR A N 1
ATOM 4139 C CA . THR A 1 531 ? -20.126 9.894 19.283 1.00 95.12 531 THR A CA 1
ATOM 4140 C C . THR A 1 531 ? -20.783 11.272 19.136 1.00 95.12 531 THR A C 1
ATOM 4142 O O . THR A 1 531 ? -21.505 11.472 18.159 1.00 95.12 531 THR A O 1
ATOM 4145 N N . SER A 1 532 ? -20.527 12.235 20.031 1.00 94.31 532 SER A N 1
ATOM 4146 C CA . SER A 1 532 ? -21.079 13.598 19.924 1.00 94.31 532 SER A CA 1
ATOM 4147 C C . SER A 1 532 ? -20.533 14.376 18.718 1.00 94.31 532 SER A C 1
ATOM 4149 O O . SER A 1 532 ? -21.180 15.298 18.226 1.00 94.31 532 SER A O 1
ATOM 4151 N N . MET A 1 533 ? -19.389 13.947 18.175 1.00 94.62 533 MET A N 1
ATOM 4152 C CA . MET A 1 533 ? -18.792 14.502 16.959 1.00 94.62 533 MET A CA 1
ATOM 4153 C C . MET A 1 533 ? -19.294 13.815 15.683 1.00 94.62 533 MET A C 1
ATOM 4155 O O . MET A 1 533 ? -18.928 14.212 14.581 1.00 94.62 533 MET A O 1
ATOM 4159 N N . LEU A 1 534 ? -20.090 12.748 15.790 1.00 95.31 534 LEU A N 1
ATOM 4160 C CA . LEU A 1 534 ? -20.576 12.006 14.631 1.00 95.31 534 LEU A CA 1
ATOM 4161 C C . LEU A 1 534 ? -21.962 12.496 14.214 1.00 95.31 534 LEU A C 1
ATOM 4163 O O . LEU A 1 534 ? -22.927 12.371 14.972 1.00 95.31 534 LEU A O 1
ATOM 4167 N N . SER A 1 535 ? -22.073 12.954 12.964 1.00 94.25 535 SER A N 1
ATOM 4168 C CA . SER A 1 535 ? -23.363 13.226 12.328 1.00 94.25 535 SER A CA 1
ATOM 4169 C C . SER A 1 535 ? -24.215 11.952 12.251 1.00 94.25 535 SER A C 1
ATOM 4171 O O . SER A 1 535 ? -23.700 10.829 12.288 1.00 94.25 535 SER A O 1
ATOM 4173 N N . SER A 1 536 ? -25.529 12.092 12.061 1.00 94.56 536 SER A N 1
ATOM 4174 C CA . SER A 1 536 ? -26.398 10.930 11.827 1.00 94.56 536 SER A CA 1
ATOM 4175 C C . SER A 1 536 ? -25.979 10.109 10.603 1.00 94.56 536 SER A C 1
ATOM 4177 O O . SER A 1 536 ? -26.169 8.895 10.591 1.00 94.56 536 SER A O 1
ATOM 4179 N N . ALA A 1 537 ? -25.378 10.736 9.584 1.00 94.69 537 ALA A N 1
ATOM 4180 C CA . ALA A 1 537 ? -24.832 10.018 8.434 1.00 94.69 537 ALA A CA 1
ATOM 4181 C C . ALA A 1 537 ? -23.613 9.166 8.826 1.00 94.69 537 ALA A C 1
ATOM 4183 O O . ALA A 1 537 ? -23.580 7.983 8.491 1.00 94.69 537 ALA A O 1
ATOM 4184 N N . HIS A 1 538 ? -22.678 9.715 9.612 1.00 97.25 538 HIS A N 1
ATOM 4185 C CA . HIS A 1 538 ? -21.517 8.968 10.114 1.00 97.25 538 HIS A CA 1
ATOM 4186 C C . HIS A 1 538 ? -21.941 7.792 11.000 1.00 97.25 538 HIS A C 1
ATOM 4188 O O . HIS A 1 538 ? -21.443 6.679 10.846 1.00 97.25 538 HIS A O 1
ATOM 4194 N N . ARG A 1 539 ? -22.914 8.013 11.894 1.00 97.25 539 ARG A N 1
ATOM 4195 C CA . ARG A 1 539 ? -23.460 6.970 12.778 1.00 97.25 539 ARG A CA 1
ATOM 4196 C C . ARG A 1 539 ? -24.106 5.835 11.982 1.00 97.25 539 ARG A C 1
ATOM 4198 O O . ARG A 1 539 ? -23.842 4.669 12.266 1.00 97.25 539 ARG A O 1
ATOM 4205 N N . ARG A 1 540 ? -24.907 6.161 10.958 1.00 97.19 540 ARG A N 1
ATOM 4206 C CA . ARG A 1 540 ? -25.505 5.162 10.054 1.00 97.19 540 ARG A CA 1
ATOM 4207 C C . ARG A 1 540 ? -24.452 4.385 9.276 1.00 97.19 540 ARG A C 1
ATOM 4209 O O . ARG A 1 540 ? -24.548 3.163 9.210 1.00 97.19 540 ARG A O 1
ATOM 4216 N N . TRP A 1 541 ? -23.446 5.064 8.723 1.00 97.94 541 TRP A N 1
ATOM 4217 C CA . TRP A 1 541 ? -22.350 4.391 8.027 1.00 97.94 541 TRP A CA 1
ATOM 4218 C C . TRP A 1 541 ? -21.633 3.406 8.959 1.00 97.94 541 TRP A C 1
ATOM 4220 O O . TRP A 1 541 ? -21.519 2.230 8.621 1.00 97.94 541 TRP A O 1
ATOM 4230 N N . LEU A 1 542 ? -21.266 3.839 10.172 1.00 98.44 542 LEU A N 1
ATOM 4231 C CA . LEU A 1 542 ? -20.568 2.995 11.147 1.00 98.44 542 LEU A CA 1
ATOM 4232 C C . LEU A 1 542 ? -21.420 1.794 11.582 1.00 98.44 542 LEU A C 1
ATOM 4234 O O . LEU A 1 542 ? -20.917 0.676 11.670 1.00 98.44 542 LEU A O 1
ATOM 4238 N N . ASN A 1 543 ? -22.721 1.994 11.810 1.00 98.44 543 ASN A N 1
ATOM 4239 C CA . ASN A 1 543 ? -23.650 0.909 12.133 1.00 98.44 543 ASN A CA 1
ATOM 4240 C C . ASN A 1 543 ? -23.787 -0.101 10.982 1.00 98.44 543 ASN A C 1
ATOM 4242 O O . ASN A 1 543 ? -23.803 -1.308 11.236 1.00 98.44 543 ASN A O 1
ATOM 4246 N N . ASN A 1 544 ? -23.851 0.369 9.733 1.00 98.44 544 ASN A N 1
ATOM 4247 C CA . ASN A 1 544 ? -23.918 -0.486 8.547 1.00 98.44 544 ASN A CA 1
ATOM 4248 C C . ASN A 1 544 ? -22.618 -1.273 8.345 1.00 98.44 544 ASN A C 1
ATOM 4250 O O . ASN A 1 544 ? -22.669 -2.486 8.131 1.00 98.44 544 ASN A O 1
ATOM 4254 N N . TYR A 1 545 ? -21.466 -0.615 8.492 1.00 98.75 545 TYR A N 1
ATOM 4255 C CA . TYR A 1 545 ? -20.146 -1.247 8.480 1.00 98.75 545 TYR A CA 1
ATOM 4256 C C . TYR A 1 545 ? -20.053 -2.350 9.545 1.00 98.75 545 TYR A C 1
ATOM 4258 O O . TYR A 1 545 ? -19.803 -3.515 9.235 1.00 98.75 545 TYR A O 1
ATOM 4266 N N . ASN A 1 546 ? -20.398 -2.024 10.791 1.00 98.75 546 ASN A N 1
ATOM 4267 C CA . ASN A 1 546 ? -20.437 -2.974 11.900 1.00 98.75 546 ASN A CA 1
ATOM 4268 C C . ASN A 1 546 ? -21.426 -4.128 11.668 1.00 98.75 546 ASN A C 1
ATOM 4270 O O . ASN A 1 546 ? -21.166 -5.262 12.076 1.00 98.75 546 ASN A O 1
ATOM 4274 N N . SER A 1 547 ? -22.555 -3.872 11.003 1.00 98.69 547 SER A N 1
ATOM 4275 C CA . SER A 1 547 ? -23.498 -4.926 10.626 1.00 98.69 547 SER A CA 1
ATOM 4276 C C . SER A 1 547 ? -22.923 -5.871 9.578 1.00 98.69 547 SER A C 1
ATOM 4278 O O . SER A 1 547 ? -23.120 -7.079 9.698 1.00 98.69 547 SER A O 1
ATOM 4280 N N . ARG A 1 548 ? -22.189 -5.356 8.584 1.00 98.50 548 ARG A N 1
ATOM 4281 C CA . ARG A 1 548 ? -21.482 -6.195 7.610 1.00 98.50 548 ARG A CA 1
ATOM 4282 C C . ARG A 1 548 ? -20.440 -7.073 8.288 1.00 98.50 548 ARG A C 1
ATOM 4284 O O . ARG A 1 548 ? -20.434 -8.270 8.036 1.00 98.50 548 ARG A O 1
ATOM 4291 N N . ILE A 1 549 ? -19.653 -6.536 9.225 1.00 98.88 549 ILE A N 1
ATOM 4292 C CA . ILE A 1 549 ? -18.687 -7.336 10.000 1.00 98.88 549 ILE A CA 1
ATOM 4293 C C . ILE A 1 549 ? -19.387 -8.512 10.695 1.00 98.88 549 ILE A C 1
ATOM 4295 O O . ILE A 1 549 ? -18.962 -9.659 10.565 1.00 98.88 549 ILE A O 1
ATOM 4299 N N . ARG A 1 550 ? -20.502 -8.262 11.394 1.00 98.75 550 ARG A N 1
ATOM 4300 C CA . ARG A 1 550 ? -21.253 -9.337 12.065 1.00 98.75 550 ARG A CA 1
ATOM 4301 C C . ARG A 1 550 ? -21.776 -10.400 11.103 1.00 98.75 550 ARG A C 1
ATOM 4303 O O . ARG A 1 550 ? -21.789 -11.574 11.465 1.00 98.75 550 ARG A O 1
ATOM 4310 N N . ASN A 1 551 ? -22.223 -9.983 9.922 1.00 98.62 551 ASN A N 1
ATOM 4311 C CA . ASN A 1 551 ? -22.879 -10.851 8.949 1.00 98.62 551 ASN A CA 1
ATOM 4312 C C . ASN A 1 551 ? -21.889 -11.614 8.058 1.00 98.62 551 ASN A C 1
ATOM 4314 O O . ASN A 1 551 ? -22.207 -12.719 7.636 1.00 98.62 551 ASN A O 1
ATOM 4318 N N . GLU A 1 552 ? -20.715 -11.045 7.781 1.00 98.69 552 GLU A N 1
ATOM 4319 C CA . GLU A 1 552 ? -19.702 -11.623 6.891 1.00 98.69 552 GLU A CA 1
ATOM 4320 C C . GLU A 1 552 ? -18.577 -12.302 7.696 1.00 98.69 552 GLU A C 1
ATOM 4322 O O . GLU A 1 552 ? -18.303 -13.482 7.497 1.00 98.69 552 GLU A O 1
ATOM 4327 N N . VAL A 1 553 ? -17.978 -11.611 8.674 1.00 98.81 553 VAL A N 1
ATOM 4328 C CA . VAL A 1 553 ? -16.849 -12.133 9.478 1.00 98.81 553 VAL A CA 1
ATOM 4329 C C . VAL A 1 553 ? -17.331 -13.051 10.604 1.00 98.81 553 VAL A C 1
ATOM 4331 O O . VAL A 1 553 ? -16.691 -14.048 10.934 1.00 98.81 553 VAL A O 1
ATOM 4334 N N . GLY A 1 554 ? -18.485 -12.743 11.203 1.00 98.62 554 GLY A N 1
ATOM 4335 C CA . GLY A 1 554 ? -19.050 -13.516 12.313 1.00 98.62 554 GLY A CA 1
ATOM 4336 C C . GLY A 1 554 ? -19.265 -15.008 12.013 1.00 98.62 554 GLY A C 1
ATOM 4337 O O . GLY A 1 554 ? -18.877 -15.837 12.844 1.00 98.62 554 GLY A O 1
ATOM 4338 N N . PRO A 1 555 ? -19.867 -15.383 10.869 1.00 98.69 555 PRO A N 1
ATOM 4339 C CA . PRO A 1 555 ? -19.983 -16.780 10.461 1.00 98.69 555 PRO A CA 1
ATOM 4340 C C . PRO A 1 555 ? -18.633 -17.472 10.251 1.00 98.69 555 PRO A C 1
ATOM 4342 O O . PRO A 1 555 ? -18.475 -18.605 10.706 1.00 98.69 555 PRO A O 1
ATOM 4345 N N . GLU A 1 556 ? -17.649 -16.803 9.641 1.00 98.50 556 GLU A N 1
ATOM 4346 C CA . GLU A 1 556 ? -16.322 -17.393 9.421 1.00 98.50 556 GLU A CA 1
ATOM 4347 C C . GLU A 1 556 ? -15.573 -17.612 10.747 1.00 98.50 556 GLU A C 1
ATOM 4349 O O . GLU A 1 556 ? -15.056 -18.703 10.978 1.00 98.50 556 GLU A O 1
ATOM 4354 N N . LEU A 1 557 ? -15.622 -16.668 11.696 1.00 98.56 557 LEU A N 1
ATOM 4355 C CA . LEU A 1 557 ? -15.068 -16.876 13.046 1.00 98.56 557 LEU A CA 1
ATOM 4356 C C . LEU A 1 557 ? -15.650 -18.131 13.720 1.00 98.56 557 LEU A C 1
ATOM 4358 O O . LEU A 1 557 ? -14.916 -18.917 14.317 1.00 98.56 557 LEU A O 1
ATOM 4362 N N . LYS A 1 558 ? -16.965 -18.362 13.600 1.00 98.12 558 LYS A N 1
ATOM 4363 C CA . LYS A 1 558 ? -17.609 -19.576 14.136 1.00 98.12 558 LYS A CA 1
ATOM 4364 C C . LYS A 1 558 ? -17.155 -20.840 13.413 1.00 98.12 558 LYS A C 1
ATOM 4366 O O . LYS A 1 558 ? -16.888 -21.844 14.067 1.00 98.12 558 LYS A O 1
ATOM 4371 N N . LYS A 1 559 ? -17.082 -20.795 12.084 1.00 97.56 559 LYS A N 1
ATOM 4372 C CA . LYS A 1 559 ? -16.653 -21.914 11.235 1.00 97.56 559 LYS A CA 1
ATOM 4373 C C . LYS A 1 559 ? -15.219 -22.348 11.549 1.00 97.56 559 LYS A C 1
ATOM 4375 O O . LYS A 1 559 ? -14.956 -23.543 11.597 1.00 97.56 559 LYS A O 1
ATOM 4380 N N . HIS A 1 560 ? -14.336 -21.398 11.852 1.00 95.38 560 HIS A N 1
ATOM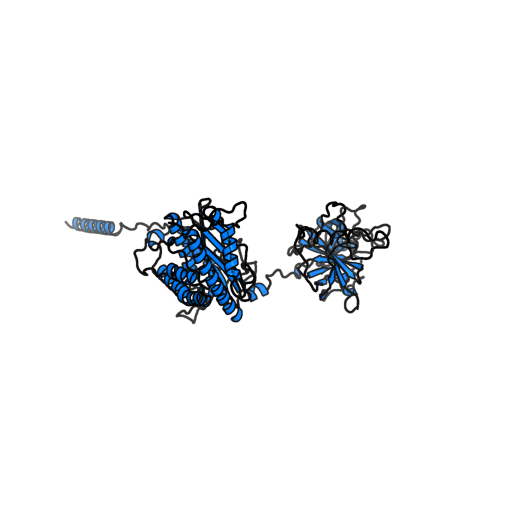 4381 C CA . HIS A 1 560 ? -12.961 -21.646 12.301 1.00 95.38 560 HIS A CA 1
ATOM 4382 C C . HIS A 1 560 ? -12.841 -21.902 13.820 1.00 95.38 560 HIS A C 1
ATOM 4384 O O . HIS A 1 560 ? -11.735 -21.929 14.354 1.00 95.38 560 HIS A O 1
ATOM 4390 N N . LEU A 1 561 ? -13.963 -22.082 14.536 1.00 97.19 561 LEU A N 1
ATOM 4391 C CA . LEU A 1 561 ? -14.032 -22.323 15.987 1.00 97.19 561 LEU A CA 1
ATOM 4392 C C . LEU A 1 561 ? -13.392 -21.221 16.860 1.00 97.19 561 LEU A C 1
ATOM 4394 O O . LEU A 1 561 ? -13.124 -21.429 18.044 1.00 97.19 561 LEU A O 1
ATOM 4398 N N . ARG A 1 562 ? -13.227 -20.008 16.322 1.00 97.75 562 ARG A N 1
ATOM 4399 C CA . ARG A 1 562 ? -12.664 -18.829 17.001 1.00 97.75 562 ARG A CA 1
ATOM 4400 C C . ARG A 1 562 ? -13.730 -18.091 17.812 1.00 97.75 562 ARG A C 1
ATOM 4402 O O . ARG A 1 562 ? -14.119 -16.953 17.538 1.00 97.75 562 ARG A O 1
ATOM 4409 N N . MET A 1 563 ? -14.271 -18.768 18.825 1.00 97.94 563 MET A N 1
ATOM 4410 C CA . MET A 1 563 ? -15.407 -18.253 19.604 1.00 97.94 563 MET A CA 1
ATOM 4411 C C . MET A 1 563 ? -15.059 -17.061 20.506 1.00 97.94 563 MET A C 1
ATOM 4413 O O . MET A 1 563 ? -15.955 -16.276 20.835 1.00 97.94 563 MET A O 1
ATOM 4417 N N . VAL A 1 564 ? -13.791 -16.913 20.904 1.00 97.12 564 VAL A N 1
ATOM 4418 C CA . VAL A 1 564 ? -13.302 -15.739 21.646 1.00 97.12 564 VAL A CA 1
ATOM 4419 C C . VAL A 1 564 ? -13.320 -14.516 20.726 1.00 97.12 564 VAL A C 1
ATOM 4421 O O . VAL A 1 564 ? -14.026 -13.551 21.037 1.00 97.12 564 VAL A O 1
ATOM 4424 N N . GLY A 1 565 ? -12.705 -14.619 19.540 1.00 98.19 565 GLY A N 1
ATOM 4425 C CA . GLY A 1 565 ? -12.810 -13.630 18.464 1.00 98.19 565 GLY A CA 1
ATOM 4426 C C . GLY A 1 565 ? -14.254 -13.272 18.102 1.00 98.19 565 GLY A C 1
ATOM 4427 O O . GLY A 1 565 ? -14.607 -12.094 18.043 1.00 98.19 565 GLY A O 1
ATOM 4428 N N . PHE A 1 566 ? -15.147 -14.261 17.961 1.00 98.62 566 PHE A N 1
ATOM 4429 C CA . PHE A 1 566 ? -16.570 -14.011 17.684 1.00 98.62 566 PHE A CA 1
ATOM 4430 C C . PHE A 1 566 ? -17.245 -13.144 18.759 1.00 98.62 566 PHE A C 1
ATOM 4432 O O . PHE A 1 566 ? -17.922 -12.163 18.440 1.00 98.62 566 PHE A O 1
ATOM 4439 N N . LYS A 1 567 ? -17.076 -13.482 20.045 1.00 98.31 567 LYS A N 1
ATOM 4440 C CA . LYS A 1 567 ? -17.678 -12.721 21.156 1.00 98.31 567 LYS A CA 1
ATOM 4441 C C . LYS A 1 567 ? -17.102 -11.310 21.247 1.00 98.31 567 LYS A C 1
ATOM 4443 O O . LYS A 1 567 ? -17.849 -10.362 21.501 1.00 98.31 567 LYS A O 1
ATOM 4448 N N . TRP A 1 568 ? -15.796 -11.179 21.036 1.00 98.31 568 TRP A N 1
ATOM 4449 C CA . TRP A 1 568 ? -15.106 -9.896 21.002 1.00 98.31 568 TRP A CA 1
ATOM 4450 C C . TRP A 1 568 ? -15.634 -9.005 19.873 1.00 98.31 568 TRP A C 1
ATOM 4452 O O . TRP A 1 568 ? -16.084 -7.888 20.136 1.00 98.31 568 TRP A O 1
ATOM 4462 N N . MET A 1 569 ? -15.720 -9.534 18.650 1.00 98.56 569 MET A N 1
ATOM 4463 C CA . MET A 1 569 ? -16.256 -8.821 17.488 1.00 98.56 569 MET A CA 1
ATOM 4464 C C . MET A 1 569 ? -17.701 -8.364 17.735 1.00 98.56 569 MET A C 1
ATOM 4466 O O . MET A 1 569 ? -18.033 -7.199 17.512 1.00 98.56 569 MET A O 1
ATOM 4470 N N . MET A 1 570 ? -18.561 -9.228 18.289 1.00 98.56 570 MET A N 1
ATOM 4471 C CA . MET A 1 570 ? -19.944 -8.861 18.630 1.00 98.56 570 MET A CA 1
ATOM 4472 C C . MET A 1 570 ? -20.023 -7.727 19.662 1.00 98.56 570 MET A C 1
ATOM 4474 O O . MET A 1 570 ? -20.941 -6.907 19.618 1.00 98.56 570 MET A O 1
ATOM 4478 N N . LYS A 1 571 ? -19.073 -7.660 20.603 1.00 98.12 571 LYS A N 1
ATOM 4479 C CA . LYS A 1 571 ? -18.986 -6.574 21.589 1.00 98.12 571 LYS A CA 1
ATOM 4480 C C . LYS A 1 571 ? -18.526 -5.266 20.943 1.00 98.12 571 LYS A C 1
ATOM 4482 O O . LYS A 1 571 ? -19.107 -4.225 21.245 1.00 98.12 571 LYS A O 1
ATOM 4487 N N . LYS A 1 572 ? -17.512 -5.315 20.076 1.00 98.12 572 LYS A N 1
ATOM 4488 C CA . LYS A 1 572 ? -16.928 -4.134 19.416 1.00 98.12 572 LYS A CA 1
ATOM 4489 C C . LYS A 1 572 ? -17.822 -3.542 18.332 1.00 98.12 572 LYS A C 1
ATOM 4491 O O . LYS A 1 572 ? -17.764 -2.349 18.081 1.00 98.12 572 LYS A O 1
ATOM 4496 N N . THR A 1 573 ? -18.698 -4.348 17.742 1.00 98.56 573 THR A N 1
ATOM 4497 C CA . THR A 1 573 ? -19.596 -3.911 16.664 1.00 98.56 573 THR A CA 1
ATOM 4498 C C . THR A 1 573 ? -20.971 -3.444 17.150 1.00 98.56 573 THR A C 1
ATOM 4500 O O . THR A 1 573 ? -21.842 -3.188 16.323 1.00 98.56 573 THR A O 1
ATOM 4503 N N . ARG A 1 574 ? -21.226 -3.330 18.462 1.00 97.38 574 ARG A N 1
ATOM 4504 C CA . ARG A 1 574 ? -22.539 -2.888 18.975 1.00 97.38 574 ARG A CA 1
ATOM 4505 C C . ARG A 1 574 ? -22.992 -1.585 18.309 1.00 97.38 574 ARG A C 1
ATOM 4507 O O . ARG A 1 574 ? -22.210 -0.648 18.179 1.00 97.38 574 ARG A O 1
ATOM 4514 N N . SER A 1 575 ? -24.259 -1.543 17.903 1.00 94.62 575 SER A N 1
ATOM 4515 C CA . SER A 1 575 ? -24.835 -0.356 17.276 1.00 94.62 575 SER A CA 1
ATOM 4516 C C . SER A 1 575 ? -24.878 0.819 18.246 1.00 94.62 575 SER A C 1
ATOM 4518 O O . SER A 1 575 ? -25.180 0.649 19.429 1.00 94.62 575 SER A O 1
ATOM 4520 N N . ILE A 1 576 ? -24.626 2.011 17.716 1.00 94.06 576 ILE A N 1
ATOM 4521 C CA . ILE A 1 576 ? -24.786 3.282 18.424 1.00 94.06 576 ILE A CA 1
ATOM 4522 C C . ILE A 1 576 ? -26.094 3.969 17.995 1.00 94.06 576 ILE A C 1
ATOM 4524 O O . ILE A 1 576 ? -26.560 3.723 16.878 1.00 94.06 576 ILE A O 1
ATOM 4528 N N . PRO A 1 577 ? -26.710 4.824 18.837 1.00 91.50 577 PRO A N 1
ATOM 4529 C CA . PRO A 1 577 ? -27.924 5.554 18.465 1.00 91.50 577 PRO A CA 1
ATOM 4530 C C . PRO A 1 577 ? -27.718 6.408 17.207 1.00 91.50 577 PRO A C 1
ATOM 4532 O O . PRO A 1 577 ? -26.726 7.131 17.117 1.00 91.50 577 PRO A O 1
ATOM 4535 N N . GLU A 1 578 ? -28.650 6.356 16.249 1.00 84.12 578 GLU A N 1
ATOM 4536 C CA . GLU A 1 578 ? -28.548 7.103 14.978 1.00 84.12 578 GLU A CA 1
ATOM 4537 C C . GLU A 1 578 ? -28.840 8.607 15.117 1.00 84.12 578 GLU A C 1
ATOM 4539 O O . GLU A 1 578 ? -28.385 9.415 14.302 1.00 84.12 578 GLU A O 1
ATOM 4544 N N . SER A 1 579 ? -29.570 8.986 16.165 1.00 74.62 579 SER A N 1
ATOM 4545 C CA . SER A 1 579 ? -29.884 10.366 16.532 1.00 74.62 579 SER A CA 1
ATOM 4546 C C . SER A 1 579 ? -29.244 10.728 17.873 1.00 74.62 579 SER A C 1
ATOM 4548 O O . SER A 1 579 ? -29.224 9.912 18.796 1.00 74.62 579 SER A O 1
ATOM 4550 N N . GLY A 1 580 ? -28.752 11.957 17.986 1.00 72.25 580 GLY A N 1
ATOM 4551 C CA . GLY A 1 580 ? -28.217 12.555 19.208 1.00 72.25 580 GLY A CA 1
ATOM 4552 C C . GLY A 1 580 ? -27.763 13.988 18.934 1.00 72.25 580 GLY A C 1
ATOM 4553 O O . GLY A 1 580 ? -27.615 14.355 17.768 1.00 72.25 580 GLY A O 1
ATOM 4554 N N . ASP A 1 581 ? -27.552 14.775 19.989 1.00 72.25 581 ASP A N 1
ATOM 4555 C CA . ASP A 1 581 ? -27.012 16.129 19.854 1.00 72.25 581 ASP A CA 1
ATOM 4556 C C . ASP A 1 581 ? -25.600 16.063 19.253 1.00 72.25 581 ASP A C 1
ATOM 4558 O O . ASP A 1 581 ? -24.757 15.275 19.696 1.00 72.25 581 ASP A O 1
ATOM 4562 N N . VAL A 1 582 ? -25.368 16.862 18.212 1.00 71.06 582 VAL A N 1
ATOM 4563 C CA . VAL A 1 582 ? -24.079 16.982 17.524 1.00 71.06 582 VAL A CA 1
ATOM 4564 C C . VAL A 1 582 ? -23.471 18.324 17.910 1.00 71.06 582 VAL A C 1
ATOM 4566 O O . VAL A 1 582 ? -24.146 19.348 17.795 1.00 71.06 582 VAL A O 1
ATOM 4569 N N . ASP A 1 583 ? -22.209 18.357 18.347 1.00 70.31 583 ASP A N 1
ATOM 4570 C CA . ASP A 1 583 ? -21.538 19.641 18.586 1.00 70.31 583 ASP A CA 1
ATOM 4571 C C . ASP A 1 583 ? -21.146 20.284 17.246 1.00 70.31 583 ASP A C 1
ATOM 4573 O O . ASP A 1 583 ? -20.070 20.047 16.692 1.00 70.31 583 ASP A O 1
ATOM 4577 N N . GLU A 1 584 ? -22.050 21.102 16.701 1.00 63.50 584 GLU A N 1
ATOM 4578 C CA . GLU A 1 584 ? -21.871 21.783 15.413 1.00 63.50 584 GLU A CA 1
ATOM 4579 C C . GLU A 1 584 ? -20.621 22.680 15.375 1.00 63.50 584 GLU A C 1
ATOM 4581 O O . GLU A 1 584 ? -20.062 22.909 14.299 1.00 63.50 584 GLU A O 1
ATOM 4586 N N . ARG A 1 585 ? -20.109 23.127 16.534 1.00 60.31 585 ARG A N 1
ATOM 4587 C CA . ARG A 1 585 ? -18.873 23.928 16.623 1.00 60.31 585 ARG A CA 1
ATOM 4588 C C . ARG A 1 585 ? -17.640 23.185 16.109 1.00 60.31 585 ARG A C 1
ATOM 4590 O O . ARG A 1 585 ? -16.666 23.830 15.743 1.00 60.31 585 ARG A O 1
ATOM 4597 N N . LEU A 1 586 ? -17.681 21.854 16.055 1.00 56.25 586 LEU A N 1
ATOM 4598 C CA . LEU A 1 586 ? -16.563 21.014 15.613 1.00 56.25 586 LEU A CA 1
ATOM 4599 C C . LEU A 1 586 ? -16.531 20.792 14.089 1.00 56.25 586 LEU A C 1
ATOM 4601 O O . LEU A 1 586 ? -15.517 20.320 13.570 1.00 56.25 586 LEU A O 1
ATOM 4605 N N . PHE A 1 587 ? -17.609 21.147 13.376 1.00 54.16 587 PHE A N 1
ATOM 4606 C CA . PHE A 1 587 ? -17.747 21.013 11.916 1.00 54.16 587 PHE A CA 1
ATOM 4607 C C . PHE A 1 587 ? -17.474 22.308 11.150 1.00 54.16 587 PHE A C 1
ATOM 4609 O O . PHE A 1 587 ? -17.155 22.270 9.958 1.00 54.16 587 PHE A O 1
ATOM 4616 N N . VAL A 1 588 ? -17.608 23.450 11.822 1.00 49.09 588 VAL A N 1
ATOM 4617 C CA . VAL A 1 588 ? -17.394 24.770 11.239 1.00 49.09 588 VAL A CA 1
ATOM 4618 C C . VAL A 1 588 ? -15.918 25.118 11.407 1.00 49.09 588 VAL A C 1
ATOM 4620 O O . VAL A 1 588 ? -15.488 25.553 12.472 1.00 49.09 588 VAL A O 1
ATOM 4623 N N . GLY A 1 589 ? -15.123 24.937 10.345 1.00 43.31 589 GLY A N 1
ATOM 4624 C CA . GLY A 1 589 ? -13.857 25.667 10.235 1.00 43.31 589 GLY A CA 1
ATOM 4625 C C . GLY A 1 589 ? -14.167 27.150 10.409 1.00 43.31 589 GLY A C 1
ATOM 4626 O O . GLY A 1 589 ? -15.219 27.577 9.943 1.00 43.31 589 GLY A O 1
ATOM 4627 N N . ALA A 1 590 ? -13.321 27.896 11.121 1.00 41.12 590 ALA A N 1
ATOM 4628 C CA . ALA A 1 590 ? -13.549 29.275 11.559 1.00 41.12 590 ALA A CA 1
ATOM 4629 C C . ALA A 1 590 ? -13.755 30.291 10.408 1.00 41.12 590 ALA A C 1
ATOM 4631 O O . ALA A 1 590 ? -13.023 31.262 10.266 1.00 41.12 590 ALA A O 1
ATOM 4632 N N . ALA A 1 591 ? -14.780 30.113 9.585 1.00 40.47 591 ALA A N 1
ATOM 4633 C CA . ALA A 1 591 ? -15.480 31.192 8.944 1.00 40.47 591 ALA A CA 1
ATOM 4634 C C . ALA A 1 591 ? -16.393 31.747 10.030 1.00 40.47 591 ALA A C 1
ATOM 4636 O O . ALA A 1 591 ? -17.476 31.221 10.290 1.00 40.47 591 ALA A O 1
ATOM 4637 N N . SER A 1 592 ? -15.910 32.785 10.714 1.00 37.19 592 SER A N 1
ATOM 4638 C CA . SER A 1 592 ? -16.774 33.669 11.483 1.00 37.19 592 SER A CA 1
ATOM 4639 C C . SER A 1 592 ? -18.035 33.905 10.651 1.00 37.19 592 SER A C 1
ATOM 4641 O O . SER A 1 592 ? -17.903 34.368 9.512 1.00 37.19 592 SER A O 1
ATOM 4643 N N . PRO A 1 593 ? -19.246 33.605 11.153 1.00 39.25 593 PRO A N 1
ATOM 4644 C CA . PRO A 1 593 ? -20.423 34.149 10.517 1.00 39.25 593 PRO A CA 1
ATOM 4645 C C . PRO A 1 593 ? -20.188 35.654 10.511 1.00 39.25 593 PRO A C 1
ATOM 4647 O O . PRO A 1 593 ? -19.988 36.252 11.571 1.00 39.25 593 PRO A O 1
ATOM 4650 N N . SER A 1 594 ? -20.120 36.262 9.326 1.00 38.34 594 SER A N 1
ATOM 4651 C CA . SER A 1 594 ? -20.206 37.709 9.219 1.00 38.34 594 SER A CA 1
ATOM 4652 C C . SER A 1 594 ? -21.462 38.088 9.991 1.00 38.34 594 SER A C 1
ATOM 4654 O O . SER A 1 594 ? -22.570 37.739 9.577 1.00 38.34 594 SER A O 1
ATOM 4656 N N . TYR A 1 595 ? -21.284 38.685 11.167 1.00 40.97 595 TYR A N 1
ATOM 4657 C CA . TYR A 1 595 ? -22.366 39.129 12.022 1.00 40.97 595 TYR A CA 1
ATOM 4658 C C . TYR A 1 595 ? -23.143 40.210 11.262 1.00 40.97 595 TYR A C 1
ATOM 4660 O O . TYR A 1 595 ? -22.913 41.396 11.438 1.00 40.97 595 TYR A O 1
ATOM 4668 N N . PHE A 1 596 ? -24.106 39.808 10.435 1.00 40.25 596 PHE A N 1
ATOM 4669 C CA . PHE A 1 596 ? -25.241 40.638 10.045 1.00 40.25 596 PHE A CA 1
ATOM 4670 C C . PHE A 1 596 ? -26.403 40.354 11.004 1.00 40.25 596 PHE A C 1
ATOM 4672 O O . PHE A 1 596 ? -27.539 40.102 10.622 1.00 40.25 596 PHE A O 1
ATOM 4679 N N . LYS A 1 597 ? -26.114 40.394 12.306 1.00 45.16 597 LYS A N 1
ATOM 4680 C CA . LYS A 1 597 ? -27.128 40.608 13.338 1.00 45.16 597 LYS A CA 1
ATOM 4681 C C . LYS A 1 597 ? -26.977 42.048 13.796 1.00 45.16 597 LYS A C 1
ATOM 4683 O O . LYS A 1 597 ? -26.325 42.240 14.798 1.00 45.16 597 LYS A O 1
ATOM 4688 N N . TYR A 1 598 ? -27.471 43.011 13.010 1.00 46.16 598 TYR A N 1
ATOM 4689 C CA . TYR A 1 598 ? -27.966 44.350 13.412 1.00 46.16 598 TYR A CA 1
ATOM 4690 C C . TYR A 1 598 ? -28.368 45.177 12.166 1.00 46.16 598 TYR A C 1
ATOM 4692 O O . TYR A 1 598 ? -27.992 46.333 12.029 1.00 46.16 598 TYR A O 1
ATOM 4700 N N . SER A 1 599 ? -29.140 44.618 11.228 1.00 45.75 599 SER A N 1
ATOM 4701 C CA . SER A 1 599 ? -29.792 45.426 10.174 1.00 45.75 599 SER A CA 1
ATOM 4702 C C . SER A 1 599 ? -31.316 45.480 10.316 1.00 45.75 599 SER A C 1
ATOM 4704 O O . SER A 1 599 ? -31.923 46.441 9.864 1.00 45.75 599 SER A O 1
ATOM 4706 N N . GLY A 1 600 ? -31.941 44.544 11.042 1.00 42.16 600 GLY A N 1
ATOM 4707 C CA . GLY A 1 600 ? -33.385 44.587 11.311 1.00 42.16 600 GLY A CA 1
ATOM 4708 C C . GLY A 1 600 ? -33.807 45.743 12.225 1.00 42.16 600 GLY A C 1
ATOM 4709 O O . GLY A 1 600 ? -34.756 46.443 11.911 1.00 42.16 600 GLY A O 1
ATOM 4710 N N . ALA A 1 601 ? -33.073 46.002 13.315 1.00 47.19 601 ALA A N 1
ATOM 4711 C CA . ALA A 1 601 ? -33.437 47.053 14.274 1.00 47.19 601 ALA A CA 1
ATOM 4712 C C . ALA A 1 601 ? -33.065 48.473 13.800 1.00 47.19 601 ALA A C 1
ATOM 4714 O O . ALA A 1 601 ? -33.786 49.425 14.084 1.00 47.19 601 ALA A O 1
ATOM 4715 N N . LEU A 1 602 ? -31.973 48.624 13.037 1.00 44.59 602 LEU A N 1
ATOM 4716 C CA . LEU A 1 602 ? -31.564 49.922 12.486 1.00 44.59 602 LEU A CA 1
ATOM 4717 C C . LEU A 1 602 ? -32.464 50.371 11.328 1.00 44.59 602 LEU A C 1
ATOM 4719 O O . LEU A 1 602 ? -32.767 51.556 11.237 1.00 44.59 602 LEU A O 1
ATOM 4723 N N . ILE A 1 603 ? -32.961 49.448 10.496 1.00 50.19 603 ILE A N 1
ATOM 4724 C CA . ILE A 1 603 ? -33.898 49.797 9.417 1.00 50.19 603 ILE A CA 1
ATOM 4725 C C . ILE A 1 603 ? -35.258 50.225 9.993 1.00 50.19 603 ILE A C 1
ATOM 4727 O O . ILE A 1 603 ? -35.847 51.180 9.496 1.00 50.19 603 ILE A O 1
ATOM 4731 N N . THR A 1 604 ? -35.731 49.620 11.090 1.00 52.19 604 THR A N 1
ATOM 4732 C CA . THR A 1 604 ? -36.977 50.067 11.742 1.00 52.19 604 THR A CA 1
ATOM 4733 C C . THR A 1 604 ? -36.823 51.432 12.423 1.00 52.19 604 THR A C 1
ATOM 4735 O O . THR A 1 604 ? -37.741 52.242 12.357 1.00 52.19 604 THR A O 1
ATOM 4738 N N . ILE A 1 605 ? -35.661 51.734 13.016 1.00 55.66 605 ILE A N 1
ATOM 4739 C CA . ILE A 1 605 ? -35.403 53.043 13.644 1.00 55.66 605 ILE A CA 1
ATOM 4740 C C . ILE A 1 605 ? -35.246 54.152 12.591 1.00 55.66 605 ILE A C 1
ATOM 4742 O O . ILE A 1 605 ? -35.776 55.241 12.784 1.00 55.66 605 ILE A O 1
ATOM 4746 N N . VAL A 1 606 ? -34.599 53.883 11.451 1.00 57.59 606 VAL A N 1
ATOM 4747 C CA . VAL A 1 606 ? -34.464 54.873 10.365 1.00 57.59 606 VAL A CA 1
ATOM 4748 C C . VAL A 1 606 ? -35.808 55.142 9.674 1.00 57.59 606 VAL A C 1
ATOM 4750 O O . VAL A 1 606 ? -36.109 56.294 9.378 1.00 57.59 606 VAL A O 1
ATOM 4753 N N . ILE A 1 607 ? -36.661 54.127 9.493 1.00 59.28 607 ILE A N 1
ATOM 4754 C CA . ILE A 1 607 ? -38.010 54.320 8.930 1.00 59.28 607 ILE A CA 1
ATOM 4755 C C . ILE A 1 607 ? -38.918 55.087 9.907 1.00 59.28 607 ILE A C 1
ATOM 4757 O O . ILE A 1 607 ? -39.657 55.967 9.477 1.00 59.28 607 ILE A O 1
ATOM 4761 N N . LEU A 1 608 ? -38.833 54.826 11.217 1.00 56.50 608 LEU A N 1
ATOM 4762 C CA . LEU A 1 608 ? -39.619 55.564 12.215 1.00 56.50 608 LEU A CA 1
ATOM 4763 C C . LEU A 1 608 ? -39.171 57.027 12.359 1.00 56.50 608 LEU A C 1
ATOM 4765 O O . LEU A 1 608 ? -40.023 57.892 12.532 1.00 56.50 608 LEU A O 1
ATOM 4769 N N . ILE A 1 609 ? -37.872 57.323 12.233 1.00 60.19 609 ILE A N 1
ATOM 4770 C CA . ILE A 1 609 ? -37.355 58.704 12.246 1.00 60.19 609 ILE A CA 1
ATOM 4771 C C . ILE A 1 609 ? -37.750 59.459 10.966 1.00 60.19 609 ILE A C 1
ATOM 4773 O O . ILE A 1 609 ? -38.066 60.643 11.046 1.00 60.19 609 ILE A O 1
ATOM 4777 N N . GLN A 1 610 ? -37.802 58.790 9.808 1.00 56.97 610 GLN A N 1
ATOM 4778 C CA . GLN A 1 610 ? -38.253 59.414 8.560 1.00 56.97 610 GLN A CA 1
ATOM 4779 C C . GLN A 1 610 ? -39.762 59.723 8.585 1.00 56.97 610 GLN A C 1
ATOM 4781 O O . GLN A 1 610 ? -40.163 60.815 8.202 1.00 56.97 610 GLN A O 1
ATOM 4786 N N . ILE A 1 611 ? -40.588 58.812 9.119 1.00 58.94 611 ILE A N 1
ATOM 4787 C CA . ILE A 1 611 ? -42.039 59.033 9.269 1.00 58.94 611 ILE A CA 1
ATOM 4788 C C . ILE A 1 611 ? -42.326 60.172 10.267 1.00 58.94 611 ILE A C 1
ATOM 4790 O O . ILE A 1 611 ? -43.216 60.982 10.028 1.00 58.94 611 ILE A O 1
ATOM 4794 N N . TRP A 1 612 ? -41.539 60.295 11.343 1.00 55.19 612 TRP A N 1
ATOM 4795 C CA . TRP A 1 612 ? -41.664 61.415 12.288 1.00 55.19 612 TRP A CA 1
ATOM 4796 C C . TRP A 1 612 ? -41.184 62.759 11.718 1.00 55.19 612 TRP A C 1
ATOM 4798 O O . TRP A 1 612 ? -41.700 63.806 12.105 1.00 55.19 612 TRP A O 1
ATOM 4808 N N . ALA A 1 613 ? -40.208 62.753 10.806 1.00 55.97 613 ALA A N 1
ATOM 4809 C CA . ALA A 1 613 ? -39.718 63.968 10.157 1.00 55.97 613 ALA A CA 1
ATOM 4810 C C . ALA A 1 613 ? -40.703 64.516 9.107 1.00 55.97 613 ALA A C 1
ATOM 4812 O O . ALA A 1 613 ? -40.823 65.733 8.974 1.00 55.97 613 ALA A O 1
ATOM 4813 N N . ASP A 1 614 ? -41.444 63.642 8.419 1.00 54.09 614 ASP A N 1
ATOM 4814 C CA . ASP A 1 614 ? -42.432 64.053 7.414 1.00 54.09 614 ASP A CA 1
ATOM 4815 C C . ASP A 1 614 ? -43.754 64.557 8.044 1.00 54.09 614 ASP A C 1
ATOM 4817 O O . ASP A 1 614 ? -44.411 65.424 7.467 1.00 54.09 614 ASP A O 1
ATOM 4821 N N . GLU A 1 615 ? -44.121 64.119 9.259 1.00 56.00 615 GLU A N 1
ATOM 4822 C CA . GLU A 1 615 ? -45.283 64.660 10.001 1.00 56.00 615 GLU A CA 1
ATOM 4823 C C . GLU A 1 615 ? -45.015 66.023 10.676 1.00 56.00 615 GLU A C 1
ATOM 4825 O O . GLU A 1 615 ? -45.954 66.763 10.966 1.00 56.00 615 GLU A O 1
ATOM 4830 N N . LEU A 1 616 ? -43.749 66.411 10.871 1.00 54.25 616 LEU A N 1
ATOM 4831 C CA . LEU A 1 616 ? -43.353 67.713 11.436 1.00 54.25 616 LEU A CA 1
ATOM 4832 C C . LEU A 1 616 ? -43.201 68.833 10.387 1.00 54.25 616 LEU A C 1
ATOM 4834 O O . LEU A 1 616 ? -42.946 69.978 10.752 1.00 54.25 616 LEU A O 1
ATOM 4838 N N . LEU A 1 617 ? -43.382 68.524 9.099 1.00 52.22 617 LEU A N 1
ATOM 4839 C CA . LEU A 1 617 ? -43.356 69.486 7.987 1.00 52.22 617 LEU A CA 1
ATOM 4840 C C . LEU A 1 617 ? -44.757 69.848 7.446 1.00 52.22 617 LEU A C 1
ATOM 4842 O O . LEU A 1 617 ? -44.855 70.601 6.477 1.00 52.22 617 LEU A O 1
ATOM 4846 N N . ILE A 1 618 ? -45.838 69.352 8.069 1.00 55.88 618 ILE A N 1
ATOM 4847 C CA . ILE A 1 618 ? -47.242 69.655 7.707 1.00 55.88 618 ILE A CA 1
ATOM 4848 C C . ILE A 1 618 ? -48.041 70.194 8.924 1.00 55.88 618 ILE A C 1
ATOM 4850 O O . ILE A 1 618 ? -49.256 70.030 9.012 1.00 55.88 618 ILE A O 1
ATOM 4854 N N . LEU A 1 619 ? -47.378 70.884 9.862 1.00 45.88 619 LEU A N 1
ATOM 4855 C CA . LEU A 1 619 ? -48.025 71.677 10.923 1.00 45.88 619 LEU A CA 1
ATOM 4856 C C . LEU A 1 619 ? -47.494 73.110 10.970 1.00 45.88 619 LEU A C 1
ATOM 4858 O O . LEU A 1 619 ? -46.254 73.276 11.009 1.00 45.88 619 LEU A O 1
#

InterPro domains:
  IPR000994 Peptidase M24 [PF00557] (280-501)
  IPR001254 Serine proteases, trypsin domain [PF00089] (40-242)
  IPR001254 Serine proteases, trypsin domain [PS50240] (24-303)
  IPR001254 Serine proteases, trypsin domain [SM00020] (30-255)
  IPR009003 Peptidase S1, PA clan [SSF50494] (42-243)
  IPR032416 Peptidase M24, C-terminal domain [PF16188] (513-576)
  IPR033740 Aminopeptidase P [cd01085] (279-507)
  IPR036005 Creatinase/aminopeptidase-like [G3DSA:3.90.230.10] (270-576)
  IPR036005 Creatinase/aminopeptidase-like [SSF55920] (273-535)
  IPR050422 Xaa-Pro aminopeptidase P [PTHR43763] (247-576)

Organism: Cotesia glomerata (NCBI:txid32391)

Foldseek 3Di:
DPPPPPVVVVVPVPPDDDDDDDDDDDDDDDDPDDDPDQDAPALQKKFKDWQLHGAAIWGAADFFKTKFFLVSCVVVPPHPIWIWIFGDDQFSPPDGDIFGFPDKDQDPPWDLPQVRQTDSGMMMTGTPHTFDQDDPNGRDHAAADLPDQQDFQDKKKWWAQWADPPPRHTHRGIDIFIKTWHDQVVLCVLCVVRVGDDSQKTFIWTPPDPPSFLQTGDHWNIFIDDPRHTQWTFHDGDPCVVPRNHHTMTGGCHSVNDDPAPDPVLVVQQFDDPQLLVLALVQLLQLQLLVLLLVLVVLVCVVVVVDWDWQVNSQVVSQVSSVPTAQWPGWLDQKQKAWWQRQLPPPDHDDPVRIDTHDQAAKIWIWTWTQGLSFTDTWIAIEGNHAYDPVLLLQQQLQLQLLLQLQFDKFFQPDFLQVSQCSNAVLVVLVPFADDAFQKAWTGGSDHRRRPDETHHVPCVPHGDPNDDRTDDARRKMKRWGKGHDRRGHIDIGIFIWGKDWDDDPCPPPTTIIHIDTSNLHFHHPSSHPCLQDALSSLVSLLVSLVCSCVSNLVVCVVVVSVSSNVSSCVRSDRDDSDDHHPVSSNDRPPPPPPPPPPVPVVVVVVVVVVVVVVVVPD